Protein AF-0000000083314729 (afdb_homodimer)

Sequence (492 aa):
MTIYALSLSHFCASIRRNIYEYIRRNATHHLCRFHSIHRFHRTDMSHITIYRSIPEQIAARLQQDILLGILQPGQPLREQDLSSEFGVSRGPIREAFRQLTEQGLLTLEPNKGVRVAQLPSPKVRPLIAELRRKIELFVLENIFERITEADLAAWEEILEEMRRACERNDLRSLVEQDLRFHRAIIQSHDDEGLLILWQPIALRMLMQYNRFTDLMDSYHEHRRILDAIRAHDKAAALQALQENIQMTIYALSLSHFCASIRRNIYEYIRRNATHHLCRFHSIHRFHRTDMSHITIYRSIPEQIAARLQQDILLGILQPGQPLREQDLSSEFGVSRGPIREAFRQLTEQGLLTLEPNKGVRVAQLPSPKVRPLIAELRRKIELFVLENIFERITEADLAAWEEILEEMRRACERNDLRSLVEQDLRFHRAIIQSHDDEGLLILWQPIALRMLMQYNRFTDLMDSYHEHRRILDAIRAHDKAAALQALQENIQ

Solvent-accessible surface area (backbone atoms only — not comparable to full-atom values): 27830 Å² total; per-residue (Å²): 139,78,75,76,73,67,66,65,66,65,56,56,59,55,52,52,52,49,54,50,53,56,53,59,70,68,60,64,74,72,74,68,79,84,66,80,82,70,85,74,69,94,66,80,78,76,76,72,68,79,71,71,49,71,27,52,49,51,31,50,51,51,51,50,33,38,48,70,52,74,45,43,66,59,40,74,55,55,59,66,61,50,18,63,73,69,69,46,62,54,64,44,50,52,51,16,48,49,54,35,33,65,40,45,54,27,39,80,40,89,96,72,44,40,22,30,31,68,74,74,50,83,84,47,46,62,54,42,42,48,53,43,44,54,52,53,48,51,38,49,64,71,39,56,90,71,65,44,71,67,56,52,51,54,52,48,53,40,50,52,52,24,44,51,18,35,77,66,68,33,62,70,54,31,54,52,30,53,52,48,49,56,48,52,56,45,65,67,38,90,58,69,55,53,49,53,60,43,49,36,38,50,53,53,53,40,58,64,59,75,76,64,90,51,58,55,56,58,40,52,43,53,46,50,24,54,51,22,52,74,68,68,33,64,70,58,20,49,50,33,48,49,67,62,57,112,139,78,74,74,73,67,65,65,65,64,54,60,58,54,56,53,51,51,53,49,54,57,52,59,69,70,59,66,75,72,71,70,76,83,66,79,81,69,86,73,70,93,66,79,78,76,75,72,70,81,72,70,51,69,27,53,48,51,31,51,52,52,50,50,32,40,46,70,52,74,45,42,66,60,38,74,56,58,57,67,60,50,18,63,73,69,70,46,62,54,65,44,50,51,51,16,49,50,55,35,33,65,40,45,53,27,39,78,41,90,98,71,45,39,22,29,30,67,73,74,50,82,83,47,47,62,54,42,42,49,54,43,43,52,51,54,48,50,37,50,66,70,35,54,90,69,65,44,70,65,56,51,52,55,51,48,52,41,51,52,53,25,44,50,17,36,77,65,68,32,60,70,54,32,55,51,30,55,50,49,50,55,46,52,56,45,64,68,37,89,57,69,56,53,50,52,59,42,48,35,38,51,51,55,53,38,57,65,60,75,74,64,90,52,57,55,56,59,42,52,45,52,48,50,24,54,51,23,52,74,67,68,33,63,70,57,19,49,50,35,48,50,66,62,57,114

InterPro domains:
  IPR000524 Transcription regulator HTH, GntR [PF00392] (56-116)
  IPR000524 Transcription regulator HTH, GntR [PR00035] (76-90)
  IPR000524 Transcription regulator HTH, GntR [PR00035] (90-106)
  IPR000524 Transcription regulator HTH, GntR [PS50949] (52-119)
  IPR000524 Transcription regulator HTH, GntR [SM00345] (58-116)
  IPR000524 Transcription regulator HTH, GntR [cd07377] (53-117)
  IPR008920 Transcription regulator FadR/GntR, C-terminal [G3DSA:1.20.120.530] (127-246)
  IPR008920 Transcription regulator FadR/GntR, C-terminal [SSF48008] (129-245)
  IPR011711 GntR, C-terminal [PF07729] (128-245)
  IPR011711 GntR, C-terminal [SM00895] (127-246)
  IPR036388 Winged helix-like DNA-binding domain superfamily [G3DSA:1.10.10.10] (51-117)
  IPR036390 Winged helix DNA-binding domain superfamily [SSF46785] (52-120)

pLDDT: mean 81.46, std 24.84, range [24.34, 98.75]

Foldseek 3Di:
DPPPPPPPPVVVVVVVVVVVVVCVVPPPPPPDDPPDPPPDPPDDPPPPPPDDDPLRVLLVVVLLCLLVCVFPAFAADDLVVVCVVSVHDSVSVVSSQVVCVLLQQWDQDVPRGIGGHHADDPVCLVVLLVQLLVLLLVLCLVCLVVQDPVLLVVLVVLLVQLQVCLVVVPVSSNVVSLVVNSLSSNVSGPDPVSSVVNRSSVSSNSSPPPDDPRSVVLSVLSVQLSVCSVVSNSVSNSVSSSVSRD/DPPPPPPPPVVVVVVVVVVLVVCVVPPPDPPPDPPDPPPDPPDDPPPPPPDDDPLRVLLVVVLLCLLSCVFPAFAADDLVVVCVVSVHDSVSVVSSQVVCVLLQQWDQDVPRGIGGHHADDPVCLVVLLVQLLVLLLVLCLVCLVVQDPVLLVVLVVLLVQLQVCLVVVPVSSNVVSLVVNSLSSNVSGPDPVSSVVNRSSVSSNSSPPPPDPRSVVLSVLSVQLSVCSVVSNSVSNSVSSSVSRD

Structure (mmCIF, N/CA/C/O backbone):
data_AF-0000000083314729-model_v1
#
loop_
_entity.id
_entity.type
_entity.pdbx_description
1 polymer 'GntR family transcriptional regulator'
#
loop_
_atom_site.group_PDB
_atom_site.id
_atom_site.type_symbol
_atom_site.label_atom_id
_atom_site.label_alt_id
_atom_site.label_comp_id
_atom_site.label_asym_id
_atom_site.label_entity_id
_atom_site.label_seq_id
_atom_site.pdbx_PDB_ins_code
_atom_site.Cartn_x
_atom_site.Cartn_y
_atom_site.Cartn_z
_atom_site.occupancy
_atom_site.B_iso_or_equiv
_atom_site.auth_seq_id
_atom_site.auth_comp_id
_atom_site.auth_asym_id
_atom_site.auth_atom_id
_atom_site.pdbx_PDB_model_num
ATOM 1 N N . MET A 1 1 ? -32.25 2.197 -34 1 24.8 1 MET A N 1
ATOM 2 C CA . MET A 1 1 ? -30.922 1.871 -33.469 1 24.8 1 MET A CA 1
ATOM 3 C C . MET A 1 1 ? -30.969 1.597 -31.969 1 24.8 1 MET A C 1
ATOM 5 O O . MET A 1 1 ? -29.938 1.421 -31.328 1 24.8 1 MET A O 1
ATOM 9 N N . THR A 1 2 ? -32.062 1.753 -31.281 1 27.25 2 THR A N 1
ATOM 10 C CA . THR A 1 2 ? -32.5 1.912 -29.891 1 27.25 2 THR A CA 1
ATOM 11 C C . THR A 1 2 ? -32.562 0.559 -29.188 1 27.25 2 THR A C 1
ATOM 13 O O . THR A 1 2 ? -32.562 0.491 -27.953 1 27.25 2 THR A O 1
ATOM 16 N N . ILE A 1 3 ? -32.688 -0.551 -29.906 1 31.06 3 ILE A N 1
ATOM 17 C CA . ILE A 1 3 ? -33.281 -1.753 -29.328 1 31.06 3 ILE A CA 1
ATOM 18 C C . ILE A 1 3 ? -32.219 -2.508 -28.531 1 31.06 3 ILE A C 1
ATOM 20 O O . ILE A 1 3 ? -32.562 -3.383 -27.719 1 31.06 3 ILE A O 1
ATOM 24 N N . TYR A 1 4 ? -30.906 -2.385 -28.844 1 27.36 4 TYR A N 1
ATOM 25 C CA . TYR A 1 4 ? -30.031 -3.482 -28.453 1 27.36 4 TYR A CA 1
ATOM 26 C C . TYR A 1 4 ? -29.562 -3.322 -27.016 1 27.36 4 TYR A C 1
ATOM 28 O O . TYR A 1 4 ? -28.672 -4.035 -26.562 1 27.36 4 TYR A O 1
ATOM 36 N N . ALA A 1 5 ? -29.875 -2.184 -26.312 1 32.94 5 ALA A N 1
ATOM 37 C CA . ALA A 1 5 ? -29.219 -1.983 -25.031 1 32.94 5 ALA A CA 1
ATOM 38 C C . ALA A 1 5 ? -29.875 -2.84 -23.953 1 32.94 5 ALA A C 1
ATOM 40 O O . ALA A 1 5 ? -29.391 -2.906 -22.812 1 32.94 5 ALA A O 1
ATOM 41 N N . LEU A 1 6 ? -31.047 -3.4 -24.203 1 33.28 6 LEU A N 1
ATOM 42 C CA . LEU A 1 6 ? -31.797 -3.947 -23.078 1 33.28 6 LEU A CA 1
ATOM 43 C C . LEU A 1 6 ? -31.219 -5.289 -22.641 1 33.28 6 LEU A C 1
ATOM 45 O O . LEU A 1 6 ? -31.453 -5.742 -21.531 1 33.28 6 LEU A O 1
ATOM 49 N N . SER A 1 7 ? -30.578 -6.055 -23.562 1 32.5 7 SER A N 1
ATOM 50 C CA . SER A 1 7 ? -30.516 -7.484 -23.281 1 32.5 7 SER A CA 1
ATOM 51 C C . SER A 1 7 ? -29.359 -7.824 -22.359 1 32.5 7 SER A C 1
ATOM 53 O O . SER A 1 7 ? -29.25 -8.953 -21.875 1 32.5 7 SER A O 1
ATOM 55 N N . LEU A 1 8 ? -28.375 -6.898 -22.172 1 33.34 8 LEU A N 1
ATOM 56 C CA . LEU A 1 8 ? -27.172 -7.406 -21.547 1 33.34 8 LEU A CA 1
ATOM 57 C C . LEU A 1 8 ? -27.297 -7.379 -20.031 1 33.34 8 LEU A C 1
ATOM 59 O O . LEU A 1 8 ? -26.469 -7.961 -19.312 1 33.34 8 LEU A O 1
ATOM 63 N N . SER A 1 9 ? -28.234 -6.641 -19.453 1 33.91 9 SER A N 1
ATOM 64 C CA . SER A 1 9 ? -28.281 -6.52 -18 1 33.91 9 SER A CA 1
ATOM 65 C C . SER A 1 9 ? -28.828 -7.793 -17.359 1 33.91 9 SER A C 1
ATOM 67 O O . SER A 1 9 ? -28.406 -8.18 -16.266 1 33.91 9 SER A O 1
ATOM 69 N N . HIS A 1 10 ? -29.875 -8.469 -18 1 36.22 10 HIS A N 1
ATOM 70 C CA . HIS A 1 10 ? -30.516 -9.609 -17.359 1 36.22 10 HIS A CA 1
ATOM 71 C C . HIS A 1 10 ? -29.594 -10.82 -17.328 1 36.22 10 HIS A C 1
ATOM 73 O O . HIS A 1 10 ? -29.719 -11.664 -16.438 1 36.22 10 HIS A O 1
ATOM 79 N N . PHE A 1 11 ? -28.719 -10.883 -18.312 1 33.22 11 PHE A N 1
ATOM 80 C CA . PHE A 1 11 ? -27.891 -12.07 -18.422 1 33.22 11 PHE A CA 1
ATOM 81 C C . PHE A 1 11 ? -26.828 -12.102 -17.328 1 33.22 11 PHE A C 1
ATOM 83 O O . PHE A 1 11 ? -26.484 -13.164 -16.812 1 33.22 11 PHE A O 1
ATOM 90 N N . CYS A 1 12 ? -26.516 -10.984 -16.75 1 35.41 12 CYS A N 1
ATOM 91 C CA . CYS A 1 12 ? -25.453 -10.953 -15.758 1 35.41 12 CYS A CA 1
ATOM 92 C C . CYS A 1 12 ? -25.938 -11.484 -14.414 1 35.41 12 CYS A C 1
ATOM 94 O O . CYS A 1 12 ? -25.156 -12.008 -13.633 1 35.41 12 CYS A O 1
ATOM 96 N N . ALA A 1 13 ? -27.25 -11.352 -14.148 1 36.16 13 ALA A N 1
ATOM 97 C CA . ALA A 1 13 ? -27.766 -11.852 -12.875 1 36.16 13 ALA A CA 1
ATOM 98 C C . ALA A 1 13 ? -27.859 -13.367 -12.875 1 36.16 13 ALA A C 1
ATOM 100 O O . ALA A 1 13 ? -27.641 -14.016 -11.844 1 36.16 13 ALA A O 1
ATOM 101 N N . SER A 1 14 ? -28.094 -13.977 -14.023 1 33.38 14 SER A N 1
ATOM 102 C CA . SER A 1 14 ? -28.281 -15.422 -14.062 1 33.38 14 SER A CA 1
ATOM 103 C C . SER A 1 14 ? -26.969 -16.156 -13.875 1 33.38 14 SER A C 1
ATOM 105 O O . SER A 1 14 ? -26.922 -17.203 -13.227 1 33.38 14 SER A O 1
ATOM 107 N N . ILE A 1 15 ? -25.828 -15.578 -14.391 1 34.19 15 ILE A N 1
ATOM 108 C CA . ILE A 1 15 ? -24.547 -16.266 -14.297 1 34.19 15 ILE A CA 1
ATOM 109 C C . ILE A 1 15 ? -23.984 -16.125 -12.883 1 34.19 15 ILE A C 1
ATOM 111 O O . ILE A 1 15 ? -23.406 -17.062 -12.336 1 34.19 15 ILE A O 1
ATOM 115 N N . ARG A 1 16 ? -24.328 -15.094 -12.258 1 39.97 16 ARG A N 1
ATOM 116 C CA . ARG A 1 16 ? -23.906 -15.016 -10.859 1 39.97 16 ARG A CA 1
ATOM 117 C C . ARG A 1 16 ? -24.609 -16.078 -10.016 1 39.97 16 ARG A C 1
ATOM 119 O O . ARG A 1 16 ? -24.016 -16.625 -9.086 1 39.97 16 ARG A O 1
ATOM 126 N N . ARG A 1 17 ? -25.859 -16.266 -10.391 1 39.47 17 ARG A N 1
ATOM 127 C CA . ARG A 1 17 ? -26.609 -17.281 -9.656 1 39.47 17 ARG A CA 1
ATOM 128 C C . ARG A 1 17 ? -26.016 -18.672 -9.883 1 39.47 17 ARG A C 1
ATOM 130 O O . ARG A 1 17 ? -25.953 -19.484 -8.961 1 39.47 17 ARG A O 1
ATOM 137 N N . ASN A 1 18 ? -25.5 -18.828 -11.078 1 36.19 18 ASN A N 1
ATOM 138 C CA . ASN A 1 18 ? -25 -20.172 -11.383 1 36.19 18 ASN A CA 1
ATOM 139 C C . ASN A 1 18 ? -23.641 -20.422 -10.742 1 36.19 18 ASN A C 1
ATOM 141 O O . ASN A 1 18 ? -23.359 -21.531 -10.273 1 36.19 18 ASN A O 1
ATOM 145 N N . ILE A 1 19 ? -22.797 -19.375 -10.656 1 42.25 19 ILE A N 1
ATOM 146 C CA . ILE A 1 19 ? -21.5 -19.562 -10.008 1 42.25 19 ILE A CA 1
ATOM 147 C C . ILE A 1 19 ? -21.688 -19.672 -8.5 1 42.25 19 ILE A C 1
ATOM 149 O O . ILE A 1 19 ? -21.062 -20.531 -7.852 1 42.25 19 ILE A O 1
ATOM 153 N N . TYR A 1 20 ? -22.672 -18.969 -7.945 1 42.03 20 TYR A N 1
ATOM 154 C CA . TYR A 1 20 ? -22.969 -19.109 -6.527 1 42.03 20 TYR A CA 1
ATOM 155 C C . TYR A 1 20 ? -23.453 -20.516 -6.207 1 42.03 20 TYR A C 1
ATOM 157 O O . TYR A 1 20 ? -23.047 -21.109 -5.199 1 42.03 20 TYR A O 1
ATOM 165 N N . GLU A 1 21 ? -24.312 -20.984 -7.07 1 42.03 21 GLU A N 1
ATOM 166 C CA . GLU A 1 21 ? -24.859 -22.312 -6.824 1 42.03 21 GLU A CA 1
ATOM 167 C C . GLU A 1 21 ? -23.781 -23.391 -6.945 1 42.03 21 GLU A C 1
ATOM 169 O O . GLU A 1 21 ? -23.75 -24.328 -6.156 1 42.03 21 GLU A O 1
ATOM 174 N N . TYR A 1 22 ? -22.812 -23.172 -7.84 1 38.09 22 TYR A N 1
ATOM 175 C CA . TYR A 1 22 ? -21.75 -24.156 -8.023 1 38.09 22 TYR A CA 1
ATOM 176 C C . TYR A 1 22 ? -20.781 -24.125 -6.836 1 38.09 22 TYR A C 1
ATOM 178 O O . TYR A 1 22 ? -20.391 -25.188 -6.324 1 38.09 22 TYR A O 1
ATOM 186 N N . ILE A 1 23 ? -20.516 -22.953 -6.266 1 42.84 23 ILE A N 1
ATOM 187 C CA . ILE A 1 23 ? -19.609 -22.875 -5.137 1 42.84 23 ILE A CA 1
ATOM 188 C C . ILE A 1 23 ? -20.281 -23.406 -3.879 1 42.84 23 ILE A C 1
ATOM 190 O O . ILE A 1 23 ? -19.672 -24.109 -3.076 1 42.84 23 ILE A O 1
ATOM 194 N N . ARG A 1 24 ? -21.531 -23.25 -3.73 1 38.25 24 ARG A N 1
ATOM 195 C CA . ARG A 1 24 ? -22.25 -23.719 -2.549 1 38.25 24 ARG A CA 1
ATOM 196 C C . ARG A 1 24 ? -22.219 -25.25 -2.475 1 38.25 24 ARG A C 1
ATOM 198 O O . ARG A 1 24 ? -22.109 -25.812 -1.389 1 38.25 24 ARG A O 1
ATOM 205 N N . ARG A 1 25 ? -22.406 -25.984 -3.533 1 39.78 25 ARG A N 1
ATOM 206 C CA . ARG A 1 25 ? -22.531 -27.438 -3.465 1 39.78 25 ARG A CA 1
ATOM 207 C C . ARG A 1 25 ? -21.203 -28.078 -3.061 1 39.78 25 ARG A C 1
ATOM 209 O O . ARG A 1 25 ? -21.188 -29.094 -2.361 1 39.78 25 ARG A O 1
ATOM 216 N N . ASN A 1 26 ? -20.047 -27.578 -3.553 1 35.69 26 ASN A N 1
ATOM 217 C CA . ASN A 1 26 ? -18.781 -28.266 -3.299 1 35.69 26 ASN A CA 1
ATOM 218 C C . ASN A 1 26 ? -18.109 -27.75 -2.025 1 35.69 26 ASN A C 1
ATOM 220 O O . ASN A 1 26 ? -17 -28.156 -1.699 1 35.69 26 ASN A O 1
ATOM 224 N N . ALA A 1 27 ? -18.656 -26.766 -1.391 1 35.06 27 ALA A N 1
ATOM 225 C CA . ALA A 1 27 ? -18.016 -26.203 -0.197 1 35.06 27 ALA A CA 1
ATOM 226 C C . ALA A 1 27 ? -18.234 -27.109 1.013 1 35.06 27 ALA A C 1
ATOM 228 O O . ALA A 1 27 ? -17.609 -26.922 2.059 1 35.06 27 ALA A O 1
ATOM 229 N N . THR A 1 28 ? -19.203 -28.031 0.998 1 32.56 28 THR A N 1
ATOM 230 C CA . THR A 1 28 ? -19.516 -28.688 2.26 1 32.56 28 THR A CA 1
ATOM 231 C C . THR A 1 28 ? -18.359 -29.594 2.697 1 32.56 28 THR A C 1
ATOM 233 O O . THR A 1 28 ? -18.141 -29.781 3.895 1 32.56 28 THR A O 1
ATOM 236 N N . HIS A 1 29 ? -17.828 -30.484 1.799 1 30.16 29 HIS A N 1
ATOM 237 C CA . HIS A 1 29 ? -17.219 -31.688 2.357 1 30.16 29 HIS A CA 1
ATOM 238 C C . HIS A 1 29 ? -15.859 -31.359 2.969 1 30.16 29 HIS A C 1
ATOM 240 O O . HIS A 1 29 ? -15.227 -32.25 3.58 1 30.16 29 HIS A O 1
ATOM 246 N N . HIS A 1 30 ? -15.109 -30.375 2.467 1 29.03 30 HIS A N 1
ATOM 247 C CA . HIS A 1 30 ? -13.695 -30.438 2.824 1 29.03 30 HIS A CA 1
ATOM 248 C C . HIS A 1 30 ? -13.461 -29.906 4.234 1 29.03 30 HIS A C 1
ATOM 250 O O . HIS A 1 30 ? -12.375 -29.406 4.543 1 29.03 30 HIS A O 1
ATOM 256 N N . LEU A 1 31 ? -14.461 -29.875 5.082 1 30.19 31 LEU A N 1
ATOM 257 C CA . LEU A 1 31 ? -14.031 -29.5 6.426 1 30.19 31 LEU A CA 1
ATOM 258 C C . LEU A 1 31 ? -13.086 -30.562 6.996 1 30.19 31 LEU A C 1
ATOM 260 O O . LEU A 1 31 ? -13.531 -31.594 7.5 1 30.19 31 LEU A O 1
ATOM 264 N N . CYS A 1 32 ? -12.078 -31.141 6.191 1 25.61 32 CYS A N 1
ATOM 265 C CA . CYS A 1 32 ? -11.242 -32.219 6.699 1 25.61 32 CYS A CA 1
ATOM 266 C C . CYS A 1 32 ? -10.797 -31.938 8.133 1 25.61 32 CYS A C 1
ATOM 268 O O . CYS A 1 32 ? -10.742 -30.781 8.555 1 25.61 32 CYS A O 1
ATOM 270 N N . ARG A 1 33 ? -10.586 -33 8.961 1 27.86 33 ARG A N 1
ATOM 271 C CA . ARG A 1 33 ? -10 -33.469 10.219 1 27.86 33 ARG A CA 1
ATOM 272 C C . ARG A 1 33 ? -8.625 -32.844 10.438 1 27.86 33 ARG A C 1
ATOM 274 O O . ARG A 1 33 ? -7.691 -33.125 9.672 1 27.86 33 ARG A O 1
ATOM 281 N N . PHE A 1 34 ? -8.477 -31.688 10.992 1 29.02 34 PHE A N 1
ATOM 282 C CA . PHE A 1 34 ? -7.227 -31.297 11.625 1 29.02 34 PHE A CA 1
ATOM 283 C C . PHE A 1 34 ? -6.609 -32.469 12.383 1 29.02 34 PHE A C 1
ATOM 285 O O . PHE A 1 34 ? -7.004 -32.75 13.508 1 29.02 34 PHE A O 1
ATOM 292 N N . HIS A 1 35 ? -6.559 -33.688 11.797 1 25.88 35 HIS A N 1
ATOM 293 C CA . HIS A 1 35 ? -5.84 -34.781 12.445 1 25.88 35 HIS A CA 1
ATOM 294 C C . HIS A 1 35 ? -4.559 -34.312 13.102 1 25.88 35 HIS A C 1
ATOM 296 O O . HIS A 1 35 ? -4.004 -33.281 12.695 1 25.88 35 HIS A O 1
ATOM 302 N N . SER A 1 36 ? -4.246 -34.875 14.305 1 26.75 36 SER A N 1
ATOM 303 C CA . SER A 1 36 ? -3.145 -34.875 15.266 1 26.75 36 SER A CA 1
ATOM 304 C C . SER A 1 36 ? -1.801 -35.031 14.562 1 26.75 36 SER A C 1
ATOM 306 O O . SER A 1 36 ? -1.548 -36.031 13.914 1 26.75 36 SER A O 1
ATOM 308 N N . ILE A 1 37 ? -1.187 -33.969 14.062 1 28.5 37 ILE A N 1
ATOM 309 C CA . ILE A 1 37 ? 0.215 -34 13.656 1 28.5 37 ILE A CA 1
ATOM 310 C C . ILE A 1 37 ? 1.025 -34.812 14.664 1 28.5 37 ILE A C 1
ATOM 312 O O . ILE A 1 37 ? 1.098 -34.469 15.844 1 28.5 37 ILE A O 1
ATOM 316 N N . HIS A 1 38 ? 1.019 -36.156 14.562 1 27.06 38 HIS A N 1
ATOM 317 C CA . HIS A 1 38 ? 1.988 -37.062 15.164 1 27.06 38 HIS A CA 1
ATOM 318 C C . HIS A 1 38 ? 3.371 -36.406 15.242 1 27.06 38 HIS A C 1
ATOM 320 O O . HIS A 1 38 ? 3.68 -35.5 14.461 1 27.06 38 HIS A O 1
ATOM 326 N N . ARG A 1 39 ? 4.172 -36.781 16.328 1 27.53 39 ARG A N 1
ATOM 327 C CA . ARG A 1 39 ? 5.523 -36.531 16.828 1 27.53 39 ARG A CA 1
ATOM 328 C C . ARG A 1 39 ? 6.562 -36.812 15.742 1 27.53 39 ARG A C 1
ATOM 330 O O . ARG A 1 39 ? 6.84 -37.938 15.406 1 27.53 39 ARG A O 1
ATOM 337 N N . PHE A 1 40 ? 6.465 -36.188 14.602 1 27.61 40 PHE A N 1
ATOM 338 C CA . PHE A 1 40 ? 7.566 -36.438 13.68 1 27.61 40 PHE A CA 1
ATOM 339 C C . PHE A 1 40 ? 8.906 -36.281 14.383 1 27.61 40 PHE A C 1
ATOM 341 O O . PHE A 1 40 ? 9.078 -35.375 15.203 1 27.61 40 PHE A O 1
ATOM 348 N N . HIS A 1 41 ? 9.648 -37.344 14.477 1 29.34 41 HIS A N 1
ATOM 349 C CA . HIS A 1 41 ? 11.047 -37.562 14.859 1 29.34 41 HIS A CA 1
ATOM 350 C C . HIS A 1 41 ? 11.922 -36.406 14.344 1 29.34 41 HIS A C 1
ATOM 352 O O . HIS A 1 41 ? 11.5 -35.625 13.484 1 29.34 41 HIS A O 1
ATOM 358 N N . ARG A 1 42 ? 13.344 -36.656 14.281 1 32.31 42 ARG A N 1
ATOM 359 C CA . ARG A 1 42 ? 14.547 -35.844 14.133 1 32.31 42 ARG A CA 1
ATOM 360 C C . ARG A 1 42 ? 14.539 -35.094 12.805 1 32.31 42 ARG A C 1
ATOM 362 O O . ARG A 1 42 ? 14.82 -35.688 11.758 1 32.31 42 ARG A O 1
ATOM 369 N N . THR A 1 43 ? 13.594 -34.344 12.43 1 31.08 43 THR A N 1
ATOM 370 C CA . THR A 1 43 ? 13.273 -33.688 11.172 1 31.08 43 THR A CA 1
ATOM 371 C C . THR A 1 43 ? 14.461 -32.875 10.672 1 31.08 43 THR A C 1
ATOM 373 O O . THR A 1 43 ? 15.102 -32.156 11.453 1 31.08 43 THR A O 1
ATOM 376 N N . ASP A 1 44 ? 15.047 -33.25 9.531 1 35.22 44 ASP A N 1
ATOM 377 C CA . ASP A 1 44 ? 16.031 -32.562 8.711 1 35.22 44 ASP A CA 1
ATOM 378 C C . ASP A 1 44 ? 15.75 -31.047 8.672 1 35.22 44 ASP A C 1
ATOM 380 O O . ASP A 1 44 ? 14.617 -30.641 8.43 1 35.22 44 ASP A O 1
ATOM 384 N N . MET A 1 45 ? 16.453 -30.188 9.406 1 36.28 45 MET A N 1
ATOM 385 C CA . MET A 1 45 ? 16.562 -28.75 9.641 1 36.28 45 MET A CA 1
ATOM 386 C C . MET A 1 45 ? 16.375 -27.969 8.336 1 36.28 45 MET A C 1
ATOM 388 O O . MET A 1 45 ? 16.516 -26.75 8.312 1 36.28 45 MET A O 1
ATOM 392 N N . SER A 1 46 ? 16.562 -28.594 7.121 1 38.22 46 SER A N 1
ATOM 393 C CA . SER A 1 46 ? 16.781 -27.734 5.953 1 38.22 46 SER A CA 1
ATOM 394 C C . SER A 1 46 ? 15.578 -26.828 5.699 1 38.22 46 SER A C 1
ATOM 396 O O . SER A 1 46 ? 15.734 -25.688 5.281 1 38.22 46 SER A O 1
ATOM 398 N N . HIS A 1 47 ? 14.367 -27.359 5.348 1 40.81 47 HIS A N 1
ATOM 399 C CA . HIS A 1 47 ? 13.32 -26.5 4.809 1 40.81 47 HIS A CA 1
ATOM 400 C C . HIS A 1 47 ? 12.562 -25.797 5.926 1 40.81 47 HIS A C 1
ATOM 402 O O . HIS A 1 47 ? 11.719 -26.406 6.594 1 40.81 47 HIS A O 1
ATOM 408 N N . ILE A 1 48 ? 13.086 -24.906 6.602 1 39.31 48 ILE A N 1
ATOM 409 C CA . ILE A 1 48 ? 12.328 -24.141 7.586 1 39.31 48 ILE A CA 1
ATOM 410 C C . ILE A 1 48 ? 11 -23.688 6.984 1 39.31 48 ILE A C 1
ATOM 412 O O . ILE A 1 48 ? 10.977 -22.891 6.047 1 39.31 48 ILE A O 1
ATOM 416 N N . THR A 1 49 ? 10.047 -24.531 6.91 1 45.31 49 THR A N 1
ATOM 417 C CA . THR A 1 49 ? 8.688 -24.156 6.547 1 45.31 49 THR A CA 1
ATOM 418 C C . THR A 1 49 ? 8.242 -22.922 7.336 1 45.31 49 THR A C 1
ATOM 420 O O . THR A 1 49 ? 8.227 -22.938 8.57 1 45.31 49 THR A O 1
ATOM 423 N N . ILE A 1 50 ? 8.609 -21.797 6.824 1 49.03 50 ILE A N 1
ATOM 424 C CA . ILE A 1 50 ? 8.055 -20.609 7.457 1 49.03 50 ILE A CA 1
ATOM 425 C C . ILE A 1 50 ? 6.562 -20.812 7.723 1 49.03 50 ILE A C 1
ATOM 427 O O . ILE A 1 50 ? 5.781 -21.016 6.793 1 49.03 50 ILE A O 1
ATOM 431 N N . TYR A 1 51 ? 6.27 -21.375 8.852 1 59.59 51 TYR A N 1
ATOM 432 C CA . TYR A 1 51 ? 4.891 -21.625 9.258 1 59.59 51 TYR A CA 1
ATOM 433 C C . TYR A 1 51 ? 4.133 -20.312 9.438 1 59.59 51 TYR A C 1
ATOM 435 O O . TYR A 1 51 ? 4.613 -19.391 10.109 1 59.59 51 TYR A O 1
ATOM 443 N N . ARG A 1 52 ? 3.164 -20.062 8.594 1 76.5 52 ARG A N 1
ATOM 444 C CA . ARG A 1 52 ? 2.27 -18.922 8.781 1 76.5 52 ARG A CA 1
ATOM 445 C C . ARG A 1 52 ? 1.555 -19 10.125 1 76.5 52 ARG A C 1
ATOM 447 O O . ARG A 1 52 ? 1.066 -20.062 10.516 1 76.5 52 ARG A O 1
ATOM 454 N N . SER A 1 53 ? 1.621 -17.922 10.828 1 84.81 53 SER A N 1
ATOM 455 C CA . SER A 1 53 ? 0.865 -17.828 12.07 1 84.81 53 SER A CA 1
ATOM 456 C C . SER A 1 53 ? -0.626 -18.031 11.828 1 84.81 53 SER A C 1
ATOM 458 O O . SER A 1 53 ? -1.087 -17.984 10.688 1 84.81 53 SER A O 1
ATOM 460 N N . ILE A 1 54 ? -1.311 -18.438 12.766 1 90.19 54 ILE A N 1
ATOM 461 C CA . ILE A 1 54 ? -2.744 -18.688 12.672 1 90.19 54 ILE A CA 1
ATOM 462 C C . ILE A 1 54 ? -3.441 -17.469 12.078 1 90.19 54 ILE A C 1
ATOM 464 O O . ILE A 1 54 ? -4.23 -17.578 11.141 1 90.19 54 ILE A O 1
ATOM 468 N N . PRO A 1 55 ? -3.111 -16.203 12.492 1 91.19 55 PRO A N 1
ATOM 469 C CA . PRO A 1 55 ? -3.725 -15.016 11.883 1 91.19 55 PRO A CA 1
ATOM 470 C C . PRO A 1 55 ? -3.428 -14.906 10.391 1 91.19 55 PRO A C 1
ATOM 472 O O . PRO A 1 55 ? -4.309 -14.531 9.609 1 91.19 55 PRO A O 1
ATOM 475 N N . GLU A 1 56 ? -2.262 -15.281 10.039 1 90.69 56 GLU A N 1
ATOM 476 C CA . GLU A 1 56 ? -1.884 -15.211 8.633 1 90.69 56 GLU A CA 1
ATOM 477 C C . GLU A 1 56 ? -2.668 -16.219 7.797 1 90.69 56 GLU A C 1
ATOM 479 O O . GLU A 1 56 ? -3.043 -15.93 6.66 1 90.69 56 GLU A O 1
ATOM 484 N N . GLN A 1 57 ? -2.85 -17.344 8.383 1 94 57 GLN A N 1
ATOM 485 C CA . GLN A 1 57 ? -3.635 -18.359 7.699 1 94 57 GLN A CA 1
ATOM 486 C C . GLN A 1 57 ? -5.082 -17.906 7.52 1 94 57 GLN A C 1
ATOM 488 O O . GLN A 1 57 ? -5.664 -18.094 6.449 1 94 57 GLN A O 1
ATOM 493 N N . ILE A 1 58 ? -5.602 -17.391 8.523 1 96.06 58 ILE A N 1
ATOM 494 C CA . ILE A 1 58 ? -6.969 -16.891 8.469 1 96.06 58 ILE A CA 1
ATOM 495 C C . ILE A 1 58 ? -7.066 -15.766 7.441 1 96.06 58 ILE A C 1
ATOM 497 O O . ILE A 1 58 ? -7.988 -15.75 6.621 1 96.06 58 ILE A O 1
ATOM 501 N N . ALA A 1 59 ? -6.098 -14.891 7.461 1 95.69 59 ALA A N 1
ATOM 502 C CA . ALA A 1 59 ? -6.074 -13.773 6.516 1 95.69 59 ALA A CA 1
ATOM 503 C C . ALA A 1 59 ? -6.016 -14.281 5.078 1 95.69 59 ALA A C 1
ATOM 505 O O . ALA A 1 59 ? -6.719 -13.766 4.203 1 95.69 59 ALA A O 1
ATOM 506 N N . ALA A 1 60 ? -5.207 -15.266 4.902 1 94.62 60 ALA A N 1
ATOM 507 C CA . ALA A 1 60 ? -5.059 -15.82 3.561 1 94.62 60 ALA A CA 1
ATOM 508 C C . ALA A 1 60 ? -6.375 -16.422 3.068 1 94.62 60 ALA A C 1
ATOM 510 O O . ALA A 1 60 ? -6.754 -16.234 1.911 1 94.62 60 ALA A O 1
ATOM 511 N N . ARG A 1 61 ? -7.012 -17.078 3.924 1 95.69 61 ARG A N 1
ATOM 512 C CA . ARG A 1 61 ? -8.289 -17.688 3.564 1 95.69 61 ARG A CA 1
ATOM 513 C C . ARG A 1 61 ? -9.344 -16.625 3.268 1 95.69 61 ARG A C 1
ATOM 515 O O . ARG A 1 61 ? -10.039 -16.703 2.258 1 95.69 61 ARG A O 1
ATOM 522 N N . LEU A 1 62 ? -9.422 -15.672 4.094 1 97.12 62 LEU A N 1
ATOM 523 C CA . LEU A 1 62 ? -10.398 -14.609 3.896 1 97.12 62 LEU A CA 1
ATOM 524 C C . LEU A 1 62 ? -10.086 -13.812 2.635 1 97.12 62 LEU A C 1
ATOM 526 O O . LEU A 1 62 ? -11 -13.414 1.907 1 97.12 62 LEU A O 1
ATOM 530 N N . GLN A 1 63 ? -8.828 -13.562 2.432 1 96.62 63 GLN A N 1
ATOM 531 C CA . GLN A 1 63 ? -8.414 -12.875 1.215 1 96.62 63 GLN A CA 1
ATOM 532 C C . GLN A 1 63 ? -8.906 -13.609 -0.029 1 96.62 63 GLN A C 1
ATOM 534 O O . GLN A 1 63 ? -9.492 -12.992 -0.924 1 96.62 63 GLN A O 1
ATOM 539 N N . GLN A 1 64 ? -8.711 -14.883 -0.039 1 94.31 64 GLN A N 1
ATOM 540 C CA . GLN A 1 64 ? -9.141 -15.695 -1.176 1 94.31 64 GLN A CA 1
ATOM 541 C C . GLN A 1 64 ? -10.664 -15.656 -1.328 1 94.31 64 GLN A C 1
ATOM 543 O O . GLN A 1 64 ? -11.18 -15.531 -2.441 1 94.31 64 GLN A O 1
ATOM 548 N N . ASP A 1 65 ? -11.328 -15.742 -0.205 1 95.06 65 ASP A N 1
ATOM 549 C CA . ASP A 1 65 ? -12.789 -15.719 -0.242 1 95.06 65 ASP A CA 1
ATOM 550 C C . ASP A 1 65 ? -13.305 -14.391 -0.779 1 95.06 65 ASP A C 1
ATOM 552 O O . ASP A 1 65 ? -14.305 -14.352 -1.497 1 95.06 65 ASP A O 1
ATOM 556 N N . ILE A 1 66 ? -12.617 -13.367 -0.487 1 95.62 66 ILE A N 1
ATOM 557 C CA . ILE A 1 66 ? -12.992 -12.039 -0.962 1 95.62 66 ILE A CA 1
ATOM 558 C C . ILE A 1 66 ? -12.711 -11.93 -2.459 1 95.62 66 ILE A C 1
ATOM 560 O O . ILE A 1 66 ? -13.57 -11.5 -3.227 1 95.62 66 ILE A O 1
ATOM 564 N N . LEU A 1 67 ? -11.586 -12.414 -2.9 1 93.31 67 LEU A N 1
ATOM 565 C CA . LEU A 1 67 ? -11.164 -12.281 -4.289 1 93.31 67 LEU A CA 1
ATOM 566 C C . LEU A 1 67 ? -12.023 -13.141 -5.207 1 93.31 67 LEU A C 1
ATOM 568 O O . LEU A 1 67 ? -12.258 -12.781 -6.363 1 93.31 67 LEU A O 1
ATOM 572 N N . LEU A 1 68 ? -12.562 -14.172 -4.629 1 90.75 68 LEU A N 1
ATOM 573 C CA . LEU A 1 68 ? -13.367 -15.094 -5.418 1 90.75 68 LEU A CA 1
ATOM 574 C C . LEU A 1 68 ? -14.844 -14.727 -5.348 1 90.75 68 LEU A C 1
ATOM 576 O O . LEU A 1 68 ? -15.68 -15.375 -5.984 1 90.75 68 LEU A O 1
ATOM 580 N N . GLY A 1 69 ? -15.18 -13.805 -4.516 1 91.31 69 GLY A N 1
ATOM 581 C CA . GLY A 1 69 ? -16.562 -13.344 -4.41 1 91.31 69 GLY A CA 1
ATOM 582 C C . GLY A 1 69 ? -17.391 -14.172 -3.453 1 91.31 69 GLY A C 1
ATOM 583 O O . GLY A 1 69 ? -18.609 -14.008 -3.379 1 91.31 69 GLY A O 1
ATOM 584 N N . ILE A 1 70 ? -16.75 -15.086 -2.781 1 92.81 70 ILE A N 1
ATOM 585 C CA . ILE A 1 70 ? -17.453 -15.852 -1.761 1 92.81 70 ILE A CA 1
ATOM 586 C C . ILE A 1 70 ? -17.922 -14.914 -0.646 1 92.81 70 ILE A C 1
ATOM 588 O O . ILE A 1 70 ? -19.047 -15.016 -0.17 1 92.81 70 ILE A O 1
ATOM 592 N N . LEU A 1 71 ? -17.047 -14.055 -0.211 1 95.56 71 LEU A N 1
ATOM 593 C CA . LEU A 1 71 ? -17.406 -12.914 0.619 1 95.56 71 LEU A CA 1
ATOM 594 C C . LEU A 1 71 ? -17.672 -11.68 -0.24 1 95.56 71 LEU A C 1
ATOM 596 O O . LEU A 1 71 ? -16.797 -11.242 -0.996 1 95.56 71 LEU A O 1
ATOM 600 N N . GLN A 1 72 ? -18.797 -11.094 -0.158 1 95.19 72 GLN A N 1
ATOM 601 C CA . GLN A 1 72 ? -19.25 -10.07 -1.088 1 95.19 72 GLN A CA 1
ATOM 602 C C . GLN A 1 72 ? -18.859 -8.672 -0.601 1 95.19 72 GLN A C 1
ATOM 604 O O . GLN A 1 72 ? -18.781 -8.438 0.605 1 95.19 72 GLN A O 1
ATOM 609 N N . PRO A 1 73 ? -18.703 -7.777 -1.545 1 94.5 73 PRO A N 1
ATOM 610 C CA . PRO A 1 73 ? -18.453 -6.391 -1.151 1 94.5 73 PRO A CA 1
ATOM 611 C C . PRO A 1 73 ? -19.531 -5.84 -0.209 1 94.5 73 PRO A C 1
ATOM 613 O O . PRO A 1 73 ? -20.719 -6.027 -0.449 1 94.5 73 PRO A O 1
ATOM 616 N N . GLY A 1 74 ? -19.078 -5.258 0.85 1 94 74 GLY A N 1
ATOM 617 C CA . GLY A 1 74 ? -19.984 -4.656 1.811 1 94 74 GLY A CA 1
ATOM 618 C C . GLY A 1 74 ? -20.469 -5.633 2.863 1 94 74 GLY A C 1
ATOM 619 O O . GLY A 1 74 ? -21.062 -5.23 3.867 1 94 74 GLY A O 1
ATOM 620 N N . GLN A 1 75 ? -20.203 -6.918 2.721 1 95.75 75 GLN A N 1
ATOM 621 C CA . GLN A 1 75 ? -20.672 -7.949 3.643 1 95.75 75 GLN A CA 1
ATOM 622 C C . GLN A 1 75 ? -20.016 -7.805 5.012 1 95.75 75 GLN A C 1
ATOM 624 O O . GLN A 1 75 ? -18.781 -7.707 5.109 1 95.75 75 GLN A O 1
ATOM 629 N N . PRO A 1 76 ? -20.797 -7.754 6.062 1 95.75 76 PRO A N 1
ATOM 630 C CA . PRO A 1 76 ? -20.203 -7.707 7.398 1 95.75 76 PRO A CA 1
ATOM 631 C C . PRO A 1 76 ? -19.562 -9.031 7.812 1 95.75 76 PRO A C 1
ATOM 633 O O . PRO A 1 76 ? -20.094 -10.102 7.484 1 95.75 76 PRO A O 1
ATOM 636 N N . LEU A 1 77 ? -18.469 -8.93 8.422 1 96.56 77 LEU A N 1
ATOM 637 C CA . LEU A 1 77 ? -17.812 -10.094 9.008 1 96.56 77 LEU A CA 1
ATOM 638 C C . LEU A 1 77 ? -17.828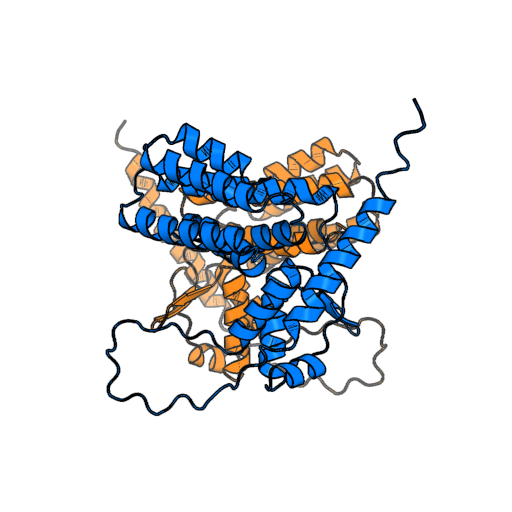 -10.016 10.531 1 96.56 77 LEU A C 1
ATOM 640 O O . LEU A 1 77 ? -17.25 -9.102 11.117 1 96.56 77 LEU A O 1
ATOM 644 N N . ARG A 1 78 ? -18.453 -10.984 11.211 1 94.75 78 ARG A N 1
ATOM 645 C CA . ARG A 1 78 ? -18.547 -11.008 12.664 1 94.75 78 ARG A CA 1
ATOM 646 C C . ARG A 1 78 ? -17.438 -11.859 13.273 1 94.75 78 ARG A C 1
ATOM 648 O O . ARG A 1 78 ? -17.266 -13.023 12.898 1 94.75 78 ARG A O 1
ATOM 655 N N . GLU A 1 79 ? -16.688 -11.234 14.117 1 94.06 79 GLU A N 1
ATOM 656 C CA . GLU A 1 79 ? -15.578 -11.906 14.781 1 94.06 79 GLU A CA 1
ATOM 657 C C . GLU A 1 79 ? -16.016 -13.234 15.391 1 94.06 79 GLU A C 1
ATOM 659 O O . GLU A 1 79 ? -15.32 -14.242 15.281 1 94.06 79 GLU A O 1
ATOM 664 N N . GLN A 1 80 ? -17.172 -13.258 16.016 1 93.38 80 GLN A N 1
ATOM 665 C CA . GLN A 1 80 ? -17.672 -14.438 16.703 1 93.38 80 GLN A CA 1
ATOM 666 C C . GLN A 1 80 ? -17.922 -15.586 15.727 1 93.38 80 GLN A C 1
ATOM 668 O O . GLN A 1 80 ? -17.578 -16.734 16.016 1 93.38 80 GLN A O 1
ATOM 673 N N . ASP A 1 81 ? -18.531 -15.32 14.648 1 95.31 81 ASP A N 1
ATOM 674 C CA . ASP A 1 81 ? -18.828 -16.344 13.633 1 95.31 81 ASP A CA 1
ATOM 675 C C . ASP A 1 81 ? -17.531 -16.953 13.102 1 95.31 81 ASP A C 1
ATOM 677 O O . ASP A 1 81 ? -17.453 -18.188 12.953 1 95.31 81 ASP A O 1
ATOM 681 N N . LEU A 1 82 ? -16.562 -16.141 12.836 1 96.25 82 LEU A N 1
ATOM 682 C CA . LEU A 1 82 ? -15.312 -16.625 12.281 1 96.25 82 LEU A CA 1
ATOM 683 C C . LEU A 1 82 ? -14.516 -17.391 13.336 1 96.25 82 LEU A C 1
ATOM 685 O O . LEU A 1 82 ? -13.82 -18.359 13.008 1 96.25 82 LEU A O 1
ATOM 689 N N . SER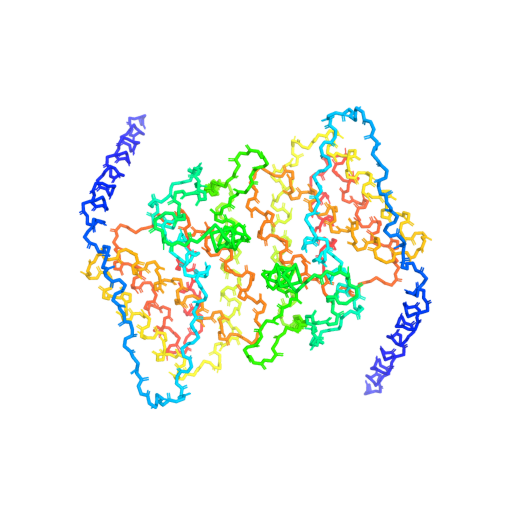 A 1 83 ? -14.578 -16.844 14.539 1 95.88 83 SER A N 1
ATOM 690 C CA . SER A 1 83 ? -13.953 -17.562 15.633 1 95.88 83 SER A CA 1
ATOM 691 C C . SER A 1 83 ? -14.484 -19 15.719 1 95.88 83 SER A C 1
ATOM 693 O O . SER A 1 83 ? -13.711 -19.953 15.852 1 95.88 83 SER A O 1
ATOM 695 N N . SER A 1 84 ? -15.75 -19.172 15.641 1 95.75 84 SER A N 1
ATOM 696 C CA . SER A 1 84 ? -16.391 -20.484 15.664 1 95.75 84 SER A CA 1
ATOM 697 C C . SER A 1 84 ? -16 -21.312 14.445 1 95.75 84 SER A C 1
ATOM 699 O O . SER A 1 84 ? -15.664 -22.484 14.57 1 95.75 84 SER A O 1
ATOM 701 N N . GLU A 1 85 ? -16 -20.734 13.344 1 94.62 85 GLU A N 1
ATOM 702 C CA . GLU A 1 85 ? -15.719 -21.406 12.086 1 94.62 85 GLU A CA 1
ATOM 703 C C . GLU A 1 85 ? -14.289 -21.953 12.062 1 94.62 85 GLU A C 1
ATOM 705 O O . GLU A 1 85 ? -14.047 -23.078 11.625 1 94.62 85 GLU A O 1
ATOM 710 N N . PHE A 1 86 ? -13.391 -21.109 12.562 1 95.56 86 PHE A N 1
ATOM 711 C CA . PHE A 1 86 ? -11.984 -21.484 12.469 1 95.56 86 PHE A CA 1
ATOM 712 C C . PHE A 1 86 ? -11.523 -22.188 13.734 1 95.56 86 PHE A C 1
ATOM 714 O O . PHE A 1 86 ? -10.406 -22.719 13.789 1 95.56 86 PHE A O 1
ATOM 721 N N . GLY A 1 87 ? -12.289 -22.141 14.734 1 96.25 87 GLY A N 1
ATOM 722 C CA . GLY A 1 87 ? -11.945 -22.812 15.984 1 96.25 87 GLY A CA 1
ATOM 723 C C . GLY A 1 87 ? -10.828 -22.109 16.734 1 96.25 87 GLY A C 1
ATOM 724 O O . GLY A 1 87 ? -9.914 -22.766 17.25 1 96.25 87 GLY A O 1
ATOM 725 N N . VAL A 1 88 ? -10.828 -20.844 16.719 1 96 88 VAL A N 1
ATOM 726 C CA . VAL A 1 88 ? -9.805 -20.062 17.391 1 96 88 VAL A CA 1
ATOM 727 C C . VAL A 1 88 ? -10.461 -18.953 18.203 1 96 88 VAL A C 1
ATOM 729 O O . VAL A 1 88 ? -11.656 -18.703 18.078 1 96 88 VAL A O 1
ATOM 732 N N . SER A 1 89 ? -9.656 -18.359 19.062 1 93.69 89 SER A N 1
ATOM 733 C CA . SER A 1 89 ? -10.148 -17.188 19.797 1 93.69 89 SER A CA 1
ATOM 734 C C . SER A 1 89 ? -10.305 -15.984 18.891 1 93.69 89 SER A C 1
ATOM 736 O O . SER A 1 89 ? -9.93 -16.031 17.719 1 93.69 89 SER A O 1
ATOM 738 N N . ARG A 1 90 ? -10.812 -14.906 19.422 1 93.56 90 ARG A N 1
ATOM 739 C CA . ARG A 1 90 ? -11.047 -13.703 18.641 1 93.56 90 ARG A CA 1
ATOM 740 C C . ARG A 1 90 ? -9.742 -12.977 18.344 1 93.56 90 ARG A C 1
ATOM 742 O O . ARG A 1 90 ? -9.672 -12.164 17.422 1 93.56 90 ARG A O 1
ATOM 749 N N . GLY A 1 91 ? -8.766 -13.195 19.094 1 90.62 91 GLY A N 1
ATOM 750 C CA . GLY A 1 91 ? -7.473 -12.555 18.922 1 90.62 91 GLY A CA 1
ATOM 751 C C . GLY A 1 91 ? -6.906 -12.711 17.516 1 90.62 91 GLY A C 1
ATOM 752 O O . GLY A 1 91 ? -6.688 -11.719 16.812 1 90.62 91 GLY A O 1
ATOM 753 N N . PRO A 1 92 ? -6.746 -13.953 17.109 1 93.38 92 PRO A N 1
ATOM 754 C CA . PRO A 1 92 ? -6.23 -14.188 15.758 1 93.38 92 PRO A CA 1
ATOM 755 C C . PRO A 1 92 ? -7.145 -13.625 14.672 1 93.38 92 PRO A C 1
ATOM 757 O O . PRO A 1 92 ? -6.664 -13.195 13.625 1 93.38 92 PRO A O 1
ATOM 760 N N . ILE A 1 93 ? -8.414 -13.617 14.906 1 95.19 93 ILE A N 1
ATOM 761 C CA . ILE A 1 93 ? -9.359 -13.078 13.938 1 95.19 93 ILE A CA 1
ATOM 762 C C . ILE A 1 93 ? -9.148 -11.57 13.797 1 95.19 93 ILE A C 1
ATOM 764 O O . ILE A 1 93 ? -9.078 -11.047 12.68 1 95.19 93 ILE A O 1
ATOM 768 N N . ARG A 1 94 ? -8.969 -10.93 14.891 1 90.19 94 ARG A N 1
ATOM 769 C CA . ARG A 1 94 ? -8.758 -9.492 14.883 1 90.19 94 ARG A CA 1
ATOM 770 C C . ARG A 1 94 ? -7.449 -9.133 14.18 1 90.19 94 ARG A C 1
ATOM 772 O O . ARG A 1 94 ? -7.383 -8.141 13.453 1 90.19 94 ARG A O 1
ATOM 779 N N . GLU A 1 95 ? -6.504 -9.938 14.375 1 89.88 95 GLU A N 1
ATOM 780 C CA . GLU A 1 95 ? -5.227 -9.711 13.703 1 89.88 95 GLU A CA 1
ATOM 781 C C . GLU A 1 95 ? -5.363 -9.898 12.195 1 89.88 95 GLU A C 1
ATOM 783 O O . GLU A 1 95 ? -4.805 -9.117 11.422 1 89.88 95 GLU A O 1
ATOM 788 N N . ALA A 1 96 ? -6.078 -10.859 11.844 1 94.25 96 ALA A N 1
ATOM 789 C CA . ALA A 1 96 ? -6.332 -11.078 10.422 1 94.25 96 ALA A CA 1
ATOM 790 C C . ALA A 1 96 ? -7.105 -9.914 9.812 1 94.25 96 ALA A C 1
ATOM 792 O O . ALA A 1 96 ? -6.789 -9.461 8.711 1 94.25 96 ALA A O 1
ATOM 793 N N . PHE A 1 97 ? -8.078 -9.445 10.586 1 94.38 97 PHE A N 1
ATOM 794 C CA . PHE A 1 97 ? -8.859 -8.297 10.148 1 94.38 97 PHE A CA 1
ATOM 795 C C . PHE A 1 97 ? -7.961 -7.086 9.93 1 94.38 97 PHE A C 1
ATOM 797 O O . PHE A 1 97 ? -8.102 -6.375 8.93 1 94.38 97 PHE A O 1
ATOM 804 N N . ARG A 1 98 ? -7.078 -6.91 10.766 1 89.56 98 ARG A N 1
ATOM 805 C CA . ARG A 1 98 ? -6.176 -5.77 10.656 1 89.56 98 ARG A CA 1
ATOM 806 C C . ARG A 1 98 ? -5.305 -5.875 9.406 1 89.56 98 ARG A C 1
ATOM 808 O O . ARG A 1 98 ? -5.133 -4.895 8.68 1 89.56 98 ARG A O 1
ATOM 815 N N . GLN A 1 99 ? -4.766 -6.984 9.172 1 90.94 99 GLN A N 1
ATOM 816 C CA . GLN A 1 99 ? -3.938 -7.207 7.988 1 90.94 99 GLN A CA 1
ATOM 817 C C . GLN A 1 99 ? -4.719 -6.93 6.707 1 90.94 99 GLN A C 1
ATOM 819 O O . GLN A 1 99 ? -4.234 -6.227 5.82 1 90.94 99 GLN A O 1
ATOM 824 N N . LEU A 1 100 ? -5.91 -7.445 6.672 1 95.25 100 LEU A N 1
ATOM 825 C CA . LEU A 1 100 ? -6.727 -7.316 5.473 1 95.25 100 LEU A CA 1
ATOM 826 C C . LEU A 1 100 ? -7.23 -5.887 5.305 1 95.25 100 LEU A C 1
ATOM 828 O O . LEU A 1 100 ? -7.441 -5.426 4.18 1 95.25 100 LEU A O 1
ATOM 832 N N . THR A 1 101 ? -7.414 -5.215 6.457 1 92.44 101 THR A N 1
ATOM 833 C CA . THR A 1 101 ? -7.785 -3.805 6.402 1 92.44 101 THR A CA 1
ATOM 834 C C . THR A 1 101 ? -6.648 -2.965 5.828 1 92.44 101 THR A C 1
ATOM 836 O O . THR A 1 101 ? -6.875 -2.088 4.996 1 92.44 101 THR A O 1
ATOM 839 N N . GLU A 1 102 ? -5.48 -3.285 6.168 1 87.88 102 GLU A N 1
ATOM 840 C CA . GLU A 1 102 ? -4.305 -2.572 5.676 1 87.88 102 GLU A CA 1
ATOM 841 C C . GLU A 1 102 ? -4.078 -2.842 4.191 1 87.88 102 GLU A C 1
ATOM 843 O O . GLU A 1 102 ? -3.436 -2.047 3.502 1 87.88 102 GLU A O 1
ATOM 848 N N . GLN A 1 103 ? -4.617 -3.916 3.775 1 91.62 103 GLN A N 1
ATOM 849 C CA . GLN A 1 103 ? -4.492 -4.273 2.365 1 91.62 103 GLN A CA 1
ATOM 850 C C . GLN A 1 103 ? -5.66 -3.721 1.554 1 91.62 103 GLN A C 1
ATOM 852 O O . GLN A 1 103 ? -5.691 -3.855 0.329 1 91.62 103 GLN A O 1
ATOM 857 N N . GLY A 1 104 ? -6.676 -3.205 2.248 1 92.88 104 GLY A N 1
ATOM 858 C CA . GLY A 1 104 ? -7.805 -2.576 1.578 1 92.88 104 GLY A CA 1
ATOM 859 C C . GLY A 1 104 ? -8.914 -3.551 1.24 1 92.88 104 GLY A C 1
ATOM 860 O O . GLY A 1 104 ? -9.836 -3.217 0.489 1 92.88 104 GLY A O 1
ATOM 861 N N . LEU A 1 105 ? -8.844 -4.754 1.794 1 96.12 105 LEU A N 1
ATOM 862 C CA . LEU A 1 105 ? -9.844 -5.766 1.475 1 96.12 105 LEU A CA 1
ATOM 863 C C . LEU A 1 105 ? -11 -5.727 2.473 1 96.12 105 LEU A C 1
ATOM 865 O O . LEU A 1 105 ? -12.086 -6.227 2.188 1 96.12 105 LEU A O 1
ATOM 869 N N . LEU A 1 106 ? -10.664 -5.203 3.674 1 96.12 106 LEU A N 1
ATOM 870 C CA . LEU A 1 106 ? -11.688 -4.977 4.691 1 96.12 106 LEU A CA 1
ATOM 871 C C . LEU A 1 106 ? -11.727 -3.512 5.105 1 96.12 106 LEU A C 1
ATOM 873 O O . LEU A 1 106 ? -10.766 -2.773 4.887 1 96.12 106 LEU A O 1
ATOM 877 N N . THR A 1 107 ? -12.812 -3.088 5.617 1 93.19 107 THR A N 1
ATOM 878 C CA . THR A 1 107 ? -12.977 -1.764 6.207 1 93.19 107 THR A CA 1
ATOM 879 C C . THR A 1 107 ? -13.531 -1.868 7.625 1 93.19 107 THR A C 1
ATOM 881 O O . THR A 1 107 ? -14.383 -2.719 7.902 1 93.19 107 THR A O 1
ATOM 884 N N . LEU A 1 108 ? -12.938 -1.041 8.453 1 85.94 108 LEU A N 1
ATOM 885 C CA . LEU A 1 108 ? -13.422 -0.949 9.828 1 85.94 108 LEU A CA 1
ATOM 886 C C . LEU A 1 108 ? -14.234 0.32 10.031 1 85.94 108 LEU A C 1
ATOM 888 O O . LEU A 1 108 ? -13.758 1.424 9.766 1 85.94 108 LEU A O 1
ATOM 892 N N . GLU A 1 109 ? -15.438 0.24 10.328 1 77.75 109 GLU A N 1
ATOM 893 C CA . GLU A 1 109 ? -16.281 1.386 10.656 1 77.75 109 GLU A CA 1
ATOM 894 C C . GLU A 1 109 ? -16.609 1.424 12.148 1 77.75 109 GLU A C 1
ATOM 896 O O . GLU A 1 109 ? -17.016 0.415 12.727 1 77.75 109 GLU A O 1
ATOM 901 N N . PRO A 1 110 ? -16.375 2.609 12.664 1 73.5 110 PRO A N 1
ATOM 902 C CA . PRO A 1 110 ? -16.734 2.723 14.078 1 73.5 110 PRO A CA 1
ATOM 903 C C . PRO A 1 110 ? -18.188 2.346 14.352 1 73.5 110 PRO A C 1
ATOM 905 O O . PRO A 1 110 ? -19.078 2.752 13.602 1 73.5 110 PRO A O 1
ATOM 908 N N . ASN A 1 111 ? -18.344 1.496 15.273 1 71.56 111 ASN A N 1
ATOM 909 C CA . ASN A 1 111 ? -19.656 1.067 15.758 1 71.56 111 ASN A CA 1
ATOM 910 C C . ASN A 1 111 ? -20.344 0.135 14.766 1 71.56 111 ASN A C 1
ATOM 912 O O . ASN A 1 111 ? -21.484 -0.281 14.984 1 71.56 111 ASN A O 1
ATOM 916 N N . LYS A 1 112 ? -19.859 -0.052 13.539 1 78.31 112 LYS A N 1
ATOM 917 C CA . LYS A 1 112 ? -20.469 -0.925 12.547 1 78.31 112 LYS A CA 1
ATOM 918 C C . LYS A 1 112 ? -19.656 -2.203 12.352 1 78.31 112 LYS A C 1
ATOM 920 O O . LYS A 1 112 ? -20.141 -3.168 11.75 1 78.31 112 LYS A O 1
ATOM 925 N N . GLY A 1 113 ? -18.469 -2.197 12.828 1 88.44 113 GLY A N 1
ATOM 926 C CA . GLY A 1 113 ? -17.672 -3.414 12.75 1 88.44 113 GLY A CA 1
ATOM 927 C C . GLY A 1 113 ? -16.859 -3.518 11.477 1 88.44 113 GLY A C 1
ATOM 928 O O . GLY A 1 113 ? -16.484 -2.5 10.883 1 88.44 113 GLY A O 1
ATOM 929 N N . VAL A 1 114 ? -16.516 -4.809 11.086 1 94.94 114 VAL A N 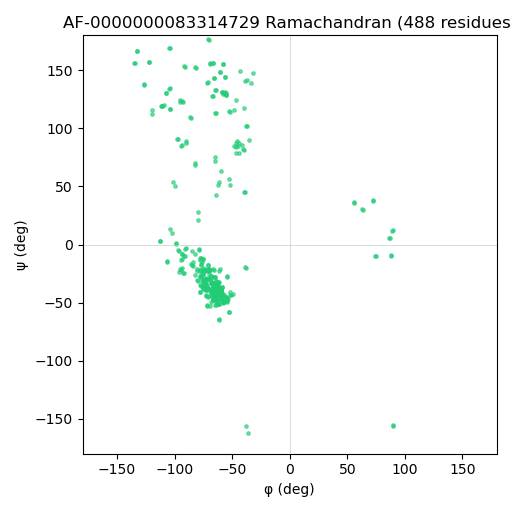1
ATOM 930 C CA . VAL A 1 114 ? -15.648 -5.082 9.938 1 94.94 114 VAL A CA 1
ATOM 931 C C . VAL A 1 114 ? -16.5 -5.566 8.766 1 94.94 114 VAL A C 1
ATOM 933 O O . VAL A 1 114 ? -17.391 -6.391 8.93 1 94.94 114 VAL A O 1
ATOM 936 N N . ARG A 1 115 ? -16.219 -5.02 7.57 1 96.62 115 ARG A N 1
ATOM 937 C CA . ARG A 1 115 ? -16.922 -5.418 6.348 1 96.62 115 ARG A CA 1
ATOM 938 C C . ARG A 1 115 ? -15.93 -5.625 5.203 1 96.62 115 ARG A C 1
ATOM 940 O O . ARG A 1 115 ? -14.828 -5.07 5.219 1 96.62 115 ARG A O 1
ATOM 947 N N . VAL A 1 116 ? -16.344 -6.406 4.262 1 96.62 116 VAL A N 1
ATOM 948 C CA . VAL A 1 116 ? -15.57 -6.484 3.025 1 96.62 116 VAL A CA 1
ATOM 949 C C . VAL A 1 116 ? -15.594 -5.133 2.314 1 96.62 116 VAL A C 1
ATOM 951 O O . VAL A 1 116 ? -16.641 -4.488 2.225 1 96.62 116 VAL A O 1
ATOM 954 N N . ALA A 1 117 ? -14.492 -4.695 1.894 1 95.44 117 ALA A N 1
ATOM 955 C CA . ALA A 1 117 ? -14.391 -3.406 1.215 1 95.44 117 ALA A CA 1
ATOM 956 C C . ALA A 1 117 ? -15.234 -3.385 -0.053 1 95.44 117 ALA A C 1
ATOM 958 O O . ALA A 1 117 ? -15.391 -4.41 -0.722 1 95.44 117 ALA A O 1
ATOM 959 N N . GLN A 1 118 ? -15.734 -2.242 -0.363 1 93.44 118 GLN A N 1
ATOM 960 C CA . GLN A 1 118 ? -16.453 -2.07 -1.623 1 93.44 118 GLN A CA 1
ATOM 961 C C . GLN A 1 118 ? -15.5 -2.15 -2.812 1 93.44 118 GLN A C 1
ATOM 963 O O . GLN A 1 118 ? -14.305 -1.855 -2.684 1 93.44 118 GLN A O 1
ATOM 968 N N . LEU A 1 119 ? -16.031 -2.49 -3.947 1 92.56 119 LEU A N 1
ATOM 969 C CA . LEU A 1 119 ? -15.242 -2.49 -5.172 1 92.56 119 LEU A CA 1
ATOM 970 C C . LEU A 1 119 ? -14.812 -1.073 -5.547 1 92.56 119 LEU A C 1
ATOM 972 O O . LEU A 1 119 ? -15.547 -0.114 -5.293 1 92.56 119 LEU A O 1
ATOM 976 N N . PRO A 1 120 ? -13.617 -1.023 -6.062 1 92 120 PRO A N 1
ATOM 977 C CA . PRO A 1 120 ? -13.281 0.298 -6.598 1 92 120 PRO A CA 1
ATOM 978 C C . PRO A 1 120 ? -14.289 0.791 -7.633 1 92 120 PRO A C 1
ATOM 980 O O . PRO A 1 120 ? -14.812 -0.005 -8.422 1 92 120 PRO A O 1
ATOM 983 N N . SER A 1 121 ? -14.539 2.068 -7.648 1 90.81 121 SER A N 1
ATOM 984 C CA . SER A 1 121 ? -15.461 2.637 -8.633 1 90.81 121 SER A CA 1
ATOM 985 C C . SER A 1 121 ? -14.891 2.531 -10.039 1 90.81 121 SER A C 1
ATOM 987 O O . SER A 1 121 ? -13.672 2.434 -10.219 1 90.81 121 SER A O 1
ATOM 989 N N . PRO A 1 122 ? -15.719 2.547 -11.047 1 92.12 122 PRO A N 1
ATOM 990 C CA . PRO A 1 122 ? -15.258 2.488 -12.438 1 92.12 122 PRO A CA 1
ATOM 991 C C . PRO A 1 122 ? -14.242 3.578 -12.773 1 92.12 122 PRO A C 1
ATOM 993 O O . PRO A 1 122 ? -13.344 3.363 -13.586 1 92.12 122 PRO A O 1
ATOM 996 N N . LYS A 1 123 ? -14.312 4.715 -12.062 1 93.19 123 LYS A N 1
ATOM 997 C CA . LYS A 1 123 ? -13.406 5.836 -12.312 1 93.19 123 LYS A CA 1
ATOM 998 C C . LYS A 1 123 ? -12.016 5.555 -11.758 1 93.19 123 LYS A C 1
ATOM 1000 O O . LYS A 1 123 ? -11.016 6.051 -12.281 1 93.19 123 LYS A O 1
ATOM 1005 N N . VAL A 1 124 ? -11.953 4.695 -10.758 1 95.44 124 VAL A N 1
ATOM 1006 C CA . VAL A 1 124 ? -10.703 4.465 -10.055 1 95.44 124 VAL A CA 1
ATOM 1007 C C . VAL A 1 124 ? -9.984 3.26 -10.656 1 95.44 124 VAL A C 1
ATOM 1009 O O . VAL A 1 124 ? -8.758 3.137 -10.539 1 95.44 124 VAL A O 1
ATOM 1012 N N . ARG A 1 125 ? -10.688 2.393 -11.32 1 93.88 125 ARG A N 1
ATOM 1013 C CA . ARG A 1 125 ? -10.164 1.115 -11.797 1 93.88 125 ARG A CA 1
ATOM 1014 C C . ARG A 1 125 ? -8.992 1.326 -12.75 1 93.88 125 ARG A C 1
ATOM 1016 O O . ARG A 1 125 ? -7.949 0.68 -12.609 1 93.88 125 ARG A O 1
ATOM 1023 N N . PRO A 1 126 ? -9.086 2.299 -13.68 1 95.5 126 PRO A N 1
ATOM 1024 C CA . PRO A 1 126 ? -7.945 2.521 -14.578 1 95.5 126 PRO A CA 1
ATOM 1025 C C . PRO A 1 126 ? -6.695 3 -13.844 1 95.5 126 PRO A C 1
ATOM 1027 O O . PRO A 1 126 ? -5.578 2.656 -14.227 1 95.5 126 PRO A O 1
ATOM 1030 N N . LEU A 1 127 ? -6.914 3.785 -12.789 1 97 127 LEU A N 1
ATOM 1031 C CA . LEU A 1 127 ? -5.785 4.254 -11.992 1 97 127 LEU A CA 1
ATOM 1032 C C . LEU A 1 127 ? -5.062 3.086 -11.328 1 97 127 LEU A C 1
ATOM 1034 O O . LEU A 1 127 ? -3.834 3.008 -11.367 1 97 127 LEU A O 1
ATOM 1038 N N . ILE A 1 128 ? -5.828 2.197 -10.766 1 96.38 128 ILE A N 1
ATOM 1039 C CA . ILE A 1 128 ? -5.262 1.042 -10.078 1 96.38 128 ILE A CA 1
ATOM 1040 C C . ILE A 1 128 ? -4.453 0.198 -11.062 1 96.38 128 ILE A C 1
ATOM 1042 O O . ILE A 1 128 ? -3.332 -0.215 -10.758 1 96.38 128 ILE A O 1
ATOM 1046 N N . ALA A 1 129 ? -5.02 -0.031 -12.242 1 95.81 129 ALA A N 1
ATOM 1047 C CA . ALA A 1 129 ? -4.324 -0.794 -13.273 1 95.81 129 ALA A CA 1
ATOM 1048 C C . ALA A 1 129 ? -3.025 -0.107 -13.68 1 95.81 129 ALA A C 1
ATOM 1050 O O . ALA A 1 129 ? -1.995 -0.763 -13.852 1 95.81 129 ALA A O 1
ATOM 1051 N N . GLU A 1 130 ? -3.051 1.177 -13.797 1 97.25 130 GLU A N 1
ATOM 1052 C CA . GLU A 1 130 ? -1.875 1.948 -14.188 1 97.25 130 GLU A CA 1
ATOM 1053 C C . GLU A 1 130 ? -0.785 1.866 -13.125 1 97.25 130 GLU A C 1
ATOM 1055 O O . GLU A 1 130 ? 0.397 1.731 -13.445 1 97.25 130 GLU A O 1
ATOM 1060 N N . LEU A 1 131 ? -1.206 2.002 -11.898 1 98.19 131 LEU A N 1
ATOM 1061 C CA . LEU A 1 131 ? -0.248 1.896 -10.805 1 98.19 131 LEU A CA 1
ATOM 1062 C C . LEU A 1 131 ? 0.429 0.529 -10.805 1 98.19 131 LEU A C 1
ATOM 1064 O O . LEU A 1 131 ? 1.65 0.437 -10.664 1 98.19 131 LEU A O 1
ATOM 1068 N N . ARG A 1 132 ? -0.352 -0.52 -10.945 1 97.94 132 ARG A N 1
ATOM 1069 C CA . ARG A 1 132 ? 0.201 -1.87 -10.969 1 97.94 132 ARG A CA 1
ATOM 1070 C C . ARG A 1 132 ? 1.188 -2.031 -12.125 1 97.94 132 ARG A C 1
ATOM 1072 O O . ARG A 1 132 ? 2.301 -2.529 -11.93 1 97.94 132 ARG A O 1
ATOM 1079 N N . ARG A 1 133 ? 0.778 -1.559 -13.336 1 98.06 133 ARG A N 1
ATOM 1080 C CA . ARG A 1 133 ? 1.634 -1.664 -14.516 1 98.06 133 ARG A CA 1
ATOM 1081 C C . ARG A 1 133 ? 2.959 -0.939 -14.297 1 98.06 133 ARG A C 1
ATOM 1083 O O . ARG A 1 133 ? 4.02 -1.458 -14.648 1 98.06 133 ARG A O 1
ATOM 1090 N N . LYS A 1 134 ? 2.912 0.199 -13.719 1 98.19 134 LYS A N 1
ATOM 1091 C CA . LYS A 1 134 ? 4.121 0.993 -13.516 1 98.19 134 LYS A CA 1
ATOM 1092 C C . LYS A 1 134 ? 5.125 0.247 -12.648 1 98.19 134 LYS A C 1
ATOM 1094 O O . LYS A 1 134 ? 6.32 0.225 -12.945 1 98.19 134 LYS A O 1
ATOM 1099 N N . ILE A 1 135 ? 4.609 -0.375 -11.633 1 98.56 135 ILE A N 1
ATOM 1100 C CA . ILE A 1 135 ? 5.5 -1.071 -10.711 1 98.56 135 ILE A CA 1
ATOM 1101 C C . ILE A 1 135 ? 6.055 -2.328 -11.383 1 98.56 135 ILE A C 1
ATOM 1103 O O . ILE A 1 135 ? 7.27 -2.553 -11.383 1 98.56 135 ILE A O 1
ATOM 1107 N N . GLU A 1 136 ? 5.211 -3.143 -11.898 1 98.69 136 GLU A N 1
ATOM 1108 C CA . GLU A 1 136 ? 5.633 -4.434 -12.438 1 98.69 136 GLU A CA 1
ATOM 1109 C C . GLU A 1 136 ? 6.535 -4.258 -13.656 1 98.69 136 GLU A C 1
ATOM 1111 O O . GLU A 1 136 ? 7.512 -4.996 -13.82 1 98.69 136 GLU A O 1
ATOM 1116 N N . LEU A 1 137 ? 6.207 -3.277 -14.555 1 98.62 137 LEU A N 1
ATOM 1117 C CA . LEU A 1 137 ? 7.051 -3.018 -15.711 1 98.62 137 LEU A CA 1
ATOM 1118 C C . LEU A 1 137 ? 8.414 -2.484 -15.289 1 98.62 137 LEU A C 1
ATOM 1120 O O . LEU A 1 137 ? 9.438 -2.881 -15.844 1 98.62 137 LEU A O 1
ATOM 1124 N N . PHE A 1 138 ? 8.461 -1.604 -14.32 1 98.56 138 PHE A N 1
ATOM 1125 C CA . PHE A 1 138 ? 9.711 -1.097 -13.781 1 98.56 138 PHE A CA 1
ATOM 1126 C C . PHE A 1 138 ? 10.586 -2.238 -13.266 1 98.56 138 PHE A C 1
ATOM 1128 O O . PHE A 1 138 ? 11.773 -2.303 -13.57 1 98.56 138 PHE A O 1
ATOM 1135 N N . VAL A 1 139 ? 9.945 -3.09 -12.469 1 98.31 139 VAL A N 1
ATOM 1136 C CA . VAL A 1 139 ? 10.688 -4.195 -11.867 1 98.31 139 VAL A CA 1
ATOM 1137 C C . VAL A 1 139 ? 11.242 -5.105 -12.969 1 98.31 139 VAL A C 1
ATOM 1139 O O . VAL A 1 139 ? 12.43 -5.41 -12.984 1 98.31 139 VAL A O 1
ATOM 1142 N N . LEU A 1 140 ? 10.375 -5.512 -13.883 1 98.62 140 LEU A N 1
ATOM 1143 C CA . LEU A 1 140 ? 10.812 -6.422 -14.93 1 98.62 140 LEU A CA 1
ATOM 1144 C C . LEU A 1 140 ? 11.945 -5.801 -15.75 1 98.62 140 LEU A C 1
ATOM 1146 O O . LEU A 1 140 ? 12.922 -6.473 -16.078 1 98.62 140 LEU A O 1
ATOM 1150 N N . GLU A 1 141 ? 11.789 -4.527 -16.062 1 98.25 141 GLU A N 1
ATOM 1151 C CA . GLU A 1 141 ? 12.82 -3.824 -16.812 1 98.25 141 GLU A CA 1
ATOM 1152 C C . GLU A 1 141 ? 14.148 -3.83 -16.062 1 98.25 141 GLU A C 1
ATOM 1154 O O . GLU A 1 141 ? 15.211 -4.043 -16.672 1 98.25 141 GLU A O 1
ATOM 1159 N N . ASN A 1 142 ? 14.094 -3.594 -14.805 1 97.31 142 ASN A N 1
ATOM 1160 C CA . ASN A 1 142 ? 15.289 -3.457 -13.977 1 97.31 142 ASN A CA 1
ATOM 1161 C C . ASN A 1 142 ? 15.984 -4.801 -13.766 1 97.31 142 ASN A C 1
ATOM 1163 O O . ASN A 1 142 ? 17.203 -4.863 -13.672 1 97.31 142 ASN A O 1
ATOM 1167 N N . ILE A 1 143 ? 15.227 -5.855 -13.656 1 97.38 143 ILE A N 1
ATOM 1168 C CA . ILE A 1 143 ? 15.82 -7.133 -13.281 1 97.38 143 ILE A CA 1
ATOM 1169 C C . ILE A 1 143 ? 16.109 -7.957 -14.531 1 97.38 143 ILE A C 1
ATOM 1171 O O . ILE A 1 143 ? 16.734 -9.016 -14.453 1 97.38 143 ILE A O 1
ATOM 1175 N N . PHE A 1 144 ? 15.742 -7.539 -15.672 1 98.25 144 PHE A N 1
ATOM 1176 C CA . PHE A 1 144 ? 15.664 -8.352 -16.875 1 98.25 144 PHE A CA 1
ATOM 1177 C C . PHE A 1 144 ? 17 -9.031 -17.172 1 98.25 144 PHE A C 1
ATOM 1179 O O . PHE A 1 144 ? 17.047 -10.234 -17.438 1 98.25 144 PHE A O 1
ATOM 1186 N N . GLU A 1 145 ? 18.094 -8.312 -17.078 1 96.88 145 GLU A N 1
ATOM 1187 C CA . GLU A 1 145 ? 19.422 -8.805 -17.453 1 96.88 145 GLU A CA 1
ATOM 1188 C C . GLU A 1 145 ? 20 -9.734 -16.391 1 96.88 145 GLU A C 1
ATOM 1190 O O . GLU A 1 145 ? 20.969 -10.445 -16.641 1 96.88 145 GLU A O 1
ATOM 1195 N N . ARG A 1 146 ? 19.391 -9.758 -15.273 1 96.06 146 ARG A N 1
ATOM 1196 C CA . ARG A 1 146 ? 19.953 -10.547 -14.18 1 96.06 146 ARG A CA 1
ATOM 1197 C C . ARG A 1 146 ? 19.062 -11.734 -13.836 1 96.06 146 ARG A C 1
ATOM 1199 O O . ARG A 1 146 ? 19.312 -12.43 -12.852 1 96.06 146 ARG A O 1
ATOM 1206 N N . ILE A 1 147 ? 18.016 -11.914 -14.555 1 97.56 147 ILE A N 1
ATOM 1207 C CA . ILE A 1 147 ? 17.141 -13.062 -14.344 1 97.56 147 ILE A CA 1
ATOM 1208 C C . ILE A 1 147 ? 17.938 -14.359 -14.523 1 97.56 147 ILE A C 1
ATOM 1210 O O . ILE A 1 147 ? 18.625 -14.531 -15.531 1 97.56 147 ILE A O 1
ATOM 1214 N N . THR A 1 148 ? 17.797 -15.258 -13.578 1 96.94 148 THR A N 1
ATOM 1215 C CA . THR A 1 148 ? 18.578 -16.484 -13.586 1 96.94 148 THR A CA 1
ATOM 1216 C C . THR A 1 148 ? 17.734 -17.672 -14.039 1 96.94 148 THR A C 1
ATOM 1218 O O . THR A 1 148 ? 16.5 -17.562 -14.109 1 96.94 148 THR A O 1
ATOM 1221 N N . GLU A 1 149 ? 18.406 -18.75 -14.281 1 96.69 149 GLU A N 1
ATOM 1222 C CA . GLU A 1 149 ? 17.703 -19.984 -14.609 1 96.69 149 GLU A CA 1
ATOM 1223 C C . GLU A 1 149 ? 16.859 -20.453 -13.43 1 96.69 149 GLU A C 1
ATOM 1225 O O . GLU A 1 149 ? 15.797 -21.062 -13.625 1 96.69 149 GLU A O 1
ATOM 1230 N N . ALA A 1 150 ? 17.344 -20.156 -12.281 1 97.12 150 ALA A N 1
ATOM 1231 C CA . ALA A 1 150 ? 16.578 -20.516 -11.094 1 97.12 150 ALA A CA 1
ATOM 1232 C C . ALA A 1 150 ? 15.273 -19.734 -11.031 1 97.12 150 ALA A C 1
ATOM 1234 O O . ALA A 1 150 ? 14.227 -20.281 -10.672 1 97.12 150 ALA A O 1
ATOM 1235 N N . ASP A 1 151 ? 15.344 -18.438 -11.352 1 97.12 151 ASP A N 1
ATOM 1236 C CA . ASP A 1 151 ? 14.125 -17.641 -11.43 1 97.12 151 ASP A CA 1
ATOM 1237 C C . ASP A 1 151 ? 13.148 -18.219 -12.445 1 97.12 151 ASP A C 1
ATOM 1239 O O . ASP A 1 151 ? 11.969 -18.406 -12.133 1 97.12 151 ASP A O 1
ATOM 1243 N N . LEU A 1 152 ? 13.656 -18.547 -13.609 1 97.75 152 LEU A N 1
ATOM 1244 C CA . LEU A 1 152 ? 12.828 -19.047 -14.695 1 97.75 152 LEU A CA 1
ATOM 1245 C C . LEU A 1 152 ? 12.195 -20.391 -14.32 1 97.75 152 LEU A C 1
ATOM 1247 O O . LEU A 1 152 ? 11.023 -20.641 -14.633 1 97.75 152 LEU A O 1
ATOM 1251 N N . ALA A 1 153 ? 12.938 -21.234 -13.68 1 97.88 153 ALA A N 1
ATOM 1252 C CA . ALA A 1 153 ? 12.422 -22.531 -13.25 1 97.88 153 ALA A CA 1
ATOM 1253 C C . ALA A 1 153 ? 11.297 -22.359 -12.242 1 97.88 153 ALA A C 1
ATOM 1255 O O . ALA A 1 153 ? 10.273 -23.047 -12.32 1 97.88 153 ALA A O 1
ATOM 1256 N N . ALA A 1 154 ? 11.477 -21.438 -11.305 1 97.75 154 ALA A N 1
ATOM 1257 C CA . ALA A 1 154 ? 10.445 -21.172 -10.312 1 97.75 154 ALA A CA 1
ATOM 1258 C C . ALA A 1 154 ? 9.18 -20.625 -10.961 1 97.75 154 ALA A C 1
ATOM 1260 O O . ALA A 1 154 ? 8.07 -21.016 -10.594 1 97.75 154 ALA A O 1
ATOM 1261 N N . TRP A 1 155 ? 9.328 -19.719 -11.922 1 98.44 155 TRP A N 1
ATOM 1262 C CA . TRP A 1 155 ? 8.18 -19.141 -12.609 1 98.44 155 TRP A CA 1
ATOM 1263 C C . TRP A 1 155 ? 7.477 -20.172 -13.477 1 98.44 155 TRP A C 1
ATOM 1265 O O . TRP A 1 155 ? 6.25 -20.172 -13.594 1 98.44 155 TRP A O 1
ATOM 1275 N N . GLU A 1 156 ? 8.266 -21.094 -14.031 1 98.5 156 GLU A N 1
ATOM 1276 C CA . GLU A 1 156 ? 7.699 -22.203 -14.805 1 98.5 156 GLU A CA 1
ATOM 1277 C C . GLU A 1 156 ? 6.816 -23.094 -13.93 1 98.5 156 GLU A C 1
ATOM 1279 O O . GLU A 1 156 ? 5.754 -23.547 -14.367 1 98.5 156 GLU A O 1
ATOM 1284 N N . GLU A 1 157 ? 7.281 -23.328 -12.773 1 98.56 157 GLU A N 1
ATOM 1285 C CA . GLU A 1 157 ? 6.5 -24.156 -11.844 1 98.56 157 GLU A CA 1
ATOM 1286 C C . GLU A 1 157 ? 5.16 -23.484 -11.531 1 98.56 157 GLU A C 1
ATOM 1288 O O . GLU A 1 157 ? 4.133 -24.172 -11.461 1 98.56 157 GLU A O 1
ATOM 1293 N N . ILE A 1 158 ? 5.145 -22.203 -11.32 1 98.56 158 ILE A N 1
ATOM 1294 C CA . ILE A 1 158 ? 3.912 -21.453 -11.07 1 98.56 158 ILE A CA 1
ATOM 1295 C C . ILE A 1 158 ? 2.973 -21.594 -12.266 1 98.56 158 ILE A C 1
ATOM 1297 O O . ILE A 1 158 ? 1.778 -21.844 -12.102 1 98.56 158 ILE A O 1
ATOM 1301 N N . LEU A 1 159 ? 3.502 -21.453 -13.484 1 98.44 159 LEU A N 1
ATOM 1302 C CA . LEU A 1 159 ? 2.695 -21.531 -14.695 1 98.44 159 LEU A CA 1
ATOM 1303 C C . LEU A 1 159 ? 2.113 -22.938 -14.875 1 98.44 159 LEU A C 1
ATOM 1305 O O . LEU A 1 159 ? 0.985 -23.078 -15.352 1 98.44 159 LEU A O 1
ATOM 1309 N N . GLU A 1 160 ? 2.939 -23.938 -14.516 1 98.56 160 GLU A N 1
ATOM 1310 C CA . GLU A 1 160 ? 2.428 -25.297 -14.609 1 98.56 160 GLU A CA 1
ATOM 1311 C C . GLU A 1 160 ? 1.265 -25.516 -13.648 1 98.56 160 GLU A C 1
ATOM 1313 O O . GLU A 1 160 ? 0.27 -26.156 -14 1 98.56 160 GLU A O 1
ATOM 1318 N N . GLU A 1 161 ? 1.388 -24.984 -12.484 1 98.38 161 GLU A N 1
ATOM 1319 C CA . GLU A 1 161 ? 0.277 -25.047 -11.539 1 98.38 161 GLU A CA 1
ATOM 1320 C C . GLU A 1 161 ? -0.933 -24.281 -12.047 1 98.38 161 GLU A C 1
ATOM 1322 O O . GLU A 1 161 ? -2.074 -24.688 -11.852 1 98.38 161 GLU A O 1
ATOM 1327 N N . MET A 1 162 ? -0.698 -23.172 -12.695 1 97.62 162 MET A N 1
ATOM 1328 C CA . MET A 1 162 ? -1.769 -22.391 -13.312 1 97.62 162 MET A CA 1
ATOM 1329 C C . MET A 1 162 ? -2.475 -23.188 -14.398 1 97.62 162 MET A C 1
ATOM 1331 O O . MET A 1 162 ? -3.705 -23.234 -14.445 1 97.62 162 MET A O 1
ATOM 1335 N N . ARG A 1 163 ? -1.668 -23.797 -15.227 1 98.06 163 ARG A N 1
ATOM 1336 C CA . ARG A 1 163 ? -2.227 -24.625 -16.297 1 98.06 163 ARG A CA 1
ATOM 1337 C C . ARG A 1 163 ? -3.125 -25.719 -15.727 1 98.06 163 ARG A C 1
ATOM 1339 O O . ARG A 1 163 ? -4.242 -25.922 -16.203 1 98.06 163 ARG A O 1
ATOM 1346 N N . ARG A 1 164 ? -2.637 -26.391 -14.703 1 98.25 164 ARG A N 1
ATOM 1347 C CA . ARG A 1 164 ? -3.404 -27.453 -14.07 1 98.25 164 ARG A CA 1
ATOM 1348 C C . ARG A 1 164 ? -4.699 -26.922 -13.469 1 98.25 164 ARG A C 1
ATOM 1350 O O . ARG A 1 164 ? -5.746 -27.562 -13.547 1 98.25 164 ARG A O 1
ATOM 1357 N N . ALA A 1 165 ? -4.605 -25.75 -12.836 1 96.75 165 ALA A N 1
ATOM 1358 C CA . ALA A 1 165 ? -5.789 -25.109 -12.273 1 96.75 165 ALA A CA 1
ATOM 1359 C C . ALA A 1 165 ? -6.828 -24.828 -13.352 1 96.75 165 ALA A C 1
ATOM 1361 O O . ALA A 1 165 ? -8.023 -25.047 -13.148 1 96.75 165 ALA A O 1
ATOM 1362 N N . CYS A 1 166 ? -6.355 -24.344 -14.492 1 95.44 166 CYS A N 1
ATOM 1363 C CA . CYS A 1 166 ? -7.246 -24.062 -15.609 1 95.44 166 CYS A CA 1
ATOM 1364 C C . CYS A 1 166 ? -7.914 -25.344 -16.109 1 95.44 166 CYS A C 1
ATOM 1366 O O . CYS A 1 166 ? -9.133 -25.375 -16.312 1 95.44 166 CYS A O 1
ATOM 1368 N N . GLU A 1 167 ? -7.148 -26.391 -16.234 1 96.25 167 GLU A N 1
ATOM 1369 C CA . GLU A 1 167 ? -7.648 -27.672 -16.75 1 96.25 167 GLU A CA 1
ATOM 1370 C C . GLU A 1 167 ? -8.688 -28.266 -15.797 1 96.25 167 GLU A C 1
ATOM 1372 O O . GLU A 1 167 ? -9.617 -28.938 -16.234 1 96.25 167 GLU A O 1
ATOM 1377 N N . ARG A 1 168 ? -8.594 -27.953 -14.555 1 95.75 168 ARG A N 1
ATOM 1378 C CA . ARG A 1 168 ? -9.492 -28.5 -13.547 1 95.75 168 ARG A CA 1
ATOM 1379 C C . ARG A 1 168 ? -10.602 -27.516 -13.211 1 95.75 168 ARG A C 1
ATOM 1381 O O . ARG A 1 168 ? -11.375 -27.734 -12.281 1 95.75 168 ARG A O 1
ATOM 1388 N N . ASN A 1 169 ? -10.57 -26.375 -13.883 1 92.94 169 ASN A N 1
ATOM 1389 C CA . ASN A 1 169 ? -11.523 -25.297 -13.617 1 92.94 169 ASN A CA 1
ATOM 1390 C C . ASN A 1 169 ? -11.492 -24.891 -12.148 1 92.94 169 ASN A C 1
ATOM 1392 O O . ASN A 1 169 ? -12.547 -24.688 -11.539 1 92.94 169 ASN A O 1
ATOM 1396 N N . ASP A 1 170 ? -10.336 -24.922 -11.594 1 93.75 170 ASP A N 1
ATOM 1397 C CA . ASP A 1 170 ? -10.086 -24.531 -10.211 1 93.75 170 ASP A CA 1
ATOM 1398 C C . ASP A 1 170 ? -9.75 -23.047 -10.117 1 93.75 170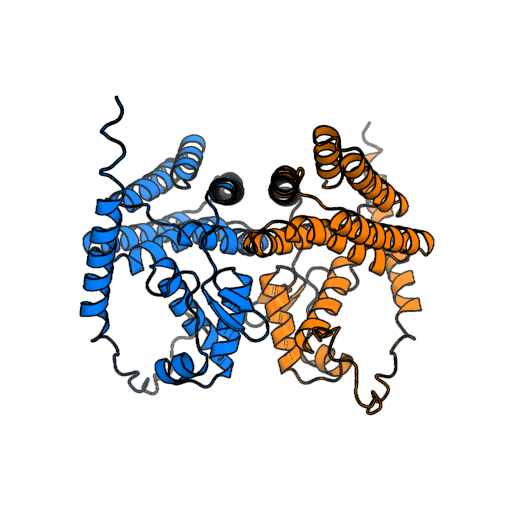 ASP A C 1
ATOM 1400 O O . ASP A 1 170 ? -8.578 -22.672 -10.07 1 93.75 170 ASP A O 1
ATOM 1404 N N . LEU A 1 171 ? -10.773 -22.25 -9.992 1 89.81 171 LEU A N 1
ATOM 1405 C CA . LEU A 1 171 ? -10.625 -20.797 -9.992 1 89.81 171 LEU A CA 1
ATOM 1406 C C . LEU A 1 171 ? -9.781 -20.344 -8.805 1 89.81 171 LEU A C 1
ATOM 1408 O O . LEU A 1 171 ? -9 -19.391 -8.93 1 89.81 171 LEU A O 1
ATOM 1412 N N . ARG A 1 172 ? -9.977 -20.953 -7.684 1 91.44 172 ARG A N 1
ATOM 1413 C CA . ARG A 1 172 ? -9.234 -20.594 -6.48 1 91.44 172 ARG A CA 1
ATOM 1414 C C . ARG A 1 172 ? -7.73 -20.734 -6.715 1 91.44 172 ARG A C 1
ATOM 1416 O O . ARG A 1 172 ? -6.973 -19.797 -6.461 1 91.44 172 ARG A O 1
ATOM 1423 N N . SER A 1 173 ? -7.395 -21.828 -7.215 1 94.44 173 SER A N 1
ATOM 1424 C CA . SER A 1 173 ? -5.984 -22.062 -7.508 1 94.44 173 SER A CA 1
ATOM 1425 C C . SER A 1 173 ? -5.48 -21.125 -8.594 1 94.44 173 SER A C 1
ATOM 1427 O O . SER A 1 173 ? -4.336 -20.672 -8.555 1 94.44 173 SER A O 1
ATOM 1429 N N . LEU A 1 174 ? -6.258 -20.844 -9.602 1 93.81 174 LEU A N 1
ATOM 1430 C CA . LEU A 1 174 ? -5.859 -19.938 -10.688 1 93.81 174 LEU A CA 1
ATOM 1431 C C . LEU A 1 174 ? -5.531 -18.562 -10.148 1 93.81 174 LEU A C 1
ATOM 1433 O O . LEU A 1 174 ? -4.488 -17.984 -10.477 1 93.81 174 LEU A O 1
ATOM 1437 N N . VAL A 1 175 ? -6.406 -18.062 -9.305 1 92 175 VAL A N 1
ATOM 1438 C CA . VAL A 1 175 ? -6.211 -16.734 -8.727 1 92 175 VAL A CA 1
ATOM 1439 C C . VAL A 1 175 ? -4.941 -16.719 -7.875 1 92 175 VAL A C 1
ATOM 1441 O O . VAL A 1 175 ? -4.16 -15.766 -7.93 1 92 175 VAL A O 1
ATOM 1444 N N . GLU A 1 176 ? -4.758 -17.75 -7.145 1 93.81 176 GLU A N 1
ATOM 1445 C CA . GLU A 1 176 ? -3.566 -17.875 -6.309 1 93.81 176 GLU A CA 1
ATOM 1446 C C . GLU A 1 176 ? -2.295 -17.875 -7.152 1 93.81 176 GLU A C 1
ATOM 1448 O O . GLU A 1 176 ? -1.338 -17.156 -6.832 1 93.81 176 GLU A O 1
ATOM 1453 N N . GLN A 1 177 ? -2.312 -18.609 -8.203 1 96.12 177 GLN A N 1
ATOM 1454 C CA . GLN A 1 177 ? -1.122 -18.719 -9.047 1 96.12 177 GLN A CA 1
ATOM 1455 C C . GLN A 1 177 ? -0.881 -17.422 -9.82 1 96.12 177 GLN A C 1
ATOM 1457 O O . GLN A 1 177 ? 0.266 -17.047 -10.055 1 96.12 177 GLN A O 1
ATOM 1462 N N . ASP A 1 178 ? -1.921 -16.781 -10.266 1 94.5 178 ASP A N 1
ATOM 1463 C CA . ASP A 1 178 ? -1.808 -15.477 -10.914 1 94.5 178 ASP A CA 1
ATOM 1464 C C . ASP A 1 178 ? -1.07 -14.477 -10.023 1 94.5 178 ASP A C 1
ATOM 1466 O O . ASP A 1 178 ? -0.085 -13.875 -10.445 1 94.5 178 ASP A O 1
ATOM 1470 N N . LEU A 1 179 ? -1.501 -14.43 -8.836 1 95.31 179 LEU A N 1
ATOM 1471 C CA . LEU A 1 179 ? -0.875 -13.523 -7.875 1 95.31 179 LEU A CA 1
ATOM 1472 C C . LEU A 1 179 ? 0.562 -13.945 -7.59 1 95.31 179 LEU A C 1
ATOM 1474 O O . LEU A 1 179 ? 1.453 -13.102 -7.488 1 95.31 179 LEU A O 1
ATOM 1478 N N . ARG A 1 180 ? 0.767 -15.203 -7.457 1 97 180 ARG A N 1
ATOM 1479 C CA . ARG A 1 180 ? 2.098 -15.734 -7.168 1 97 180 ARG A CA 1
ATOM 1480 C C . ARG A 1 180 ? 3.074 -15.391 -8.289 1 97 180 ARG A C 1
ATOM 1482 O O . ARG A 1 180 ? 4.238 -15.078 -8.031 1 97 180 ARG A O 1
ATOM 1489 N N . PHE A 1 181 ? 2.619 -15.453 -9.531 1 98.5 181 PHE A N 1
ATOM 1490 C CA . PHE A 1 181 ? 3.469 -15.164 -10.68 1 98.5 181 PHE A CA 1
ATOM 1491 C C . PHE A 1 181 ? 3.949 -13.711 -10.641 1 98.5 181 PHE A C 1
ATOM 1493 O O . PHE A 1 181 ? 5.152 -13.453 -10.703 1 98.5 181 PHE A O 1
ATOM 1500 N N . HIS A 1 182 ? 3.098 -12.828 -10.469 1 98.19 182 HIS A N 1
ATOM 1501 C CA . HIS A 1 182 ? 3.434 -11.414 -10.438 1 98.19 182 HIS A CA 1
ATOM 1502 C C . HIS A 1 182 ? 4.25 -11.062 -9.203 1 98.19 182 HIS A C 1
ATOM 1504 O O . HIS A 1 182 ? 5.195 -10.273 -9.281 1 98.19 182 HIS A O 1
ATOM 1510 N N . ARG A 1 183 ? 3.904 -11.664 -8.117 1 97.62 183 ARG A N 1
ATOM 1511 C CA . ARG A 1 183 ? 4.652 -11.461 -6.887 1 97.62 183 ARG A CA 1
ATOM 1512 C C . ARG A 1 183 ? 6.098 -11.922 -7.043 1 97.62 183 ARG A C 1
ATOM 1514 O O . ARG A 1 183 ? 7.023 -11.25 -6.574 1 97.62 183 ARG A O 1
ATOM 1521 N N . ALA A 1 184 ? 6.258 -13.062 -7.672 1 97.62 184 ALA A N 1
ATOM 1522 C CA . ALA A 1 184 ? 7.594 -13.609 -7.871 1 97.62 184 ALA A CA 1
ATOM 1523 C C . ALA A 1 184 ? 8.469 -12.656 -8.68 1 97.62 184 ALA A C 1
ATOM 1525 O O . ALA A 1 184 ? 9.656 -12.5 -8.398 1 97.62 184 ALA A O 1
ATOM 1526 N N . ILE A 1 185 ? 7.871 -12.039 -9.672 1 97.56 185 ILE A N 1
ATOM 1527 C CA . ILE A 1 185 ? 8.586 -11.055 -10.469 1 97.56 185 ILE A CA 1
ATOM 1528 C C . ILE A 1 185 ? 8.992 -9.875 -9.586 1 97.56 185 ILE A C 1
ATOM 1530 O O . ILE A 1 185 ? 10.156 -9.469 -9.578 1 97.56 185 ILE A O 1
ATOM 1534 N N . ILE A 1 186 ? 8.086 -9.367 -8.758 1 97.5 186 ILE A N 1
ATOM 1535 C CA . ILE A 1 186 ? 8.352 -8.227 -7.891 1 97.5 186 ILE A CA 1
ATOM 1536 C C . ILE A 1 186 ? 9.453 -8.586 -6.891 1 97.5 186 ILE A C 1
ATOM 1538 O O . ILE A 1 186 ? 10.359 -7.785 -6.645 1 97.5 186 ILE A O 1
ATOM 1542 N N . GLN A 1 187 ? 9.445 -9.781 -6.344 1 95.5 187 GLN A N 1
ATOM 1543 C CA . GLN A 1 187 ? 10.359 -10.242 -5.305 1 95.5 187 GLN A CA 1
ATOM 1544 C C . GLN A 1 187 ? 11.766 -10.43 -5.859 1 95.5 187 GLN A C 1
ATOM 1546 O O . GLN A 1 187 ? 12.734 -10.547 -5.098 1 95.5 187 GLN A O 1
ATOM 1551 N N . SER A 1 188 ? 11.859 -10.516 -7.133 1 95.38 188 SER A N 1
ATOM 1552 C CA . SER A 1 188 ? 13.164 -10.68 -7.766 1 95.38 188 SER A CA 1
ATOM 1553 C C . SER A 1 188 ? 13.945 -9.367 -7.766 1 95.38 188 SER A C 1
ATOM 1555 O O . SER A 1 188 ? 15.141 -9.344 -8.078 1 95.38 188 SER A O 1
ATOM 1557 N N . HIS A 1 189 ? 13.242 -8.328 -7.465 1 94.75 189 HIS A N 1
ATOM 1558 C CA . HIS A 1 189 ? 13.93 -7.051 -7.328 1 94.75 189 HIS A CA 1
ATOM 1559 C C . HIS A 1 189 ? 14.57 -6.91 -5.953 1 94.75 189 HIS A C 1
ATOM 1561 O O . HIS A 1 189 ? 14.062 -7.457 -4.969 1 94.75 189 HIS A O 1
ATOM 1567 N N . ASP A 1 190 ? 15.641 -6.148 -5.816 1 89.5 190 ASP A N 1
ATOM 1568 C CA . ASP A 1 190 ? 16.422 -6.031 -4.59 1 89.5 190 ASP A CA 1
ATOM 1569 C C . ASP A 1 190 ? 15.727 -5.129 -3.576 1 89.5 190 ASP A C 1
ATOM 1571 O O . ASP A 1 190 ? 16.047 -5.168 -2.385 1 89.5 190 ASP A O 1
ATOM 1575 N N . ASP A 1 191 ? 14.875 -4.293 -4.043 1 90.62 191 ASP A N 1
ATOM 1576 C CA . ASP A 1 191 ? 14.164 -3.396 -3.135 1 90.62 191 ASP A CA 1
ATOM 1577 C C . ASP A 1 191 ? 12.914 -4.066 -2.568 1 90.62 191 ASP A C 1
ATOM 1579 O O . ASP A 1 191 ? 11.883 -4.141 -3.242 1 90.62 191 ASP A O 1
ATOM 1583 N N . GLU A 1 192 ? 12.883 -4.406 -1.349 1 86.88 192 GLU A N 1
ATOM 1584 C CA . GLU A 1 192 ? 11.789 -5.121 -0.702 1 86.88 192 GLU A CA 1
ATOM 1585 C C . GLU A 1 192 ? 10.57 -4.227 -0.533 1 86.88 192 GLU A C 1
ATOM 1587 O O . GLU A 1 192 ? 9.445 -4.719 -0.415 1 86.88 192 GLU A O 1
ATOM 1592 N N . GLY A 1 193 ? 10.789 -2.984 -0.553 1 91.44 193 GLY A N 1
ATOM 1593 C CA . GLY A 1 193 ? 9.688 -2.047 -0.403 1 91.44 193 GLY A CA 1
ATOM 1594 C C . GLY A 1 193 ? 8.711 -2.08 -1.564 1 91.44 193 GLY A C 1
ATOM 1595 O O . GLY A 1 193 ? 7.547 -1.695 -1.418 1 91.44 193 GLY A O 1
ATOM 1596 N N . LEU A 1 194 ? 9.117 -2.551 -2.682 1 96 194 LEU A N 1
ATOM 1597 C CA . LEU A 1 194 ? 8.258 -2.58 -3.863 1 96 194 LEU A CA 1
ATOM 1598 C C . LEU A 1 194 ? 7.105 -3.561 -3.676 1 96 194 LEU A C 1
ATOM 1600 O O . LEU A 1 194 ? 6 -3.328 -4.172 1 96 194 LEU A O 1
ATOM 1604 N N . LEU A 1 195 ? 7.406 -4.633 -2.945 1 95.25 195 LEU A N 1
ATOM 1605 C CA . LEU A 1 195 ? 6.344 -5.594 -2.67 1 95.25 195 LEU A CA 1
ATOM 1606 C C . LEU A 1 195 ? 5.254 -4.965 -1.809 1 95.25 195 LEU A C 1
ATOM 1608 O O . LEU A 1 195 ? 4.062 -5.199 -2.035 1 95.25 195 LEU A O 1
ATOM 1612 N N . ILE A 1 196 ? 5.594 -4.172 -0.908 1 93.56 196 ILE A N 1
ATOM 1613 C CA . ILE A 1 196 ? 4.676 -3.51 0.01 1 93.56 196 ILE A CA 1
ATOM 1614 C C . ILE A 1 196 ? 3.799 -2.525 -0.76 1 93.56 196 ILE A C 1
ATOM 1616 O O . ILE A 1 196 ? 2.609 -2.383 -0.468 1 93.56 196 ILE A O 1
ATOM 1620 N N . LEU A 1 197 ? 4.387 -1.872 -1.74 1 96.31 197 LEU A N 1
ATOM 1621 C CA . LEU A 1 197 ? 3.643 -0.917 -2.553 1 96.31 197 LEU A CA 1
ATOM 1622 C C . LEU A 1 197 ? 2.725 -1.638 -3.533 1 96.31 197 LEU A C 1
ATOM 1624 O O . LEU A 1 197 ? 1.595 -1.2 -3.768 1 96.31 197 LEU A O 1
ATOM 1628 N N . TRP A 1 198 ? 3.17 -2.734 -4.035 1 97.56 198 TRP A N 1
ATOM 1629 C CA . TRP A 1 198 ? 2.504 -3.457 -5.117 1 97.56 198 TRP A CA 1
ATOM 1630 C C . TRP A 1 198 ? 1.304 -4.238 -4.59 1 97.56 198 TRP A C 1
ATOM 1632 O O . TRP A 1 198 ? 0.241 -4.25 -5.215 1 97.56 198 TRP A O 1
ATOM 1642 N N . GLN A 1 199 ? 1.401 -4.848 -3.488 1 96.25 199 GLN A N 1
ATOM 1643 C CA . GLN A 1 199 ? 0.477 -5.895 -3.059 1 96.25 199 GLN A CA 1
ATOM 1644 C C . GLN A 1 199 ? -0.932 -5.336 -2.871 1 96.25 199 GLN A C 1
ATOM 1646 O O . GLN A 1 199 ? -1.899 -5.891 -3.396 1 96.25 199 GLN A O 1
ATOM 1651 N N . PRO A 1 200 ? -1.069 -4.215 -2.16 1 95.12 200 PRO A N 1
ATOM 1652 C CA . PRO A 1 200 ? -2.438 -3.705 -2.037 1 95.12 200 PRO A CA 1
ATOM 1653 C C . PRO A 1 200 ? -3.047 -3.32 -3.383 1 95.12 200 PRO A C 1
ATOM 1655 O O . PRO A 1 200 ? -4.254 -3.469 -3.582 1 95.12 200 PRO A O 1
ATOM 1658 N N . ILE A 1 201 ? -2.27 -2.846 -4.293 1 96.75 201 ILE A N 1
ATOM 1659 C CA . ILE A 1 201 ? -2.736 -2.445 -5.613 1 96.75 201 ILE A CA 1
ATOM 1660 C C . ILE A 1 201 ? -3.219 -3.672 -6.387 1 96.75 201 ILE A C 1
ATOM 1662 O O . ILE A 1 201 ? -4.324 -3.672 -6.934 1 96.75 201 ILE A O 1
ATOM 1666 N N . ALA A 1 202 ? -2.393 -4.695 -6.352 1 96.31 202 ALA A N 1
ATOM 1667 C CA . ALA A 1 202 ? -2.734 -5.938 -7.043 1 96.31 202 ALA A CA 1
ATOM 1668 C C . ALA A 1 202 ? -4.008 -6.551 -6.473 1 96.31 202 ALA A C 1
ATOM 1670 O O . ALA A 1 202 ? -4.887 -6.98 -7.223 1 96.31 202 ALA A O 1
ATOM 1671 N N . LEU A 1 203 ? -4.148 -6.566 -5.203 1 95 203 LEU A N 1
ATOM 1672 C CA . LEU A 1 203 ? -5.301 -7.18 -4.547 1 95 203 LEU A CA 1
ATOM 1673 C C . LEU A 1 203 ? -6.574 -6.391 -4.828 1 95 203 LEU A C 1
ATOM 1675 O O . LEU A 1 203 ? -7.625 -6.973 -5.098 1 95 203 LEU A O 1
ATOM 1679 N N . ARG A 1 204 ? -6.426 -5.098 -4.777 1 93.56 204 ARG A N 1
ATOM 1680 C CA . ARG A 1 204 ? -7.594 -4.27 -5.074 1 93.56 204 ARG A CA 1
ATOM 1681 C C . ARG A 1 204 ? -8.055 -4.469 -6.516 1 93.56 204 ARG A C 1
ATOM 1683 O O . ARG A 1 204 ? -9.258 -4.484 -6.793 1 93.56 204 ARG A O 1
ATOM 1690 N N . MET A 1 205 ? -7.141 -4.594 -7.379 1 93.06 205 MET A N 1
ATOM 1691 C CA . MET A 1 205 ? -7.48 -4.855 -8.773 1 93.06 205 MET A CA 1
ATOM 1692 C C . MET A 1 205 ? -8.188 -6.199 -8.922 1 93.06 205 MET A C 1
ATOM 1694 O O . MET A 1 205 ? -9.164 -6.316 -9.664 1 93.06 205 MET A O 1
ATOM 1698 N N . LEU A 1 206 ? -7.719 -7.168 -8.219 1 91.38 206 LEU A N 1
ATOM 1699 C CA . LEU A 1 206 ? -8.234 -8.531 -8.336 1 91.38 206 LEU A CA 1
ATOM 1700 C C . LEU A 1 206 ? -9.641 -8.633 -7.77 1 91.38 206 LEU A C 1
ATOM 1702 O O . LEU A 1 206 ? -10.383 -9.555 -8.102 1 91.38 206 LEU A O 1
ATOM 1706 N N . MET A 1 207 ? -10.031 -7.715 -6.926 1 89.19 207 MET A N 1
ATOM 1707 C CA . MET A 1 207 ? -11.398 -7.719 -6.398 1 89.19 207 MET A CA 1
ATOM 1708 C C . MET A 1 207 ? -12.414 -7.562 -7.52 1 89.19 207 MET A C 1
ATOM 1710 O O . MET A 1 207 ? -13.586 -7.898 -7.348 1 89.19 207 MET A O 1
ATOM 1714 N N . GLN A 1 208 ? -11.984 -7.012 -8.602 1 78.25 208 GLN A N 1
ATOM 1715 C CA . GLN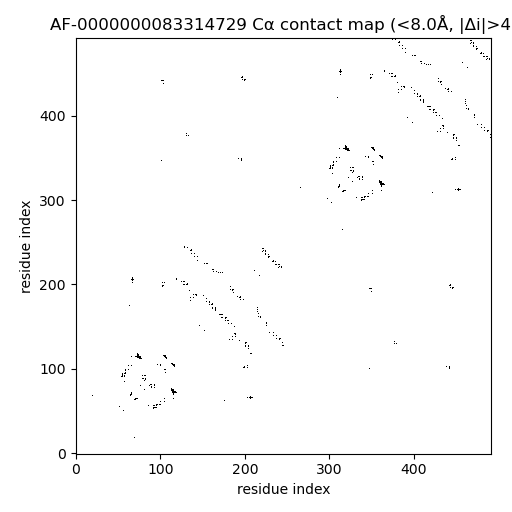 A 1 208 ? -12.883 -6.793 -9.727 1 78.25 208 GLN A CA 1
ATOM 1716 C C . GLN A 1 208 ? -12.672 -7.84 -10.82 1 78.25 208 GLN A C 1
ATOM 1718 O O . GLN A 1 208 ? -13.102 -7.648 -11.961 1 78.25 208 GLN A O 1
ATOM 1723 N N . TYR A 1 209 ? -11.945 -8.734 -10.453 1 64.62 209 TYR A N 1
ATOM 1724 C CA . TYR A 1 209 ? -11.438 -9.68 -11.445 1 64.62 209 TYR A CA 1
ATOM 1725 C C . TYR A 1 209 ? -12.57 -10.492 -12.055 1 64.62 209 TYR A C 1
ATOM 1727 O O . TYR A 1 209 ? -13.234 -11.266 -11.359 1 64.62 209 TYR A O 1
ATOM 1735 N N . ASN A 1 210 ? -13.297 -9.906 -12.891 1 63.59 210 ASN A N 1
ATOM 1736 C CA . ASN A 1 210 ? -14.203 -10.719 -13.695 1 63.59 210 ASN A CA 1
ATOM 1737 C C . ASN A 1 210 ? -13.641 -10.984 -15.086 1 63.59 210 ASN A C 1
ATOM 1739 O O . ASN A 1 210 ? -14.336 -10.805 -16.094 1 63.59 210 ASN A O 1
ATOM 1743 N N . ARG A 1 211 ? -12.508 -11.406 -15.094 1 56.16 211 ARG A N 1
ATOM 1744 C CA . ARG A 1 211 ? -11.859 -11.25 -16.391 1 56.16 211 ARG A CA 1
ATOM 1745 C C . ARG A 1 211 ? -12.023 -12.508 -17.234 1 56.16 211 ARG A C 1
ATOM 1747 O O . ARG A 1 211 ? -11.875 -12.469 -18.469 1 56.16 211 ARG A O 1
ATOM 1754 N N . PHE A 1 212 ? -12.312 -13.664 -16.656 1 61.47 212 PHE A N 1
ATOM 1755 C CA . PHE A 1 212 ? -11.984 -14.703 -17.609 1 61.47 212 PHE A CA 1
ATOM 1756 C C . PHE A 1 212 ? -13.227 -15.523 -17.969 1 61.47 212 PHE A C 1
ATOM 1758 O O . PHE A 1 212 ? -13.938 -15.992 -17.094 1 61.47 212 PHE A O 1
ATOM 1765 N N . THR A 1 213 ? -13.531 -15.32 -19.141 1 65.31 213 THR A N 1
ATOM 1766 C CA . THR A 1 213 ? -14.477 -16.281 -19.719 1 65.31 213 THR A CA 1
ATOM 1767 C C . THR A 1 213 ? -13.805 -17.641 -19.922 1 65.31 213 THR A C 1
ATOM 1769 O O . THR A 1 213 ? -14.398 -18.688 -19.641 1 65.31 213 THR A O 1
ATOM 1772 N N . ASP A 1 214 ? -12.641 -17.625 -20.438 1 82.25 214 ASP A N 1
ATOM 1773 C CA . ASP A 1 214 ? -11.789 -18.797 -20.578 1 82.25 214 ASP A CA 1
ATOM 1774 C C . ASP A 1 214 ? -10.578 -18.734 -19.656 1 82.25 214 ASP A C 1
ATOM 1776 O O . ASP A 1 214 ? -9.734 -17.844 -19.797 1 82.25 214 ASP A O 1
ATOM 1780 N N . LEU A 1 215 ? -10.523 -19.719 -18.781 1 89.81 215 LEU A N 1
ATOM 1781 C CA . LEU A 1 215 ? -9.469 -19.719 -17.766 1 89.81 215 LEU A CA 1
ATOM 1782 C C . LEU A 1 215 ? -8.102 -19.906 -18.406 1 89.81 215 LEU A C 1
ATOM 1784 O O . LEU A 1 215 ? -7.102 -19.375 -17.922 1 89.81 215 LEU A O 1
ATOM 1788 N N . MET A 1 216 ? -8.117 -20.594 -19.562 1 94.12 216 MET A N 1
ATOM 1789 C CA . MET A 1 216 ? -6.844 -20.891 -20.203 1 94.12 216 MET A CA 1
ATOM 1790 C C . MET A 1 216 ? -6.211 -19.641 -20.781 1 94.12 216 MET A C 1
ATOM 1792 O O . MET A 1 216 ? -4.996 -19.578 -21 1 94.12 216 MET A O 1
ATOM 1796 N N . ASP A 1 217 ? -6.977 -18.625 -21.062 1 92.25 217 ASP A N 1
ATOM 1797 C CA . ASP A 1 217 ? -6.445 -17.344 -21.531 1 92.25 217 ASP A CA 1
ATOM 1798 C C . ASP A 1 217 ? -5.477 -16.75 -20.5 1 92.25 217 ASP A C 1
ATOM 1800 O O . ASP A 1 217 ? -4.473 -16.141 -20.875 1 92.25 217 ASP A O 1
ATOM 1804 N N . SER A 1 218 ? -5.824 -16.953 -19.266 1 92.88 218 SER A N 1
ATOM 1805 C CA . SER A 1 218 ? -4.934 -16.469 -18.219 1 92.88 218 SER A CA 1
ATOM 1806 C C . SER A 1 218 ? -3.572 -17.156 -18.281 1 92.88 218 SER A C 1
ATOM 1808 O O . SER A 1 218 ? -2.535 -16.5 -18.25 1 92.88 218 SER A O 1
ATOM 1810 N N . TYR A 1 219 ? -3.645 -18.453 -18.5 1 96.06 219 TYR A N 1
ATOM 1811 C CA . TYR A 1 219 ? -2.404 -19.219 -18.625 1 96.06 219 TYR A CA 1
ATOM 1812 C C . TYR A 1 219 ? -1.603 -18.75 -19.844 1 96.06 219 TYR A C 1
ATOM 1814 O O . TYR A 1 219 ? -0.399 -18.5 -19.734 1 96.06 219 TYR A O 1
ATOM 1822 N N . HIS A 1 220 ? -2.242 -18.625 -20.938 1 96.44 220 HIS A N 1
ATOM 1823 C CA . HIS A 1 220 ? -1.562 -18.266 -22.172 1 96.44 220 HIS A CA 1
ATOM 1824 C C . HIS A 1 220 ? -0.944 -16.875 -22.094 1 96.44 220 HIS A C 1
ATOM 1826 O O . HIS A 1 220 ? 0.141 -16.641 -22.625 1 96.44 220 HIS A O 1
ATOM 1832 N N . GLU A 1 221 ? -1.614 -15.992 -21.453 1 96 221 GLU A N 1
ATOM 1833 C CA . GLU A 1 221 ? -1.095 -14.641 -21.281 1 96 221 GLU A CA 1
ATOM 1834 C C . GLU A 1 221 ? 0.192 -14.648 -20.453 1 96 221 GLU A C 1
ATOM 1836 O O . GLU A 1 221 ? 1.161 -13.969 -20.812 1 96 221 GLU A O 1
ATOM 1841 N N . HIS A 1 222 ? 0.177 -15.414 -19.422 1 97.5 222 HIS A N 1
ATOM 1842 C CA . HIS A 1 222 ? 1.359 -15.484 -18.578 1 97.5 222 HIS A CA 1
ATOM 1843 C C . HIS A 1 222 ? 2.48 -16.266 -19.25 1 97.5 222 HIS A C 1
ATOM 1845 O O . HIS A 1 222 ? 3.656 -15.922 -19.109 1 97.5 222 HIS A O 1
ATOM 1851 N N . ARG A 1 223 ? 2.123 -17.266 -20 1 98.19 223 ARG A N 1
ATOM 1852 C CA . ARG A 1 223 ? 3.094 -18.031 -20.766 1 98.19 223 ARG A CA 1
ATOM 1853 C C . ARG A 1 223 ? 3.838 -17.141 -21.75 1 98.19 223 ARG A C 1
ATOM 1855 O O . ARG A 1 223 ? 5.055 -17.25 -21.906 1 98.19 223 ARG A O 1
ATOM 1862 N N . ARG A 1 224 ? 3.141 -16.234 -22.391 1 98.31 224 ARG A N 1
ATOM 1863 C CA . ARG A 1 224 ? 3.744 -15.305 -23.344 1 98.31 224 ARG A CA 1
ATOM 1864 C C . ARG A 1 224 ? 4.816 -14.453 -22.672 1 98.31 224 ARG A C 1
ATOM 1866 O O . ARG A 1 224 ? 5.859 -14.18 -23.25 1 98.31 224 ARG A O 1
ATOM 1873 N N . ILE A 1 225 ? 4.59 -14.047 -21.453 1 98.62 225 ILE A N 1
ATOM 1874 C CA . ILE A 1 225 ? 5.551 -13.242 -20.703 1 98.62 225 ILE A CA 1
ATOM 1875 C C . ILE A 1 225 ? 6.824 -14.055 -20.453 1 98.62 225 ILE A C 1
ATOM 1877 O O . ILE A 1 225 ? 7.922 -13.602 -20.781 1 98.62 225 ILE A O 1
ATOM 1881 N N . LEU A 1 226 ? 6.633 -15.266 -19.906 1 98.62 226 LEU A N 1
ATOM 1882 C CA . LEU A 1 226 ? 7.785 -16.094 -19.562 1 98.62 226 LEU A CA 1
ATOM 1883 C C . LEU A 1 226 ? 8.57 -16.484 -20.812 1 98.62 226 LEU A C 1
ATOM 1885 O O . LEU A 1 226 ? 9.805 -16.484 -20.797 1 98.62 226 LEU A O 1
ATOM 1889 N N . ASP A 1 227 ? 7.875 -16.797 -21.891 1 98.5 227 ASP A N 1
ATOM 1890 C CA . ASP A 1 227 ? 8.531 -17.188 -23.141 1 98.5 227 ASP A CA 1
ATOM 1891 C C . ASP A 1 227 ? 9.367 -16.031 -23.703 1 98.5 227 ASP A C 1
ATOM 1893 O O . ASP A 1 227 ? 10.469 -16.234 -24.188 1 98.5 227 ASP A O 1
ATOM 1897 N N . ALA A 1 228 ? 8.836 -14.844 -23.625 1 98.62 228 ALA A N 1
ATOM 1898 C CA . ALA A 1 228 ? 9.57 -13.664 -24.078 1 98.62 228 ALA A CA 1
ATOM 1899 C C . ALA A 1 228 ? 10.828 -13.445 -23.234 1 98.62 228 ALA A C 1
ATOM 1901 O O . ALA A 1 228 ? 11.883 -13.078 -23.766 1 98.62 228 ALA A O 1
ATOM 1902 N N . ILE A 1 229 ? 10.734 -13.695 -21.922 1 98.5 229 ILE A N 1
ATOM 1903 C CA . ILE A 1 229 ? 11.883 -13.562 -21.031 1 98.5 229 ILE A CA 1
ATOM 1904 C C . ILE A 1 229 ? 12.93 -14.617 -21.391 1 98.5 229 ILE A C 1
ATOM 1906 O O . ILE A 1 229 ? 14.117 -14.305 -21.484 1 98.5 229 ILE A O 1
ATOM 1910 N N . ARG A 1 230 ? 12.547 -15.812 -21.625 1 97.38 230 ARG A N 1
ATOM 1911 C CA . ARG A 1 230 ? 13.445 -16.906 -21.969 1 97.38 230 ARG A CA 1
ATOM 1912 C C . ARG A 1 230 ? 14.164 -16.625 -23.297 1 97.38 230 ARG A C 1
ATOM 1914 O O . ARG A 1 230 ? 15.328 -16.984 -23.469 1 97.38 230 ARG A O 1
ATOM 1921 N N . ALA A 1 231 ? 13.43 -15.992 -24.188 1 97.75 231 ALA A N 1
ATOM 1922 C CA . ALA A 1 231 ? 13.984 -15.656 -25.5 1 97.75 231 ALA A CA 1
ATOM 1923 C C . ALA A 1 231 ? 14.875 -14.414 -25.422 1 97.75 231 ALA A C 1
ATOM 1925 O O . ALA A 1 231 ? 15.383 -13.945 -26.438 1 97.75 231 ALA A O 1
ATOM 1926 N N . HIS A 1 232 ? 14.945 -13.797 -24.234 1 97.75 232 HIS A N 1
ATOM 1927 C CA . HIS A 1 232 ? 15.75 -12.609 -23.969 1 97.75 232 HIS A CA 1
ATOM 1928 C C . HIS A 1 232 ? 15.266 -11.43 -24.812 1 97.75 232 HIS A C 1
ATOM 1930 O O . HIS A 1 232 ? 16.062 -10.625 -25.281 1 97.75 232 HIS A O 1
ATOM 1936 N N . ASP A 1 233 ? 14.031 -11.422 -25.078 1 98.38 233 ASP A N 1
ATOM 1937 C CA . ASP A 1 233 ? 13.398 -10.305 -25.781 1 98.38 233 ASP A CA 1
ATOM 1938 C C . ASP A 1 233 ? 12.719 -9.359 -24.797 1 98.38 233 ASP A C 1
ATOM 1940 O O . ASP A 1 233 ? 11.523 -9.492 -24.516 1 98.38 233 ASP A O 1
ATOM 1944 N N . LYS A 1 234 ? 13.438 -8.422 -24.375 1 98.38 234 LYS A N 1
ATOM 1945 C CA . LYS A 1 234 ? 12.977 -7.516 -23.328 1 98.38 234 LYS A CA 1
ATOM 1946 C C . LYS A 1 234 ? 11.742 -6.742 -23.781 1 98.38 234 LYS A C 1
ATOM 1948 O O . LYS A 1 234 ? 10.766 -6.629 -23.031 1 98.38 234 LYS A O 1
ATOM 1953 N N . ALA A 1 235 ? 11.766 -6.203 -24.953 1 98.62 235 ALA A N 1
ATOM 1954 C CA . ALA A 1 235 ? 10.648 -5.414 -25.453 1 98.62 235 ALA A CA 1
ATOM 1955 C C . ALA A 1 235 ? 9.367 -6.242 -25.5 1 98.62 235 ALA A C 1
ATOM 1957 O O . ALA A 1 235 ? 8.305 -5.777 -25.062 1 98.62 235 ALA A O 1
ATOM 1958 N N . ALA A 1 236 ? 9.438 -7.449 -25.984 1 98.62 236 ALA A N 1
ATOM 1959 C CA . ALA A 1 236 ? 8.281 -8.336 -26.047 1 98.62 236 ALA A CA 1
ATOM 1960 C C . ALA A 1 236 ? 7.785 -8.703 -24.656 1 98.62 236 ALA A C 1
ATOM 1962 O O . ALA A 1 236 ? 6.578 -8.805 -24.438 1 98.62 236 ALA A O 1
ATOM 1963 N N . ALA A 1 237 ? 8.719 -8.984 -23.719 1 98.75 237 ALA A N 1
ATOM 1964 C CA . ALA A 1 237 ? 8.352 -9.336 -22.344 1 98.75 237 ALA A CA 1
ATOM 1965 C C . ALA A 1 237 ? 7.578 -8.203 -21.672 1 98.75 237 ALA A C 1
ATOM 1967 O O . ALA A 1 237 ? 6.539 -8.438 -21.047 1 98.75 237 ALA A O 1
ATOM 1968 N N . LEU A 1 238 ? 8.055 -6.969 -21.875 1 98.62 238 LEU A N 1
ATOM 1969 C CA . LEU A 1 238 ? 7.406 -5.801 -21.281 1 98.62 238 LEU A CA 1
ATOM 1970 C C . LEU A 1 238 ? 6.031 -5.578 -21.906 1 98.62 238 LEU A C 1
ATOM 1972 O O . LEU A 1 238 ? 5.07 -5.262 -21.203 1 98.62 238 LEU A O 1
ATOM 1976 N N . GLN A 1 239 ? 5.945 -5.762 -23.141 1 98.44 239 GLN A N 1
ATOM 1977 C CA . GLN A 1 239 ? 4.664 -5.613 -23.828 1 98.44 239 GLN A CA 1
ATOM 1978 C C . GLN A 1 239 ? 3.662 -6.664 -23.359 1 98.44 239 GLN A C 1
ATOM 1980 O O . GLN A 1 239 ? 2.494 -6.352 -23.125 1 98.44 239 GLN A O 1
ATOM 1985 N N . ALA A 1 240 ? 4.07 -7.883 -23.297 1 98.31 240 ALA A N 1
ATOM 1986 C CA . ALA A 1 240 ? 3.203 -8.961 -22.828 1 98.31 240 ALA A CA 1
ATOM 1987 C C . ALA A 1 240 ? 2.711 -8.711 -21.406 1 98.31 240 ALA A C 1
ATOM 1989 O O . ALA A 1 240 ? 1.537 -8.93 -21.109 1 98.31 240 ALA A O 1
ATOM 1990 N N . LEU A 1 241 ? 3.605 -8.289 -20.547 1 98.38 241 LEU A N 1
ATOM 1991 C CA . LEU A 1 241 ? 3.24 -7.98 -19.172 1 98.38 241 LEU A CA 1
ATOM 1992 C C . LEU A 1 241 ? 2.23 -6.84 -19.125 1 98.38 241 LEU A C 1
ATOM 1994 O O . LEU A 1 241 ? 1.245 -6.906 -18.375 1 98.38 241 LEU A O 1
ATOM 1998 N N . GLN A 1 242 ? 2.477 -5.809 -19.891 1 97.44 242 GLN A N 1
ATOM 1999 C CA . GLN A 1 242 ? 1.563 -4.676 -19.969 1 97.44 242 GLN A CA 1
ATOM 2000 C C . GLN A 1 242 ? 0.168 -5.121 -20.391 1 97.44 242 GLN A C 1
ATOM 2002 O O . GLN A 1 242 ? -0.833 -4.676 -19.828 1 97.44 242 GLN A O 1
ATOM 2007 N N . GLU A 1 243 ? 0.073 -5.98 -21.344 1 95 243 GLU A N 1
ATOM 2008 C CA . GLU A 1 243 ? -1.198 -6.445 -21.891 1 95 243 GLU A CA 1
ATOM 2009 C C . GLU A 1 243 ? -1.908 -7.379 -20.906 1 95 243 GLU A C 1
ATOM 2011 O O . GLU A 1 243 ? -3.137 -7.488 -20.922 1 95 243 GLU A O 1
ATOM 2016 N N . ASN A 1 244 ? -1.084 -8.07 -20.125 1 93.81 244 ASN A N 1
ATOM 2017 C CA . ASN A 1 244 ? -1.646 -8.992 -19.156 1 93.81 244 ASN A CA 1
ATOM 2018 C C . ASN A 1 244 ? -2.367 -8.25 -18.031 1 93.81 244 ASN A C 1
ATOM 2020 O O . ASN A 1 244 ? -3.361 -8.742 -17.5 1 93.81 244 ASN A O 1
ATOM 2024 N N . ILE A 1 245 ? -1.854 -7.031 -17.734 1 89.88 245 ILE A N 1
ATOM 2025 C CA . ILE A 1 245 ? -2.408 -6.242 -16.641 1 89.88 245 ILE A CA 1
ATOM 2026 C C . ILE A 1 245 ? -3.465 -5.281 -17.188 1 89.88 245 ILE A C 1
ATOM 2028 O O . ILE A 1 245 ? -3.133 -4.203 -17.688 1 89.88 245 ILE A O 1
ATOM 2032 N N . GLN A 1 246 ? -4.629 -5.66 -17.328 1 78.88 246 GLN A N 1
ATOM 2033 C CA . GLN A 1 246 ? -5.703 -4.82 -17.859 1 78.88 246 GLN A CA 1
ATOM 2034 C C . GLN A 1 246 ? -6.887 -4.781 -16.891 1 78.88 246 GLN A C 1
ATOM 2036 O O . GLN A 1 246 ? -7.082 -5.707 -16.109 1 78.88 246 GLN A O 1
ATOM 2041 N N . MET B 1 1 ? 39.75 19.875 -15.469 1 24.34 1 MET B N 1
ATOM 2042 C CA . MET B 1 1 ? 38.312 19.984 -15.125 1 24.34 1 MET B CA 1
ATOM 2043 C C . MET B 1 1 ? 37.969 19.016 -14.008 1 24.34 1 MET B C 1
ATOM 2045 O O . MET B 1 1 ? 36.781 18.828 -13.703 1 24.34 1 MET B O 1
ATOM 2049 N N . THR B 1 2 ? 38.844 18.25 -13.477 1 26.78 2 THR B N 1
ATOM 2050 C CA . THR B 1 2 ? 38.938 17.047 -12.656 1 26.78 2 THR B CA 1
ATOM 2051 C C . THR B 1 2 ? 38.719 17.391 -11.18 1 26.78 2 THR B C 1
ATOM 2053 O O . THR B 1 2 ? 38.406 16.5 -10.375 1 26.78 2 THR B O 1
ATOM 2056 N N . ILE B 1 3 ? 38.906 18.641 -10.758 1 31.06 3 ILE B N 1
ATOM 2057 C CA . ILE B 1 3 ? 39.188 18.906 -9.359 1 31.06 3 ILE B CA 1
ATOM 2058 C C . ILE B 1 3 ? 37.906 18.891 -8.547 1 31.06 3 ILE B C 1
ATOM 2060 O O . ILE B 1 3 ? 37.938 18.734 -7.328 1 31.06 3 ILE B O 1
ATOM 2064 N N . TYR B 1 4 ? 36.75 19.266 -9.141 1 27.19 4 TYR B N 1
ATOM 2065 C CA . TYR B 1 4 ? 35.688 19.797 -8.289 1 27.19 4 TYR B CA 1
ATOM 2066 C C . TYR B 1 4 ? 34.875 18.672 -7.641 1 27.19 4 TYR B C 1
ATOM 2068 O O . TYR B 1 4 ? 33.875 18.922 -6.992 1 27.19 4 TYR B O 1
ATOM 2076 N N . ALA B 1 5 ? 35.094 17.422 -8.023 1 33 5 ALA B N 1
ATOM 2077 C CA . ALA B 1 5 ? 34.156 16.406 -7.531 1 33 5 ALA B CA 1
ATOM 2078 C C . ALA B 1 5 ? 34.438 16.062 -6.074 1 33 5 ALA B C 1
ATOM 2080 O O . ALA B 1 5 ? 33.688 15.352 -5.438 1 33 5 ALA B O 1
ATOM 2081 N N . LEU B 1 6 ? 35.594 16.453 -5.57 1 33.19 6 LEU B N 1
ATOM 2082 C CA . LEU B 1 6 ? 36 15.875 -4.297 1 33.19 6 LEU B CA 1
ATOM 2083 C C . LEU B 1 6 ? 35.25 16.516 -3.139 1 33.19 6 LEU B C 1
ATOM 2085 O O . LEU B 1 6 ? 35.188 15.953 -2.041 1 33.19 6 LEU B O 1
ATOM 2089 N N . SER B 1 7 ? 34.75 17.781 -3.301 1 32.66 7 SER B N 1
ATOM 2090 C CA . SER B 1 7 ? 34.5 18.531 -2.072 1 32.66 7 SER B CA 1
ATOM 2091 C C . SER B 1 7 ? 33.125 18.188 -1.506 1 32.66 7 SER B C 1
ATOM 2093 O O . SER B 1 7 ? 32.812 18.562 -0.373 1 32.66 7 SER B O 1
ATOM 2095 N N . LEU B 1 8 ? 32.188 17.578 -2.301 1 33.69 8 LEU B N 1
ATOM 2096 C CA . LEU B 1 8 ? 30.828 17.562 -1.803 1 33.69 8 LEU B CA 1
ATOM 2097 C C . LEU B 1 8 ? 30.609 16.406 -0.847 1 33.69 8 LEU B C 1
ATOM 2099 O O . LEU B 1 8 ? 29.594 16.344 -0.156 1 33.69 8 LEU B O 1
ATOM 2103 N N . SER B 1 9 ? 31.453 15.391 -0.852 1 35.19 9 SER B N 1
ATOM 2104 C CA . SER B 1 9 ? 31.188 14.227 -0.017 1 35.19 9 SER B CA 1
ATOM 2105 C C . SER B 1 9 ? 31.438 14.523 1.456 1 35.19 9 SER B C 1
ATOM 2107 O O . SER B 1 9 ? 30.719 14.039 2.33 1 35.19 9 SER B O 1
ATOM 2109 N N . HIS B 1 10 ? 32.531 15.312 1.796 1 37.78 10 HIS B N 1
ATOM 2110 C CA . HIS B 1 10 ? 32.906 15.523 3.189 1 37.78 10 HIS B CA 1
ATOM 2111 C C . HIS B 1 10 ? 31.891 16.406 3.904 1 37.78 10 HIS B C 1
ATOM 2113 O O . HIS B 1 10 ? 31.672 16.266 5.109 1 37.78 10 HIS B O 1
ATOM 2119 N N . PHE B 1 11 ? 31.25 17.312 3.129 1 33.84 11 PHE B N 1
ATOM 2120 C CA . PHE B 1 11 ? 30.375 18.281 3.758 1 33.84 11 PHE B CA 1
ATOM 2121 C C . PHE B 1 11 ? 29.078 17.625 4.215 1 33.84 11 PHE B C 1
ATOM 2123 O O . PHE B 1 11 ? 28.531 17.984 5.258 1 33.84 11 PH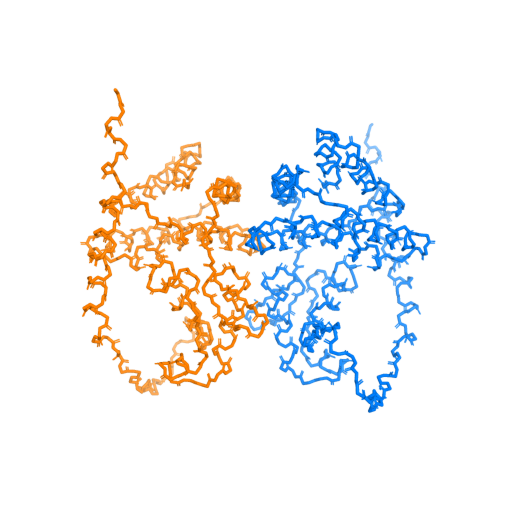E B O 1
ATOM 2130 N N . CYS B 1 12 ? 28.719 16.484 3.607 1 37.28 12 CYS B N 1
ATOM 2131 C CA . CYS B 1 12 ? 27.453 15.859 3.984 1 37.28 12 CYS B CA 1
ATOM 2132 C C . CYS B 1 12 ? 27.578 15.172 5.34 1 37.28 12 CYS B C 1
ATOM 2134 O O . CYS B 1 12 ? 26.562 14.906 5.992 1 37.28 12 CYS B O 1
ATOM 2136 N N . ALA B 1 13 ? 28.812 14.836 5.82 1 38 13 ALA B N 1
ATOM 2137 C CA . ALA B 1 13 ? 28.984 14.156 7.098 1 38 13 ALA B CA 1
ATOM 2138 C C . ALA B 1 13 ? 28.875 15.133 8.266 1 38 13 ALA B C 1
ATOM 2140 O O . ALA B 1 13 ? 28.344 14.789 9.328 1 38 13 ALA B O 1
ATOM 2141 N N . SER B 1 14 ? 29.281 16.391 8.039 1 36.16 14 SER B N 1
ATOM 2142 C CA . SER B 1 14 ? 29.297 17.328 9.148 1 36.16 14 SER B CA 1
ATOM 2143 C C . SER B 1 14 ? 27.875 17.781 9.5 1 36.16 14 SER B C 1
ATOM 2145 O O . SER B 1 14 ? 27.547 17.922 10.68 1 36.16 14 SER B O 1
ATOM 2147 N N . ILE B 1 15 ? 26.984 17.969 8.477 1 34.66 15 ILE B N 1
ATOM 2148 C CA . ILE B 1 15 ? 25.641 18.469 8.742 1 34.66 15 ILE B CA 1
ATOM 2149 C C . ILE B 1 15 ? 24.781 17.375 9.375 1 34.66 15 ILE B C 1
ATOM 2151 O O . ILE B 1 15 ? 24 17.641 10.289 1 34.66 15 ILE B O 1
ATOM 2155 N N . ARG B 1 16 ? 25.078 16.203 9.094 1 40.69 16 ARG B N 1
ATOM 2156 C CA . ARG B 1 16 ? 24.359 15.141 9.789 1 40.69 16 ARG B CA 1
ATOM 2157 C C . ARG B 1 16 ? 24.703 15.125 11.273 1 40.69 16 ARG B C 1
ATOM 2159 O O . ARG B 1 16 ? 23.844 14.867 12.117 1 40.69 16 ARG B O 1
ATOM 2166 N N . ARG B 1 17 ? 25.969 15.445 11.484 1 41.22 17 ARG B N 1
ATOM 2167 C CA . ARG B 1 17 ? 26.406 15.469 12.875 1 41.22 17 ARG B CA 1
ATOM 2168 C C . ARG B 1 17 ? 25.734 16.609 13.641 1 41.22 17 ARG B C 1
ATOM 2170 O O . ARG B 1 17 ? 25.375 16.438 14.805 1 41.22 17 ARG B O 1
ATOM 2177 N N . ASN B 1 18 ? 25.516 17.656 12.93 1 36.91 18 ASN B N 1
ATOM 2178 C CA . ASN B 1 18 ? 24.969 18.812 13.633 1 36.91 18 ASN B CA 1
ATOM 2179 C C . ASN B 1 18 ? 23.469 18.641 13.898 1 36.91 18 ASN B C 1
ATOM 2181 O O . ASN B 1 18 ? 22.984 19.016 14.969 1 36.91 18 ASN B O 1
ATOM 2185 N N . ILE B 1 19 ? 22.734 18.016 12.961 1 42.25 19 ILE B N 1
ATOM 2186 C CA . ILE B 1 19 ? 21.312 17.797 13.203 1 42.25 19 ILE B CA 1
ATOM 2187 C C . ILE B 1 19 ? 21.125 16.703 14.258 1 42.25 19 ILE B C 1
ATOM 2189 O O . ILE B 1 19 ? 20.297 16.844 15.156 1 42.25 19 ILE B O 1
ATOM 2193 N N . TYR B 1 20 ? 22.016 15.727 14.281 1 43.09 20 TYR B N 1
ATOM 2194 C CA . TYR B 1 20 ? 21.953 14.703 15.32 1 43.09 20 TYR B CA 1
ATOM 2195 C C . TYR B 1 20 ? 22.219 15.312 16.703 1 43.09 20 TYR B C 1
ATOM 2197 O O . TYR B 1 20 ? 21.531 14.977 17.672 1 43.09 20 TYR B O 1
ATOM 2205 N N . GLU B 1 21 ? 23.203 16.156 16.734 1 42.88 21 GLU B N 1
ATOM 2206 C CA . GLU B 1 21 ? 23.547 16.766 18.016 1 42.88 21 GLU B CA 1
ATOM 2207 C C . GLU B 1 21 ? 22.422 17.672 18.5 1 42.88 21 GLU B C 1
ATOM 2209 O O . GLU B 1 21 ? 22.109 17.688 19.703 1 42.88 21 GLU B O 1
ATOM 2214 N N . TYR B 1 22 ? 21.734 18.328 17.594 1 38.38 22 TYR B N 1
ATOM 2215 C CA . TYR B 1 22 ? 20.656 19.219 17.969 1 38.38 22 TYR B CA 1
ATOM 2216 C C . TYR B 1 22 ? 19.438 18.438 18.469 1 38.38 22 TYR B C 1
ATOM 2218 O O . TYR B 1 22 ? 18.844 18.766 19.484 1 38.38 22 TYR B O 1
ATOM 2226 N N . ILE B 1 23 ? 19.172 17.266 17.859 1 42.81 23 ILE B N 1
ATOM 2227 C CA . ILE B 1 23 ? 18.016 16.469 18.281 1 42.81 23 ILE B CA 1
ATOM 2228 C C . ILE B 1 23 ? 18.328 15.773 19.594 1 42.81 23 ILE B C 1
ATOM 2230 O O . ILE B 1 23 ? 17.469 15.695 20.484 1 42.81 23 ILE B O 1
ATOM 2234 N N . ARG B 1 24 ? 19.516 15.383 19.844 1 38.84 24 ARG B N 1
ATOM 2235 C CA . ARG B 1 24 ? 19.875 14.703 21.078 1 38.84 24 ARG B CA 1
ATOM 2236 C C . ARG B 1 24 ? 19.688 15.625 22.281 1 38.84 24 ARG B C 1
ATOM 2238 O O . ARG B 1 24 ? 19.297 15.18 23.359 1 38.84 24 ARG B O 1
ATOM 2245 N N . ARG B 1 25 ? 20.047 16.875 22.25 1 39.78 25 ARG B N 1
ATOM 2246 C CA . ARG B 1 25 ? 20.016 17.734 23.422 1 39.78 25 ARG B CA 1
ATOM 2247 C C . ARG B 1 25 ? 18.578 18 23.859 1 39.78 25 ARG B C 1
ATOM 2249 O O . ARG B 1 25 ? 18.312 18.125 25.062 1 39.78 25 ARG B O 1
ATOM 2256 N N . ASN B 1 26 ? 17.625 18.203 22.922 1 35.91 26 ASN B N 1
ATOM 2257 C CA . ASN B 1 26 ? 16.281 18.609 23.328 1 35.91 26 ASN B CA 1
ATOM 2258 C C . ASN B 1 26 ? 15.391 17.391 23.562 1 35.91 26 ASN B C 1
ATOM 2260 O O . ASN B 1 26 ? 14.195 17.547 23.844 1 35.91 26 ASN B O 1
ATOM 2264 N N . ALA B 1 27 ? 15.867 16.234 23.328 1 35.94 27 ALA B N 1
ATOM 2265 C CA . ALA B 1 27 ? 15.047 15.031 23.5 1 35.94 27 ALA B CA 1
ATOM 2266 C C . ALA B 1 27 ? 14.906 14.664 24.969 1 35.94 27 ALA B C 1
ATOM 2268 O O . ALA B 1 27 ? 14.078 13.828 25.328 1 35.94 27 ALA B O 1
ATOM 2269 N N . THR B 1 28 ? 15.719 15.156 25.906 1 33.06 28 THR B N 1
ATOM 2270 C CA . THR B 1 28 ? 15.664 14.586 27.25 1 33.06 28 THR B CA 1
ATOM 2271 C C . THR B 1 28 ? 14.352 14.945 27.938 1 33.06 28 THR B C 1
ATOM 2273 O O . THR B 1 28 ? 13.836 14.172 28.75 1 33.06 28 THR B O 1
ATOM 2276 N N . HIS B 1 29 ? 13.938 16.25 28.016 1 30.23 29 HIS B N 1
ATOM 2277 C CA . HIS B 1 29 ? 13.094 16.656 29.141 1 30.23 29 HIS B CA 1
ATOM 2278 C C . HIS B 1 29 ? 11.656 16.172 28.938 1 30.23 29 HIS B C 1
ATOM 2280 O O . HIS B 1 29 ? 10.82 16.344 29.828 1 30.23 29 HIS B O 1
ATOM 2286 N N . HIS B 1 30 ? 11.156 16.062 27.703 1 29.23 30 HIS B N 1
ATOM 2287 C CA . HIS B 1 30 ? 9.695 16.016 27.672 1 29.23 30 HIS B CA 1
ATOM 2288 C C . HIS B 1 30 ? 9.18 14.625 28.031 1 29.23 30 HIS B C 1
ATOM 2290 O O . HIS B 1 30 ? 8.625 13.93 27.188 1 29.23 30 HIS B O 1
ATOM 2296 N N . LEU B 1 31 ? 9.891 13.844 28.812 1 30.22 31 LEU B N 1
ATOM 2297 C CA . LEU B 1 31 ? 9.125 12.688 29.25 1 30.22 31 LEU B CA 1
ATOM 2298 C C . LEU B 1 31 ? 7.879 13.125 30.016 1 30.22 31 LEU B C 1
ATOM 2300 O O . LEU B 1 31 ? 7.98 13.625 31.141 1 30.22 31 LEU B O 1
ATOM 2304 N N . CYS B 1 32 ? 6.898 13.852 29.391 1 27.34 32 CYS B N 1
ATOM 2305 C CA . CYS B 1 32 ? 5.633 14.25 30 1 27.34 32 CYS B CA 1
ATOM 2306 C C . CYS B 1 32 ? 5.062 13.125 30.859 1 27.34 32 CYS B C 1
ATOM 2308 O O . CYS B 1 32 ? 5.098 11.961 30.469 1 27.34 32 CYS B O 1
ATOM 2310 N N . ARG B 1 33 ? 4.922 13.328 32.125 1 28.89 33 ARG B N 1
ATOM 2311 C CA . ARG B 1 33 ? 4.066 12.719 33.156 1 28.89 33 ARG B CA 1
ATOM 2312 C C . ARG B 1 33 ? 2.707 12.352 32.562 1 28.89 33 ARG B C 1
ATOM 2314 O O . ARG B 1 33 ? 1.979 13.219 32.062 1 28.89 33 ARG B O 1
ATOM 2321 N N . PHE B 1 34 ? 2.5 11.188 32.031 1 29.98 34 PHE B N 1
ATOM 2322 C CA . PHE B 1 34 ? 1.169 10.617 31.875 1 29.98 34 PHE B CA 1
ATOM 2323 C C . PHE B 1 34 ? 0.313 10.906 33.094 1 29.98 34 PHE B C 1
ATOM 2325 O O . PHE B 1 34 ? 0.423 10.219 34.125 1 29.98 34 PHE B O 1
ATOM 2332 N N . HIS B 1 35 ? 0.283 12.148 33.656 1 26.44 35 HIS B N 1
ATOM 2333 C CA . HIS B 1 35 ? -0.657 12.469 34.719 1 26.44 35 HIS B CA 1
ATOM 2334 C C . HIS B 1 35 ? -2.006 11.797 34.5 1 26.44 35 HIS B C 1
ATOM 2336 O O . HIS B 1 35 ? -2.361 11.484 33.375 1 26.44 35 HIS B O 1
ATOM 2342 N N . SER B 1 36 ? -2.633 11.312 35.625 1 26.97 36 SER B N 1
ATOM 2343 C CA . SER B 1 36 ? -3.92 10.727 35.969 1 26.97 36 SER B CA 1
ATOM 2344 C C . SER B 1 36 ? -5.074 11.516 35.375 1 26.97 36 SER B C 1
ATOM 2346 O O . SER B 1 36 ? -5.238 12.703 35.656 1 26.97 36 SER B O 1
ATOM 2348 N N . ILE B 1 37 ? -5.484 11.242 34.156 1 28.7 37 ILE B N 1
ATOM 2349 C CA . ILE B 1 37 ? -6.758 11.734 33.625 1 28.7 37 ILE B CA 1
ATOM 2350 C C . ILE B 1 37 ? -7.824 11.641 34.719 1 28.7 37 ILE B C 1
ATOM 2352 O O . ILE B 1 37 ? -8.133 10.555 35.219 1 28.7 37 ILE B O 1
ATOM 2356 N N . HIS B 1 38 ? -7.906 12.586 35.625 1 27.06 38 HIS B N 1
ATOM 2357 C CA . HIS B 1 38 ? -9.062 12.844 36.469 1 27.06 38 HIS B CA 1
ATOM 2358 C C . HIS B 1 38 ? -10.367 12.531 35.719 1 27.06 38 HIS B C 1
ATOM 2360 O O . HIS B 1 38 ? -10.422 12.617 34.5 1 27.06 38 HIS B O 1
ATOM 2366 N N . ARG B 1 39 ? -11.359 11.875 36.469 1 27.56 39 ARG B N 1
ATOM 2367 C CA . ARG B 1 39 ? -12.75 11.484 36.219 1 27.56 39 ARG B CA 1
ATOM 2368 C C . ARG B 1 39 ? -13.57 12.664 35.719 1 27.56 39 ARG B C 1
ATOM 2370 O O . ARG B 1 39 ? -13.93 13.555 36.469 1 27.56 39 ARG B O 1
ATOM 2377 N N . PHE B 1 40 ? -13.148 13.375 34.719 1 27.83 40 PHE B N 1
ATOM 2378 C CA . PHE B 1 40 ? -14.102 14.391 34.281 1 27.83 40 PHE B CA 1
ATOM 2379 C C . PHE B 1 40 ? -15.5 13.797 34.156 1 27.83 40 PHE B C 1
ATOM 2381 O O . PHE B 1 40 ? -15.648 12.633 33.75 1 27.83 40 PHE B O 1
ATOM 2388 N N . HIS B 1 41 ? -16.469 14.375 34.844 1 29.34 41 HIS B N 1
ATOM 2389 C CA . HIS B 1 41 ? -17.922 14.266 34.906 1 29.34 41 HIS B CA 1
ATOM 2390 C C . HIS B 1 41 ? -18.516 14.047 33.5 1 29.34 41 HIS B C 1
ATOM 2392 O O . HIS B 1 41 ? -17.828 14.234 32.5 1 29.34 41 HIS B O 1
ATOM 2398 N N . ARG B 1 42 ? -19.906 14.453 33.312 1 32.28 42 ARG B N 1
ATOM 2399 C CA . ARG B 1 42 ? -20.938 14.156 32.312 1 32.28 42 ARG B CA 1
ATOM 2400 C C . ARG B 1 42 ? -20.516 14.633 30.938 1 32.28 42 ARG B C 1
ATOM 2402 O O . ARG B 1 42 ? -20.609 15.828 30.641 1 32.28 42 ARG B O 1
ATOM 2409 N N . THR B 1 43 ? -19.438 14.359 30.406 1 31.23 43 THR B N 1
ATOM 2410 C CA . THR B 1 43 ? -18.75 14.852 29.219 1 31.23 43 THR B CA 1
ATOM 2411 C C . THR B 1 43 ? -19.672 14.805 28 1 31.23 43 THR B C 1
ATOM 2413 O O . THR B 1 43 ? -20.375 13.812 27.797 1 31.23 43 THR B O 1
ATOM 2416 N N . ASP B 1 44 ? -20.031 15.961 27.453 1 35.34 44 ASP B N 1
ATOM 2417 C CA . ASP B 1 44 ? -20.734 16.203 26.188 1 35.34 44 ASP B CA 1
ATOM 2418 C C . ASP B 1 44 ? -20.281 15.219 25.109 1 35.34 44 ASP B C 1
ATOM 2420 O O . ASP B 1 44 ? -19.078 15.031 24.906 1 35.34 44 ASP B O 1
ATOM 2424 N N . MET B 1 45 ? -21.031 14.156 24.766 1 36.03 45 MET B N 1
ATOM 2425 C CA . MET B 1 45 ? -21 13.039 23.828 1 36.03 45 MET B CA 1
ATOM 2426 C C . MET B 1 45 ? -20.453 13.484 22.484 1 36.03 45 MET B C 1
ATOM 2428 O O . MET B 1 45 ? -20.453 12.711 21.516 1 36.03 45 MET B O 1
ATOM 2432 N N . SER B 1 46 ? -20.438 14.805 22.125 1 38.06 46 SER B N 1
ATOM 2433 C CA . SER B 1 46 ? -20.297 15.133 20.703 1 38.06 46 SER B CA 1
ATOM 2434 C C . SER B 1 46 ? -18.969 14.617 20.156 1 38.06 46 SER B C 1
ATOM 2436 O O . SER B 1 46 ? -18.891 14.188 19.016 1 38.06 46 SER B O 1
ATOM 2438 N N . HIS B 1 47 ? -17.766 15.133 20.641 1 40.78 47 HIS B N 1
ATOM 2439 C CA . HIS B 1 47 ? -16.547 14.875 19.891 1 40.78 47 HIS B CA 1
ATOM 2440 C C . HIS B 1 47 ? -15.977 13.5 20.219 1 40.78 47 HIS B C 1
ATOM 2442 O O . HIS B 1 47 ? -15.375 13.312 21.281 1 40.78 47 HIS B O 1
ATOM 2448 N N . ILE B 1 48 ? -16.531 12.461 19.891 1 39.28 48 ILE B N 1
ATOM 2449 C CA . ILE B 1 48 ? -15.938 11.148 20.078 1 39.28 48 ILE B CA 1
ATOM 2450 C C . ILE B 1 48 ? -14.469 11.18 19.656 1 39.28 48 ILE B C 1
ATOM 2452 O O . ILE B 1 48 ? -14.156 11.359 18.484 1 39.28 48 ILE B O 1
ATOM 2456 N N . THR B 1 49 ? -13.617 11.68 20.469 1 45.41 49 THR B N 1
ATOM 2457 C CA . THR B 1 49 ? -12.18 11.57 20.25 1 45.41 49 THR B CA 1
ATOM 2458 C C . THR B 1 49 ? -11.789 10.133 19.922 1 45.41 49 THR B C 1
ATOM 2460 O O . THR B 1 49 ? -12.039 9.219 20.719 1 45.41 49 THR B O 1
ATOM 2463 N N . ILE B 1 50 ? -11.906 9.82 18.703 1 49.16 50 ILE B N 1
ATOM 2464 C CA . ILE B 1 50 ? -11.383 8.508 18.344 1 49.16 50 ILE B CA 1
ATOM 2465 C C . ILE B 1 50 ? -10 8.312 18.969 1 49.16 50 ILE B C 1
ATOM 2467 O O . ILE B 1 50 ? -9.07 9.062 18.688 1 49.16 50 ILE B O 1
ATOM 2471 N N . TYR B 1 51 ? -9.992 7.793 20.156 1 60 51 TYR B N 1
ATOM 2472 C CA . TYR B 1 51 ? -8.758 7.523 20.891 1 60 51 TYR B CA 1
ATOM 2473 C C . TYR B 1 51 ? -7.934 6.453 20.188 1 60 51 TYR B C 1
ATOM 2475 O O . TYR B 1 51 ? -8.461 5.398 19.812 1 60 51 TYR B O 1
ATOM 2483 N N . ARG B 1 52 ? -6.789 6.812 19.672 1 76.62 52 ARG B N 1
ATOM 2484 C CA . ARG B 1 52 ? -5.852 5.832 19.125 1 76.62 52 ARG B CA 1
ATOM 2485 C C . ARG B 1 52 ? -5.473 4.793 20.188 1 76.62 52 ARG B C 1
ATOM 2487 O O . ARG B 1 52 ? -5.203 5.137 21.328 1 76.62 52 ARG B O 1
ATOM 2494 N N . SER B 1 53 ? -5.586 3.574 19.797 1 85 53 SER B N 1
ATOM 2495 C CA . SER B 1 53 ? -5.125 2.494 20.656 1 85 53 SER B CA 1
ATOM 2496 C C . SER B 1 53 ? -3.648 2.65 21 1 85 53 SER B C 1
ATOM 2498 O O . SER B 1 53 ? -2.938 3.432 20.359 1 85 53 SER B O 1
ATOM 2500 N N . ILE B 1 54 ? -3.238 2.125 22.031 1 90.38 54 ILE B N 1
ATOM 2501 C CA . ILE B 1 54 ? -1.852 2.205 22.484 1 90.38 54 ILE B CA 1
ATOM 2502 C C . ILE B 1 54 ? -0.919 1.779 21.359 1 90.38 54 ILE B C 1
ATOM 2504 O O . ILE B 1 54 ? 0.045 2.48 21.031 1 90.38 54 ILE B O 1
ATOM 2508 N N . PRO B 1 55 ? -1.206 0.672 20.594 1 91.38 55 PRO B N 1
ATOM 2509 C CA . PRO B 1 55 ? -0.353 0.3 19.453 1 91.38 55 PRO B CA 1
ATOM 2510 C C . PRO B 1 55 ? -0.293 1.384 18.391 1 91.38 55 PRO B C 1
ATOM 2512 O O . PRO B 1 55 ? 0.771 1.635 17.812 1 91.38 55 PRO B O 1
ATOM 2515 N N . GLU B 1 56 ? -1.388 2.012 18.188 1 90.81 56 GLU B N 1
ATOM 2516 C CA . GLU B 1 56 ? -1.431 3.064 17.188 1 90.81 56 GLU B CA 1
ATOM 2517 C C . GLU B 1 56 ? -0.584 4.266 17.594 1 90.81 56 GLU B C 1
ATOM 2519 O O . GLU B 1 56 ? 0.062 4.895 16.766 1 90.81 56 GLU B O 1
ATOM 2524 N N . GLN B 1 57 ? -0.647 4.531 18.844 1 94 57 GLN B N 1
ATOM 2525 C CA . GLN B 1 57 ? 0.164 5.629 19.359 1 94 57 GLN B CA 1
ATOM 2526 C C . GLN B 1 57 ? 1.652 5.316 19.234 1 94 57 GLN B C 1
ATOM 2528 O O . GLN B 1 57 ? 2.439 6.176 18.844 1 94 57 GLN B O 1
ATOM 2533 N N . ILE B 1 58 ? 1.984 4.168 19.578 1 96.12 58 ILE B N 1
ATOM 2534 C CA . ILE B 1 58 ? 3.373 3.734 19.484 1 96.12 58 ILE B CA 1
ATOM 2535 C C . ILE B 1 58 ? 3.814 3.766 18.016 1 96.12 58 ILE B C 1
ATOM 2537 O O . ILE B 1 58 ? 4.895 4.273 17.703 1 96.12 58 ILE B O 1
ATOM 2541 N N . ALA B 1 59 ? 2.953 3.285 17.156 1 95.75 59 ALA B N 1
ATOM 2542 C CA . ALA B 1 59 ? 3.26 3.275 15.727 1 95.75 59 ALA B CA 1
ATOM 2543 C C . ALA B 1 59 ? 3.477 4.691 15.203 1 95.75 59 ALA B C 1
ATOM 2545 O O . ALA B 1 59 ? 4.41 4.941 14.43 1 95.75 59 ALA B O 1
ATOM 2546 N N . ALA B 1 60 ? 2.627 5.555 15.648 1 94.69 60 ALA B N 1
ATOM 2547 C CA . ALA B 1 60 ? 2.73 6.945 15.203 1 94.69 60 ALA B CA 1
ATOM 2548 C C . ALA B 1 60 ? 4.051 7.566 15.648 1 94.69 60 ALA B C 1
ATOM 2550 O O . ALA B 1 60 ? 4.699 8.273 14.875 1 94.69 60 ALA B O 1
ATOM 2551 N N . ARG B 1 61 ? 4.414 7.281 16.812 1 95.69 61 ARG B N 1
ATOM 2552 C CA . ARG B 1 61 ? 5.668 7.812 17.344 1 95.69 61 ARG B CA 1
ATOM 2553 C C . ARG B 1 61 ? 6.863 7.234 16.594 1 95.69 61 ARG B C 1
ATOM 2555 O O . ARG B 1 61 ? 7.762 7.969 16.188 1 95.69 61 ARG B O 1
ATOM 2562 N N . LEU B 1 62 ? 6.855 5.977 16.406 1 97.12 62 LEU B N 1
ATOM 2563 C CA . LEU B 1 62 ? 7.957 5.332 15.703 1 97.12 62 LEU B CA 1
ATOM 2564 C C . LEU B 1 62 ? 8.023 5.797 14.25 1 97.12 62 LEU B C 1
ATOM 2566 O O . LEU B 1 62 ? 9.109 5.988 13.703 1 97.12 62 LEU B O 1
ATOM 2570 N N . GLN B 1 63 ? 6.871 5.922 13.656 1 96.62 63 GLN B N 1
ATOM 2571 C CA . GLN B 1 63 ? 6.812 6.438 12.289 1 96.62 63 GLN B CA 1
ATOM 2572 C C . GLN B 1 63 ? 7.5 7.793 12.188 1 96.62 63 GLN B C 1
ATOM 2574 O O . GLN B 1 63 ? 8.328 8.008 11.305 1 96.62 63 GLN B O 1
ATOM 2579 N N . GLN B 1 64 ? 7.18 8.648 13.102 1 94.31 64 GLN B N 1
ATOM 2580 C CA . GLN B 1 64 ? 7.773 9.984 13.109 1 94.31 64 GLN B CA 1
ATOM 2581 C C . GLN B 1 64 ? 9.281 9.914 13.32 1 94.31 64 GLN B C 1
ATOM 2583 O O . GLN B 1 64 ? 10.047 10.617 12.656 1 94.31 64 GLN B O 1
ATOM 2588 N N . ASP B 1 65 ? 9.664 9.055 14.227 1 95 65 ASP B N 1
ATOM 2589 C CA . ASP B 1 65 ? 11.094 8.914 14.516 1 95 65 ASP B CA 1
ATOM 2590 C C . ASP B 1 65 ? 11.852 8.398 13.297 1 95 65 ASP B C 1
ATOM 2592 O O . ASP B 1 65 ? 12.984 8.805 13.047 1 95 65 ASP B O 1
ATOM 2596 N N . ILE B 1 66 ? 11.219 7.59 12.555 1 95.62 66 ILE B N 1
ATOM 2597 C CA . ILE B 1 66 ? 11.828 7.043 11.344 1 95.62 66 ILE B CA 1
ATOM 2598 C C . ILE B 1 66 ? 11.906 8.125 10.273 1 95.62 66 ILE B C 1
ATOM 2600 O O . ILE B 1 66 ? 12.961 8.328 9.664 1 95.62 66 ILE B O 1
ATOM 2604 N N . LEU B 1 67 ? 10.859 8.883 10.102 1 93.31 67 LEU B N 1
ATOM 2605 C CA . LEU B 1 67 ? 10.773 9.891 9.047 1 93.31 67 LEU B CA 1
ATOM 2606 C C . LEU B 1 67 ? 11.734 11.039 9.32 1 93.31 67 LEU B C 1
ATOM 2608 O O . LEU B 1 67 ? 12.258 11.648 8.383 1 93.31 67 LEU B O 1
ATOM 2612 N N . LEU B 1 68 ? 12.023 11.234 10.586 1 90.69 68 LEU B N 1
ATOM 2613 C CA . LEU B 1 68 ? 12.883 12.344 10.977 1 90.69 68 LEU B CA 1
ATOM 2614 C C . LEU B 1 68 ? 14.336 11.891 11.078 1 90.69 68 LEU B C 1
ATOM 2616 O O . LEU B 1 68 ? 15.227 12.703 11.352 1 90.69 68 LEU B O 1
ATOM 2620 N N . GLY B 1 69 ? 14.562 10.617 10.969 1 91.38 69 GLY B N 1
ATOM 2621 C CA . GLY B 1 69 ? 15.922 10.102 11 1 91.38 69 GLY B CA 1
ATOM 2622 C C . GLY B 1 69 ? 16.422 9.836 12.406 1 91.38 69 GLY B C 1
ATOM 2623 O O . GLY B 1 69 ? 17.609 9.539 12.602 1 91.38 69 GLY B O 1
ATOM 2624 N N . ILE B 1 70 ? 15.555 9.992 13.359 1 92.75 70 ILE B N 1
ATOM 2625 C CA . ILE B 1 70 ? 15.93 9.648 14.727 1 92.75 70 ILE B CA 1
ATOM 2626 C C . ILE B 1 70 ? 16.219 8.148 14.82 1 92.75 70 ILE B C 1
ATOM 2628 O O . ILE B 1 70 ? 17.203 7.738 15.445 1 92.75 70 ILE B O 1
ATOM 2632 N N . LEU B 1 71 ? 15.375 7.359 14.234 1 95.56 71 LEU B N 1
ATOM 2633 C CA . LEU B 1 71 ? 15.656 5.953 13.969 1 95.56 71 LEU B CA 1
ATOM 2634 C C . LEU B 1 71 ? 16.234 5.773 12.57 1 95.56 71 LEU B C 1
ATOM 2636 O O . LEU B 1 71 ? 15.602 6.156 11.578 1 95.56 71 LEU B O 1
ATOM 2640 N N . GLN B 1 72 ? 17.359 5.199 12.43 1 95.12 72 GLN B N 1
ATOM 2641 C CA . GLN B 1 72 ? 18.109 5.188 11.188 1 95.12 72 GLN B CA 1
ATOM 2642 C C . GLN B 1 72 ? 17.766 3.957 10.352 1 95.12 72 GLN B C 1
ATOM 2644 O O . GLN B 1 72 ? 17.438 2.904 10.891 1 95.12 72 GLN B O 1
ATOM 2649 N N . PRO B 1 73 ? 17.938 4.105 9.055 1 94.5 73 PRO B N 1
ATOM 2650 C CA . PRO B 1 73 ? 17.734 2.936 8.195 1 94.5 73 PRO B CA 1
ATOM 2651 C C . PRO B 1 73 ? 18.625 1.755 8.602 1 94.5 73 PRO B C 1
ATOM 2653 O O . PRO B 1 73 ? 19.812 1.93 8.867 1 94.5 73 PRO B O 1
ATOM 2656 N N . GLY B 1 74 ? 18 0.63 8.719 1 94 74 GLY B N 1
ATOM 2657 C CA . GLY B 1 74 ? 18.734 -0.58 9.062 1 94 74 GLY B CA 1
ATOM 2658 C C . GLY B 1 74 ? 18.859 -0.79 10.562 1 94 74 GLY B C 1
ATOM 2659 O O . GLY B 1 74 ? 19.25 -1.869 11.016 1 94 74 GLY B O 1
ATOM 2660 N N . GLN B 1 75 ? 18.5 0.18 11.383 1 95.69 75 GLN B N 1
ATOM 2661 C CA . GLN B 1 75 ? 18.641 0.105 12.836 1 95.69 75 GLN B CA 1
ATOM 2662 C C . GLN B 1 75 ? 17.703 -0.948 13.422 1 95.69 75 GLN B C 1
ATOM 2664 O O . GLN B 1 75 ? 16.516 -0.955 13.133 1 95.69 75 GLN B O 1
ATOM 2669 N N . PRO B 1 76 ? 18.234 -1.863 14.219 1 95.69 76 PRO B N 1
ATOM 2670 C CA . PRO B 1 76 ? 17.359 -2.836 14.875 1 95.69 76 PRO B CA 1
ATOM 2671 C C . PRO B 1 76 ? 16.516 -2.215 15.992 1 95.69 76 PRO B C 1
ATOM 2673 O O . PRO B 1 76 ? 17 -1.332 16.703 1 95.69 76 PRO B O 1
ATOM 2676 N N . LEU B 1 77 ? 15.336 -2.621 16.031 1 96.56 77 LEU B N 1
ATOM 2677 C CA . LEU B 1 77 ? 14.445 -2.23 17.125 1 96.56 77 LEU B CA 1
ATOM 2678 C C . LEU B 1 77 ? 14.125 -3.424 18.016 1 96.56 77 LEU B C 1
ATOM 2680 O O . LEU B 1 77 ? 13.531 -4.406 17.562 1 96.56 77 LEU B O 1
ATOM 2684 N N . ARG B 1 78 ? 14.477 -3.373 19.312 1 94.75 78 ARG B N 1
ATOM 2685 C CA . ARG B 1 78 ? 14.234 -4.461 20.25 1 94.75 78 ARG B CA 1
ATOM 2686 C C . ARG B 1 78 ? 12.93 -4.242 21.016 1 94.75 78 ARG B C 1
ATOM 2688 O O . ARG B 1 78 ? 12.727 -3.186 21.625 1 94.75 78 ARG B O 1
ATOM 2695 N N . GLU B 1 79 ? 12.094 -5.211 20.922 1 94 79 GLU B N 1
ATOM 2696 C CA . GLU B 1 79 ? 10.797 -5.152 21.578 1 94 79 GLU B CA 1
ATOM 2697 C C . GLU B 1 79 ? 10.945 -4.801 23.062 1 94 79 GLU B C 1
ATOM 2699 O O . GLU B 1 79 ? 10.188 -3.988 23.594 1 94 79 GLU B O 1
ATOM 2704 N N . GLN B 1 80 ? 11.938 -5.371 23.703 1 93.31 80 GLN B N 1
ATOM 2705 C CA . GLN B 1 80 ? 12.133 -5.172 25.141 1 93.31 80 GLN B CA 1
ATOM 2706 C C . GLN B 1 80 ? 12.477 -3.717 25.453 1 93.31 80 GLN B C 1
ATOM 2708 O O . GLN B 1 80 ? 11.961 -3.143 26.406 1 93.31 80 GLN B O 1
ATOM 2713 N N . ASP B 1 81 ? 13.336 -3.135 24.734 1 95.31 81 ASP B N 1
ATOM 2714 C CA . ASP B 1 81 ? 13.734 -1.745 24.922 1 95.31 81 ASP B CA 1
ATOM 2715 C C . ASP B 1 81 ? 12.539 -0.805 24.781 1 95.31 81 ASP B C 1
ATOM 2717 O O . ASP B 1 81 ? 12.359 0.112 25.578 1 95.31 81 ASP B O 1
ATOM 2721 N N . LEU B 1 82 ? 11.75 -1.046 23.781 1 96.25 82 LEU B N 1
ATOM 2722 C CA . LEU B 1 82 ? 10.602 -0.182 23.516 1 96.25 82 LEU B CA 1
ATOM 2723 C C . LEU B 1 82 ? 9.516 -0.393 24.562 1 96.25 82 LEU B C 1
ATOM 2725 O O . LEU B 1 82 ? 8.812 0.55 24.938 1 96.25 82 LEU B O 1
ATOM 2729 N N . SER B 1 83 ? 9.359 -1.654 24.922 1 95.88 83 SER B N 1
ATOM 2730 C CA . SER B 1 83 ? 8.438 -1.937 26.016 1 95.88 83 SER B CA 1
ATOM 2731 C C . SER B 1 83 ? 8.789 -1.121 27.25 1 95.88 83 SER B C 1
ATOM 2733 O O . SER B 1 83 ? 7.906 -0.526 27.875 1 95.88 83 SER B O 1
ATOM 2735 N N . SER B 1 84 ? 10.008 -1.088 27.609 1 95.69 84 SER B N 1
ATOM 2736 C CA . SER B 1 84 ? 10.484 -0.32 28.75 1 95.69 84 SER B CA 1
ATOM 2737 C C . SER B 1 84 ? 10.289 1.177 28.531 1 95.69 84 SER B C 1
ATOM 2739 O O . SER B 1 84 ? 9.812 1.884 29.422 1 95.69 84 SER B O 1
ATOM 2741 N N . GLU B 1 85 ? 10.609 1.635 27.406 1 94.69 85 GLU B N 1
ATOM 2742 C CA . GLU B 1 85 ? 10.539 3.055 27.078 1 94.69 85 GLU B CA 1
ATOM 2743 C C . GLU B 1 85 ? 9.102 3.568 27.141 1 94.69 85 GLU B C 1
ATOM 2745 O O . GLU B 1 85 ? 8.852 4.656 27.672 1 94.69 85 GLU B O 1
ATOM 2750 N N . PHE B 1 86 ? 8.203 2.738 26.641 1 95.56 86 PHE B N 1
ATOM 2751 C CA . PHE B 1 86 ? 6.82 3.189 26.547 1 95.56 86 PHE B CA 1
ATOM 2752 C C . PHE B 1 86 ? 6.023 2.748 27.766 1 95.56 86 PHE B C 1
ATOM 2754 O O . PHE B 1 86 ? 4.875 3.164 27.938 1 95.56 86 PHE B O 1
ATOM 2761 N N . GLY B 1 87 ? 6.555 1.881 28.516 1 96.25 87 GLY B N 1
ATOM 2762 C CA . GLY B 1 87 ? 5.871 1.405 29.703 1 96.25 87 GLY B CA 1
ATOM 2763 C C . GLY B 1 87 ? 4.688 0.505 29.406 1 96.25 87 GLY B C 1
ATOM 2764 O O . GLY B 1 87 ? 3.621 0.645 30 1 96.25 87 GLY B O 1
ATOM 2765 N N . VAL B 1 88 ? 4.836 -0.302 28.422 1 96 88 VAL B N 1
ATOM 2766 C CA . VAL B 1 88 ? 3.771 -1.213 28.016 1 96 88 VAL B CA 1
ATOM 2767 C C . VAL B 1 88 ? 4.34 -2.619 27.828 1 96 88 VAL B C 1
ATOM 2769 O O . VAL B 1 88 ? 5.559 -2.809 27.828 1 96 88 VAL B O 1
ATOM 2772 N N . SER B 1 89 ? 3.438 -3.566 27.734 1 93.81 89 SER B N 1
ATOM 2773 C CA . SER B 1 89 ? 3.865 -4.93 27.438 1 93.81 89 SER B CA 1
ATOM 2774 C C . SER B 1 89 ? 4.34 -5.047 26 1 93.81 89 SER B C 1
ATOM 2776 O O . SER B 1 89 ? 4.23 -4.098 25.219 1 93.81 89 SER B O 1
ATOM 2778 N N . ARG B 1 90 ? 4.812 -6.203 25.625 1 93.5 90 ARG B N 1
ATOM 2779 C CA . ARG B 1 90 ? 5.344 -6.422 24.281 1 93.5 90 ARG B CA 1
ATOM 2780 C C . ARG B 1 90 ? 4.219 -6.535 23.266 1 93.5 90 ARG B C 1
ATOM 2782 O O . ARG B 1 90 ? 4.441 -6.355 22.062 1 93.5 90 ARG B O 1
ATOM 2789 N N . GLY B 1 91 ? 3.086 -6.855 23.672 1 90.75 91 GLY B N 1
ATOM 2790 C CA . GLY B 1 91 ? 1.938 -7.008 22.797 1 90.75 91 GLY B CA 1
ATOM 2791 C C . GLY B 1 91 ? 1.688 -5.793 21.922 1 90.75 91 GLY B C 1
ATOM 2792 O O . GLY B 1 91 ? 1.74 -5.887 20.688 1 90.75 91 GLY B O 1
ATOM 2793 N N . PRO B 1 92 ? 1.503 -4.656 22.562 1 93.44 92 PRO B N 1
ATOM 2794 C CA . PRO B 1 92 ? 1.281 -3.432 21.797 1 93.44 92 PRO B CA 1
ATOM 2795 C C . PRO B 1 92 ? 2.467 -3.074 20.906 1 93.44 92 PRO B C 1
ATOM 2797 O O . PRO B 1 92 ? 2.281 -2.514 19.828 1 93.44 92 PRO B O 1
ATOM 2800 N N . ILE B 1 93 ? 3.643 -3.393 21.328 1 95.19 93 ILE B N 1
ATOM 2801 C CA . ILE B 1 93 ? 4.832 -3.115 20.531 1 95.19 93 ILE B CA 1
ATOM 2802 C C . ILE B 1 93 ? 4.812 -3.967 19.266 1 95.19 93 ILE B C 1
ATOM 2804 O O . ILE B 1 93 ? 5.055 -3.461 18.172 1 95.19 93 ILE B O 1
ATOM 2808 N N . ARG B 1 94 ? 4.461 -5.188 19.422 1 90.19 94 ARG B N 1
ATOM 2809 C CA . ARG B 1 94 ? 4.406 -6.094 18.281 1 90.19 94 ARG B CA 1
ATOM 2810 C C . ARG B 1 94 ? 3.336 -5.66 17.281 1 90.19 94 ARG B C 1
ATOM 2812 O O . ARG B 1 94 ? 3.535 -5.754 16.078 1 90.19 94 ARG B O 1
ATOM 2819 N N . GLU B 1 95 ? 2.289 -5.184 17.797 1 90 95 GLU B N 1
ATOM 2820 C CA . GLU B 1 95 ? 1.229 -4.688 16.938 1 90 95 GLU B CA 1
ATOM 2821 C C . GLU B 1 95 ? 1.68 -3.447 16.172 1 90 95 GLU B C 1
ATOM 2823 O O . GLU B 1 95 ? 1.392 -3.309 14.977 1 90 95 GLU B O 1
ATOM 2828 N N . ALA B 1 96 ? 2.359 -2.629 16.828 1 94.31 96 ALA B N 1
ATOM 2829 C CA . ALA B 1 96 ? 2.906 -1.444 16.172 1 94.31 96 ALA B CA 1
ATOM 2830 C C . ALA B 1 96 ? 3.912 -1.829 15.094 1 94.31 96 ALA B C 1
ATOM 2832 O O . ALA B 1 96 ? 3.904 -1.261 14 1 94.31 96 ALA B O 1
ATOM 2833 N N . PHE B 1 97 ? 4.719 -2.818 15.438 1 94.31 97 PHE B N 1
ATOM 2834 C CA . PHE B 1 97 ? 5.695 -3.32 14.477 1 94.31 97 PHE B CA 1
ATOM 2835 C C . PHE B 1 97 ? 5 -3.846 13.227 1 94.31 97 PHE B C 1
ATOM 2837 O O . PHE B 1 97 ? 5.438 -3.572 12.102 1 94.31 97 PHE B O 1
ATOM 2844 N N . ARG B 1 98 ? 3.979 -4.5 13.414 1 89.62 98 ARG B N 1
ATOM 2845 C CA . ARG B 1 98 ? 3.244 -5.062 12.289 1 89.62 98 ARG B CA 1
ATOM 2846 C C . ARG B 1 98 ? 2.674 -3.963 11.398 1 89.62 98 ARG B C 1
ATOM 2848 O O . ARG B 1 98 ? 2.773 -4.035 10.172 1 89.62 98 ARG B O 1
ATOM 2855 N N . GLN B 1 99 ? 2.094 -3.006 11.969 1 90.94 99 GLN B N 1
ATOM 2856 C CA . GLN B 1 99 ? 1.533 -1.887 11.227 1 90.94 99 GLN B CA 1
ATOM 2857 C C . GLN B 1 99 ? 2.605 -1.185 10.398 1 90.94 99 GLN B C 1
ATOM 2859 O O . GLN B 1 99 ? 2.408 -0.923 9.211 1 90.94 99 GLN B O 1
ATOM 2864 N N . LEU B 1 100 ? 3.717 -0.947 11.031 1 95.31 100 LEU B N 1
ATOM 2865 C CA . LEU B 1 100 ? 4.789 -0.211 10.375 1 95.31 100 LEU B CA 1
ATOM 2866 C C . LEU B 1 100 ? 5.461 -1.068 9.305 1 95.31 100 LEU B C 1
ATOM 2868 O O . LEU B 1 100 ? 5.969 -0.545 8.312 1 95.31 100 LEU B O 1
ATOM 2872 N N . THR B 1 101 ? 5.453 -2.391 9.547 1 92.44 101 THR B N 1
ATOM 2873 C CA . THR B 1 101 ? 5.973 -3.307 8.539 1 92.44 101 THR B CA 1
ATOM 2874 C C . THR B 1 101 ? 5.086 -3.299 7.293 1 92.44 101 THR B C 1
ATOM 2876 O O . THR B 1 101 ? 5.586 -3.264 6.168 1 92.44 101 THR B O 1
ATOM 2879 N N . GLU B 1 102 ? 3.838 -3.23 7.48 1 87.88 102 GLU B N 1
ATOM 2880 C CA . GLU B 1 102 ? 2.885 -3.199 6.375 1 87.88 102 GLU B CA 1
ATOM 2881 C C . GLU B 1 102 ? 2.971 -1.883 5.609 1 87.88 102 GLU B C 1
ATOM 2883 O O . GLU B 1 102 ? 2.584 -1.812 4.441 1 87.88 102 GLU B O 1
ATOM 2888 N N . GLN B 1 103 ? 3.48 -0.929 6.285 1 91.62 103 GLN B N 1
ATOM 2889 C CA . GLN B 1 103 ? 3.639 0.378 5.656 1 91.62 103 GLN B CA 1
ATOM 2890 C C . GLN B 1 103 ? 5.012 0.51 5 1 91.62 103 GLN B C 1
ATOM 2892 O O . GLN B 1 103 ? 5.301 1.519 4.355 1 91.62 103 GLN B O 1
ATOM 2897 N N . GLY B 1 104 ? 5.887 -0.453 5.266 1 92.88 104 GLY B N 1
ATOM 2898 C CA . GLY B 1 104 ? 7.195 -0.473 4.625 1 92.88 104 GLY B CA 1
ATOM 2899 C C . GLY B 1 104 ? 8.25 0.297 5.398 1 92.88 104 GLY B C 1
ATOM 2900 O O . GLY B 1 104 ? 9.336 0.554 4.883 1 92.88 104 GLY B O 1
ATOM 2901 N N . LEU B 1 105 ? 7.938 0.659 6.633 1 96.12 105 LEU B N 1
ATOM 2902 C CA . LEU B 1 105 ? 8.875 1.452 7.422 1 96.12 105 LEU B CA 1
ATOM 2903 C C . LEU B 1 105 ? 9.766 0.553 8.266 1 96.12 105 LEU B C 1
ATOM 2905 O O . LEU B 1 105 ? 10.836 0.976 8.711 1 96.12 105 LEU B O 1
ATOM 2909 N N . LEU B 1 106 ? 9.234 -0.647 8.539 1 96.19 106 LEU B N 1
ATOM 2910 C CA . LEU B 1 106 ? 10.016 -1.669 9.234 1 96.19 106 LEU B CA 1
ATOM 2911 C C . LEU B 1 106 ? 10.109 -2.939 8.391 1 96.19 106 LEU B C 1
ATOM 2913 O O . LEU B 1 106 ? 9.305 -3.15 7.484 1 96.19 106 LEU B O 1
ATOM 2917 N N . THR B 1 107 ? 11.086 -3.713 8.633 1 93.12 107 THR B N 1
ATOM 2918 C CA . THR B 1 107 ? 11.25 -5.035 8.039 1 93.12 107 THR B CA 1
ATOM 2919 C C . THR B 1 107 ? 11.453 -6.094 9.117 1 93.12 107 THR B C 1
ATOM 2921 O O . THR B 1 107 ? 12.117 -5.84 10.125 1 93.12 107 THR B O 1
ATOM 2924 N N . LEU B 1 108 ? 10.781 -7.176 8.875 1 85.88 108 LEU B N 1
ATOM 2925 C CA . LEU B 1 108 ? 10.938 -8.32 9.766 1 85.88 108 LEU B CA 1
ATOM 2926 C C . LEU B 1 108 ? 11.805 -9.398 9.125 1 85.88 108 LEU B C 1
ATOM 2928 O O . LEU B 1 108 ? 11.508 -9.859 8.023 1 85.88 108 LEU B O 1
ATOM 2932 N N . GLU B 1 109 ? 12.883 -9.703 9.633 1 77.56 109 GLU B N 1
ATOM 2933 C CA . GLU B 1 109 ? 13.727 -10.797 9.164 1 77.56 109 GLU B CA 1
ATOM 2934 C C . GLU B 1 109 ? 13.703 -11.969 10.133 1 77.56 109 GLU B C 1
ATOM 2936 O O . GLU B 1 109 ? 13.875 -11.781 11.344 1 77.56 109 GLU B O 1
ATOM 2941 N N . PRO B 1 110 ? 13.469 -13.102 9.516 1 73.38 110 PRO B N 1
ATOM 2942 C CA . PRO B 1 110 ? 13.5 -14.273 10.398 1 73.38 110 PRO B CA 1
ATOM 2943 C C . PRO B 1 110 ? 14.812 -14.398 11.172 1 73.38 110 PRO B C 1
ATOM 2945 O O . PRO B 1 110 ? 15.891 -14.211 10.594 1 73.38 110 PRO B O 1
ATOM 2948 N N . ASN B 1 111 ? 14.672 -14.539 12.422 1 71.44 111 ASN B N 1
ATOM 2949 C CA . ASN B 1 111 ? 15.789 -14.773 13.336 1 71.44 111 ASN B CA 1
ATOM 2950 C C . ASN B 1 111 ? 16.594 -13.5 13.562 1 71.44 111 ASN B C 1
ATOM 2952 O O . ASN B 1 111 ? 17.609 -13.516 14.266 1 71.44 111 ASN B O 1
ATOM 2956 N N . LYS B 1 112 ? 16.391 -12.398 12.828 1 78.12 112 LYS B N 1
ATOM 2957 C CA . LYS B 1 112 ? 17.125 -11.156 13.008 1 78.12 112 LYS B CA 1
ATOM 2958 C C . LYS B 1 112 ? 16.266 -10.086 13.664 1 78.12 112 LYS B C 1
ATOM 2960 O O . LYS B 1 112 ? 16.781 -9.062 14.117 1 78.12 112 LYS B O 1
ATOM 2965 N N . GLY B 1 113 ? 15 -10.32 13.695 1 88.31 113 GLY B N 1
ATOM 2966 C CA . GLY B 1 113 ? 14.133 -9.375 14.391 1 88.31 113 GLY B CA 1
ATOM 2967 C C . GLY B 1 113 ? 13.625 -8.266 13.5 1 88.31 113 GLY B C 1
ATOM 2968 O O . GLY B 1 113 ? 13.477 -8.453 12.289 1 88.31 113 GLY B O 1
ATOM 2969 N N . VAL B 1 114 ? 13.258 -7.098 14.148 1 94.94 114 VAL B N 1
ATOM 2970 C CA . VAL B 1 114 ? 12.648 -5.969 13.453 1 94.94 114 VAL B CA 1
ATOM 2971 C C . VAL B 1 114 ? 13.68 -4.855 13.273 1 94.94 114 VAL B C 1
ATOM 2973 O O . VAL B 1 114 ? 14.43 -4.539 14.203 1 94.94 114 VAL B O 1
ATOM 2976 N N . ARG B 1 115 ? 13.758 -4.281 12.062 1 96.62 115 ARG B N 1
ATOM 2977 C CA . ARG B 1 115 ? 14.664 -3.178 11.766 1 96.62 115 ARG B CA 1
ATOM 2978 C C . ARG B 1 115 ? 13.953 -2.078 10.984 1 96.62 115 ARG B C 1
ATOM 2980 O O . ARG B 1 115 ? 12.938 -2.332 10.328 1 96.62 115 ARG B O 1
ATOM 2987 N N . VAL B 1 116 ? 14.477 -0.914 11.086 1 96.56 116 VAL B N 1
ATOM 2988 C CA . VAL B 1 116 ? 14 0.152 10.203 1 96.56 116 VAL B CA 1
ATOM 2989 C C . VAL B 1 116 ? 14.32 -0.196 8.758 1 96.56 116 VAL B C 1
ATOM 2991 O O . VAL B 1 116 ? 15.422 -0.657 8.453 1 96.56 116 VAL B O 1
ATOM 2994 N N . ALA B 1 117 ? 13.391 -0.044 7.922 1 95.44 117 ALA B N 1
ATOM 2995 C CA . ALA B 1 117 ? 13.578 -0.363 6.508 1 95.44 117 ALA B CA 1
ATOM 2996 C C . ALA B 1 117 ? 14.688 0.488 5.895 1 95.44 117 ALA B C 1
ATOM 2998 O O . ALA B 1 117 ? 14.875 1.642 6.281 1 95.44 117 ALA B O 1
ATOM 2999 N N . GLN B 1 118 ? 15.367 -0.078 4.949 1 93.44 118 GLN B N 1
ATOM 3000 C CA . GLN B 1 118 ? 16.359 0.683 4.199 1 93.44 118 GLN B CA 1
ATOM 3001 C C . GLN B 1 118 ? 15.695 1.731 3.311 1 93.44 118 GLN B C 1
ATOM 3003 O O . GLN B 1 118 ? 14.547 1.566 2.9 1 93.44 118 GLN B O 1
ATOM 3008 N N . LEU B 1 119 ? 16.422 2.748 2.992 1 92.62 119 LEU B N 1
ATOM 3009 C CA . LEU B 1 119 ? 15.938 3.754 2.057 1 92.62 119 LEU B CA 1
ATOM 3010 C C . LEU B 1 119 ? 15.758 3.158 0.664 1 92.62 119 LEU B C 1
ATOM 3012 O O . LEU B 1 119 ? 16.516 2.268 0.264 1 92.62 119 LEU B O 1
ATOM 3016 N N . PRO B 1 120 ? 14.719 3.645 0.037 1 92.06 120 PRO B N 1
ATOM 3017 C CA . PRO B 1 120 ? 14.648 3.225 -1.364 1 92.06 120 PRO B CA 1
ATOM 3018 C C . PRO B 1 120 ? 15.914 3.576 -2.148 1 92.06 120 PRO B C 1
ATOM 3020 O O . PRO B 1 120 ? 16.516 4.629 -1.92 1 92.06 120 PRO B O 1
ATOM 3023 N N . SER B 1 121 ? 16.297 2.727 -3.064 1 90.94 121 SER B N 1
ATOM 3024 C CA . SER B 1 121 ? 17.453 3 -3.895 1 90.94 121 SER B CA 1
ATOM 3025 C C . SER B 1 121 ? 17.219 4.191 -4.816 1 90.94 121 SER B C 1
ATOM 3027 O O . SER B 1 121 ? 16.078 4.516 -5.129 1 90.94 121 SER B O 1
ATOM 3029 N N . PRO B 1 122 ? 18.25 4.855 -5.258 1 92.19 122 PRO B N 1
ATOM 3030 C CA . PRO B 1 122 ? 18.109 5.992 -6.176 1 92.19 122 PRO B CA 1
ATOM 3031 C C . PRO B 1 122 ? 17.312 5.641 -7.43 1 92.19 122 PRO B C 1
ATOM 3033 O O . PRO B 1 122 ? 16.594 6.492 -7.969 1 92.19 122 PRO B O 1
ATOM 3036 N N . LYS B 1 123 ? 17.344 4.367 -7.84 1 93.25 123 LYS B N 1
ATOM 3037 C CA . LYS B 1 123 ? 16.641 3.926 -9.039 1 93.25 123 LYS B CA 1
ATOM 3038 C C . LYS B 1 123 ? 15.141 3.826 -8.797 1 93.25 123 LYS B C 1
ATOM 3040 O O . LYS B 1 123 ? 14.344 4.008 -9.727 1 93.25 123 LYS B O 1
ATOM 3045 N N . VAL B 1 124 ? 14.758 3.648 -7.547 1 95.38 124 VAL B N 1
ATOM 3046 C CA . VAL B 1 124 ? 13.359 3.395 -7.215 1 95.38 124 VAL B CA 1
ATOM 3047 C C . VAL B 1 124 ? 12.672 4.707 -6.84 1 95.38 124 VAL B C 1
ATOM 3049 O O . VAL B 1 124 ? 11.453 4.828 -6.957 1 95.38 124 VAL B O 1
ATOM 3052 N N . ARG B 1 125 ? 13.422 5.699 -6.453 1 93.88 125 ARG B N 1
ATOM 3053 C CA . ARG B 1 125 ? 12.883 6.938 -5.902 1 93.88 125 ARG B CA 1
ATOM 3054 C C . ARG B 1 125 ? 11.977 7.641 -6.91 1 93.88 125 ARG B C 1
ATOM 3056 O O . ARG B 1 125 ? 10.867 8.062 -6.574 1 93.88 125 ARG B O 1
ATOM 3063 N N . PRO B 1 126 ? 12.375 7.703 -8.203 1 95.56 126 PRO B N 1
ATOM 3064 C CA . PRO B 1 126 ? 11.5 8.352 -9.18 1 95.56 126 PRO B CA 1
ATOM 3065 C C . PRO B 1 126 ? 10.172 7.613 -9.367 1 95.56 126 PRO B C 1
ATOM 3067 O O . PRO B 1 126 ? 9.141 8.242 -9.602 1 95.56 126 PRO B O 1
ATOM 3070 N N . LEU B 1 127 ? 10.234 6.297 -9.258 1 97 127 LEU B N 1
ATOM 3071 C CA . LEU B 1 127 ? 9.008 5.508 -9.367 1 97 127 LEU B CA 1
ATOM 3072 C C . LEU B 1 127 ? 8.039 5.848 -8.242 1 97 127 LEU B C 1
ATOM 3074 O O . LEU B 1 127 ? 6.848 6.055 -8.484 1 97 127 LEU B O 1
ATOM 3078 N N . ILE B 1 128 ? 8.555 5.91 -7.047 1 96.38 128 ILE B N 1
ATOM 3079 C CA . ILE B 1 128 ? 7.734 6.203 -5.879 1 96.38 128 ILE B CA 1
ATOM 3080 C C . ILE B 1 128 ? 7.086 7.578 -6.035 1 96.38 128 ILE B C 1
ATOM 3082 O O . ILE B 1 128 ? 5.887 7.738 -5.793 1 96.38 128 ILE B O 1
ATOM 3086 N N . ALA B 1 129 ? 7.867 8.555 -6.469 1 95.88 129 ALA B N 1
ATOM 3087 C CA . ALA B 1 129 ? 7.348 9.906 -6.688 1 95.88 129 ALA B CA 1
ATOM 3088 C C . ALA B 1 129 ? 6.25 9.898 -7.75 1 95.88 129 ALA B C 1
ATOM 3090 O O . ALA B 1 129 ? 5.223 10.562 -7.59 1 95.88 129 ALA B O 1
ATOM 3091 N N . GLU B 1 130 ? 6.445 9.148 -8.781 1 97.25 130 GLU B N 1
ATOM 3092 C CA . GLU B 1 130 ? 5.473 9.062 -9.867 1 97.25 130 GLU B CA 1
ATOM 3093 C C . GLU B 1 130 ? 4.168 8.43 -9.391 1 97.25 130 GLU B C 1
ATOM 3095 O O . GLU B 1 130 ? 3.08 8.883 -9.75 1 97.25 130 GLU B O 1
ATOM 3100 N N . LEU B 1 131 ? 4.312 7.379 -8.641 1 98.19 131 LEU B N 1
ATOM 3101 C CA . LEU B 1 131 ? 3.127 6.723 -8.102 1 98.19 131 LEU B CA 1
ATOM 3102 C C . LEU B 1 131 ? 2.328 7.684 -7.227 1 98.19 131 LEU B C 1
ATOM 3104 O O . LEU B 1 131 ? 1.104 7.766 -7.34 1 98.19 131 LEU B O 1
ATOM 3108 N N . ARG B 1 132 ? 3.01 8.383 -6.344 1 97.94 132 ARG B N 1
ATOM 3109 C CA . ARG B 1 132 ? 2.342 9.344 -5.469 1 97.94 132 ARG B CA 1
ATOM 3110 C C . ARG B 1 132 ? 1.625 10.422 -6.285 1 97.94 132 ARG B C 1
ATOM 3112 O O . ARG B 1 132 ? 0.454 10.711 -6.039 1 97.94 132 ARG B O 1
ATOM 3119 N N . ARG B 1 133 ? 2.342 10.977 -7.301 1 98.12 133 ARG B N 1
ATOM 3120 C CA . ARG B 1 133 ? 1.764 12.023 -8.141 1 98.12 133 ARG B CA 1
ATOM 3121 C C . ARG B 1 133 ? 0.506 11.523 -8.844 1 98.12 133 ARG B C 1
ATOM 3123 O O . ARG B 1 133 ? -0.5 12.234 -8.906 1 98.12 133 ARG B O 1
ATOM 3130 N N . LYS B 1 134 ? 0.536 10.344 -9.336 1 98.19 134 LYS B N 1
ATOM 3131 C CA . LYS B 1 134 ? -0.6 9.797 -10.07 1 98.19 134 LYS B CA 1
ATOM 3132 C C . LYS B 1 134 ? -1.847 9.734 -9.195 1 98.19 134 LYS B C 1
ATOM 3134 O O . LYS B 1 134 ? -2.939 10.102 -9.633 1 98.19 134 LYS B O 1
ATOM 3139 N N . ILE B 1 135 ? -1.633 9.32 -7.984 1 98.56 135 ILE B N 1
ATOM 3140 C CA . ILE B 1 135 ? -2.773 9.172 -7.086 1 98.56 135 ILE B CA 1
ATOM 3141 C C . ILE B 1 135 ? -3.289 10.555 -6.68 1 98.56 135 ILE B C 1
ATOM 3143 O O . ILE B 1 135 ? -4.484 10.828 -6.781 1 98.56 135 ILE B O 1
ATOM 3147 N N . GLU B 1 136 ? -2.436 11.391 -6.203 1 98.69 136 GLU B N 1
ATOM 3148 C CA . GLU B 1 136 ? -2.854 12.672 -5.656 1 98.69 136 GLU B CA 1
ATOM 3149 C C . GLU B 1 136 ? -3.438 13.57 -6.742 1 98.69 136 GLU B C 1
ATOM 3151 O O . GLU B 1 136 ? -4.418 14.281 -6.508 1 98.69 136 GLU B O 1
ATOM 3156 N N . LEU B 1 137 ? -2.814 13.586 -7.969 1 98.62 137 LEU B N 1
ATOM 3157 C CA . LEU B 1 137 ? -3.346 14.375 -9.07 1 98.62 137 LEU B CA 1
ATOM 3158 C C . LEU B 1 137 ? -4.707 13.852 -9.516 1 98.62 137 LEU B C 1
ATOM 3160 O O . LEU B 1 137 ? -5.621 14.633 -9.789 1 98.62 137 LEU B O 1
ATOM 3164 N N . PHE B 1 138 ? -4.875 12.555 -9.578 1 98.56 138 PHE B N 1
ATOM 3165 C CA . PHE B 1 138 ? -6.16 11.945 -9.906 1 98.56 138 PHE B CA 1
ATOM 3166 C C . PHE B 1 138 ? -7.234 12.391 -8.922 1 98.56 138 PHE B C 1
ATOM 3168 O O . PHE B 1 138 ? -8.328 12.789 -9.328 1 98.56 138 PHE B O 1
ATOM 3175 N N . VAL B 1 139 ? -6.891 12.281 -7.652 1 98.31 139 VAL B N 1
ATOM 3176 C CA . VAL B 1 139 ? -7.855 12.625 -6.613 1 98.31 139 VAL B CA 1
ATOM 3177 C C . VAL B 1 139 ? -8.242 14.102 -6.73 1 98.31 139 VAL B C 1
ATOM 3179 O O . VAL B 1 139 ? -9.422 14.438 -6.781 1 98.31 139 VAL B O 1
ATOM 3182 N N . LEU B 1 140 ? -7.238 14.969 -6.793 1 98.62 140 LEU B N 1
ATOM 3183 C CA . LEU B 1 140 ? -7.523 16.406 -6.859 1 98.62 140 LEU B CA 1
ATOM 3184 C C . LEU B 1 140 ? -8.367 16.734 -8.086 1 98.62 140 LEU B C 1
ATOM 3186 O O . LEU B 1 140 ? -9.32 17.516 -8 1 98.62 140 LEU B O 1
ATOM 3190 N N . GLU B 1 141 ? -8.016 16.125 -9.211 1 98.25 141 GLU B N 1
ATOM 3191 C CA . GLU B 1 141 ? -8.773 16.344 -10.438 1 98.25 141 GLU B CA 1
ATOM 3192 C C . GLU B 1 141 ? -10.234 15.914 -10.266 1 98.25 141 GLU B C 1
ATOM 3194 O O . GLU B 1 141 ? -11.141 16.625 -10.711 1 98.25 141 GLU B O 1
ATOM 3199 N N . ASN B 1 142 ? -10.445 14.805 -9.641 1 97.38 142 ASN B N 1
ATOM 3200 C CA . ASN B 1 142 ? -11.773 14.219 -9.508 1 97.38 142 ASN B CA 1
ATOM 3201 C C . ASN B 1 142 ? -12.633 15 -8.516 1 97.38 142 ASN B C 1
ATOM 3203 O O . ASN B 1 142 ? -13.844 15.102 -8.68 1 97.38 142 ASN B O 1
ATOM 3207 N N . ILE B 1 143 ? -12.023 15.539 -7.492 1 97.38 143 ILE B N 1
ATOM 3208 C CA . ILE B 1 143 ? -12.82 16.141 -6.43 1 97.38 143 ILE B CA 1
ATOM 3209 C C . ILE B 1 143 ? -12.906 17.656 -6.648 1 97.38 143 ILE B C 1
ATOM 3211 O O . ILE B 1 143 ? -13.641 18.344 -5.941 1 97.38 143 ILE B O 1
ATOM 3215 N N . PHE B 1 144 ? -12.258 18.203 -7.594 1 98.25 144 PHE B N 1
ATOM 3216 C CA . PHE B 1 144 ? -11.992 19.625 -7.711 1 98.25 144 PHE B CA 1
ATOM 3217 C C . PHE B 1 144 ? -13.297 20.422 -7.672 1 98.25 144 PHE B C 1
ATOM 3219 O O . PHE B 1 144 ? -13.398 21.422 -6.945 1 98.25 144 PHE B O 1
ATOM 3226 N N . GLU B 1 145 ? -14.305 20 -8.391 1 96.81 145 GLU B N 1
ATOM 3227 C CA . GLU B 1 145 ? -15.547 20.75 -8.555 1 96.81 145 GLU B CA 1
ATOM 3228 C C . GLU B 1 145 ? -16.438 20.609 -7.32 1 96.81 145 GLU B C 1
ATOM 3230 O O . GLU B 1 145 ? -17.406 21.359 -7.156 1 96.81 145 GLU B O 1
ATOM 3235 N N . ARG B 1 146 ? -16.109 19.719 -6.48 1 96.06 146 ARG B N 1
ATOM 3236 C CA . ARG B 1 146 ? -16.984 19.469 -5.34 1 96.06 146 ARG B CA 1
ATOM 3237 C C . ARG B 1 146 ? -16.312 19.891 -4.035 1 96.06 146 ARG B C 1
ATOM 3239 O O . ARG B 1 146 ? -16.844 19.641 -2.949 1 96.06 146 ARG B O 1
ATOM 3246 N N . ILE B 1 147 ? -15.156 20.438 -4.102 1 97.56 147 ILE B N 1
ATOM 3247 C CA . ILE B 1 147 ? -14.469 20.938 -2.914 1 97.56 147 ILE B CA 1
ATOM 3248 C C . ILE B 1 147 ? -15.336 22 -2.234 1 97.56 147 ILE B C 1
ATOM 3250 O O . ILE B 1 147 ? -15.805 22.938 -2.883 1 97.56 147 ILE B O 1
ATOM 3254 N N . THR B 1 148 ? -15.508 21.875 -0.938 1 97 148 THR B N 1
ATOM 3255 C CA . THR B 1 148 ? -16.391 22.766 -0.193 1 97 148 THR B CA 1
ATOM 3256 C C . THR B 1 148 ? -15.586 23.781 0.611 1 97 148 THR B C 1
ATOM 3258 O O . THR B 1 148 ? -14.367 23.641 0.76 1 97 148 THR B O 1
ATOM 3261 N N . GLU B 1 149 ? -16.297 24.719 1.114 1 96.75 149 GLU B N 1
ATOM 3262 C CA . GLU B 1 149 ? -15.664 25.703 2.002 1 96.75 149 GLU B CA 1
ATOM 3263 C C . GLU B 1 149 ? -15.156 25.031 3.275 1 96.75 149 GLU B C 1
ATOM 3265 O O . GLU B 1 149 ? -14.148 25.453 3.844 1 96.75 149 GLU B O 1
ATOM 3270 N N . ALA B 1 150 ? -15.852 24.031 3.646 1 97.12 150 ALA B N 1
ATOM 3271 C CA . ALA B 1 150 ? -15.414 23.281 4.82 1 97.12 150 ALA B CA 1
ATOM 3272 C C . ALA B 1 150 ? -14.086 22.578 4.562 1 97.12 150 ALA B C 1
ATOM 3274 O O . ALA B 1 150 ? -13.211 22.562 5.434 1 97.12 150 ALA B O 1
ATOM 3275 N N . ASP B 1 151 ? -13.945 22 3.385 1 97.12 151 ASP B N 1
ATOM 3276 C CA . ASP B 1 151 ? -12.672 21.406 2.998 1 97.12 151 ASP B CA 1
ATOM 3277 C C . ASP B 1 151 ? -11.555 22.438 3.027 1 97.12 151 ASP B C 1
ATOM 3279 O O . ASP B 1 151 ? -10.5 22.203 3.625 1 97.12 151 ASP B O 1
ATOM 3283 N N . LEU B 1 152 ? -11.82 23.578 2.443 1 97.81 152 LEU B N 1
ATOM 3284 C CA . LEU B 1 152 ? -10.82 24.641 2.334 1 97.81 152 LEU B CA 1
ATOM 3285 C C . LEU B 1 152 ? -10.43 25.156 3.711 1 97.81 152 LEU B C 1
ATOM 3287 O O . LEU B 1 152 ? -9.25 25.438 3.965 1 97.81 152 LEU B O 1
ATOM 3291 N N . ALA B 1 153 ? -11.383 25.312 4.57 1 97.88 153 ALA B N 1
ATOM 3292 C CA . ALA B 1 153 ? -11.109 25.781 5.93 1 97.88 153 ALA B CA 1
ATOM 3293 C C . ALA B 1 153 ? -10.227 24.781 6.684 1 97.88 153 ALA B C 1
ATOM 3295 O O . ALA B 1 153 ? -9.289 25.188 7.379 1 97.88 153 ALA B O 1
ATOM 3296 N N . ALA B 1 154 ? -10.516 23.5 6.523 1 97.75 154 ALA B N 1
ATOM 3297 C CA . ALA B 1 154 ? -9.719 22.469 7.168 1 97.75 154 ALA B CA 1
ATOM 3298 C C . ALA B 1 154 ? -8.289 22.469 6.637 1 97.75 154 ALA B C 1
ATOM 3300 O O . ALA B 1 154 ? -7.332 22.328 7.406 1 97.75 154 ALA B O 1
ATOM 3301 N N . TRP B 1 155 ? -8.125 22.625 5.332 1 98.44 155 TRP B N 1
ATOM 3302 C CA . TRP B 1 155 ? -6.797 22.641 4.727 1 98.44 155 TRP B CA 1
ATOM 3303 C C . TRP B 1 155 ? -6.027 23.891 5.129 1 98.44 155 TRP B C 1
ATOM 3305 O O . TRP B 1 155 ? -4.809 23.844 5.316 1 98.44 155 TRP B O 1
ATOM 3315 N N . GLU B 1 156 ? -6.754 25 5.305 1 98.56 156 GLU B N 1
ATOM 3316 C CA . GLU B 1 156 ? -6.148 26.234 5.781 1 98.56 156 GLU B CA 1
ATOM 3317 C C . GLU B 1 156 ? -5.578 26.062 7.188 1 98.56 156 GLU B C 1
ATOM 3319 O O . GLU B 1 156 ? -4.5 26.578 7.492 1 98.56 156 GLU B O 1
ATOM 3324 N N . GLU B 1 157 ? -6.32 25.391 7.988 1 98.56 157 GLU B N 1
ATOM 3325 C CA . GLU B 1 157 ? -5.855 25.156 9.352 1 98.56 157 GLU B CA 1
ATOM 3326 C C . GLU B 1 157 ? -4.559 24.344 9.352 1 98.56 157 GLU B C 1
ATOM 3328 O O . GLU B 1 157 ? -3.65 24.625 10.133 1 98.56 157 GLU B O 1
ATOM 3333 N N . ILE B 1 158 ? -4.465 23.344 8.508 1 98.56 158 ILE B N 1
ATOM 3334 C CA . ILE B 1 158 ? -3.252 22.547 8.383 1 98.56 158 ILE B CA 1
ATOM 3335 C C . ILE B 1 158 ? -2.088 23.438 7.949 1 98.56 158 ILE B C 1
ATOM 3337 O O . ILE B 1 158 ? -0.993 23.344 8.508 1 98.56 158 ILE B O 1
ATOM 3341 N N . LEU B 1 159 ? -2.316 24.328 6.984 1 98.44 159 LEU B N 1
ATOM 3342 C CA . LEU B 1 159 ? -1.269 25.188 6.465 1 98.44 159 LEU B CA 1
ATOM 3343 C C . LEU B 1 159 ? -0.805 26.172 7.535 1 98.44 159 LEU B C 1
ATOM 3345 O O . LEU B 1 159 ? 0.38 26.516 7.605 1 98.44 159 LEU B O 1
ATOM 3349 N N . GLU B 1 160 ? -1.784 26.656 8.32 1 98.56 160 GLU B N 1
ATOM 3350 C CA . GLU B 1 160 ? -1.408 27.547 9.398 1 98.56 160 GLU B CA 1
ATOM 3351 C C . GLU B 1 160 ? -0.52 26.844 10.422 1 98.56 160 GLU B C 1
ATOM 3353 O O . GLU B 1 160 ? 0.457 27.422 10.906 1 98.56 160 GLU B O 1
ATOM 3358 N N . GLU B 1 161 ? -0.844 25.641 10.703 1 98.38 161 GLU B N 1
ATOM 3359 C CA . GLU B 1 161 ? 0.013 24.859 11.594 1 98.38 161 GLU B CA 1
ATOM 3360 C C . GLU B 1 161 ? 1.38 24.609 10.961 1 98.38 161 GLU B C 1
ATOM 3362 O O . GLU B 1 161 ? 2.398 24.609 11.656 1 98.38 161 GLU B O 1
ATOM 3367 N N . MET B 1 162 ? 1.411 24.391 9.68 1 97.62 162 MET B N 1
ATOM 3368 C CA . MET B 1 162 ? 2.666 24.234 8.953 1 97.62 162 MET B CA 1
ATOM 3369 C C . MET B 1 162 ? 3.512 25.5 9.039 1 97.62 162 MET B C 1
ATOM 3371 O O . MET B 1 162 ? 4.711 25.438 9.312 1 97.62 162 MET B O 1
ATOM 3375 N N . ARG B 1 163 ? 2.859 26.609 8.812 1 98.06 163 ARG B N 1
ATOM 3376 C CA . ARG B 1 163 ? 3.555 27.891 8.891 1 98.06 163 ARG B CA 1
ATOM 3377 C C . ARG B 1 163 ? 4.184 28.078 10.266 1 98.06 163 ARG B C 1
ATOM 3379 O O . ARG B 1 163 ? 5.355 28.453 10.375 1 98.06 163 ARG B O 1
ATOM 3386 N N . ARG B 1 164 ? 3.408 27.797 11.289 1 98.25 164 ARG B N 1
ATOM 3387 C CA . ARG B 1 164 ? 3.9 27.938 12.656 1 98.25 164 ARG B CA 1
ATOM 3388 C C . ARG B 1 164 ? 5.074 27 12.914 1 98.25 164 ARG B C 1
ATOM 3390 O O . ARG B 1 164 ? 6.039 27.375 13.586 1 98.25 164 ARG B O 1
ATOM 3397 N N . ALA B 1 165 ? 4.957 25.781 12.414 1 96.75 165 ALA B N 1
ATOM 3398 C CA . ALA B 1 165 ? 6.043 24.812 12.555 1 96.75 165 ALA B CA 1
ATOM 3399 C C . ALA B 1 165 ? 7.324 25.328 11.898 1 96.75 165 ALA B C 1
ATOM 3401 O O . ALA B 1 165 ? 8.414 25.203 12.469 1 96.75 165 ALA B O 1
ATOM 3402 N N . CYS B 1 166 ? 7.176 25.922 10.727 1 95.5 166 CYS B N 1
ATOM 3403 C CA . CYS B 1 166 ? 8.32 26.5 10.016 1 95.5 166 CYS B CA 1
ATOM 3404 C C . CYS B 1 166 ? 8.945 27.625 10.82 1 95.5 166 CYS B C 1
ATOM 3406 O O . CYS B 1 166 ? 10.164 27.672 10.984 1 95.5 166 CYS B O 1
ATOM 3408 N N . GLU B 1 167 ? 8.125 28.484 11.359 1 96.25 167 GLU B N 1
ATOM 3409 C CA . GLU B 1 167 ? 8.594 29.641 12.117 1 96.25 167 GLU B CA 1
ATOM 3410 C C . GLU B 1 167 ? 9.328 29.203 13.383 1 96.25 167 GLU B C 1
ATOM 3412 O O . GLU B 1 167 ? 10.258 29.875 13.828 1 96.25 167 GLU B O 1
ATOM 3417 N N . ARG B 1 168 ? 8.984 28.078 13.898 1 95.69 168 ARG B N 1
ATOM 3418 C CA . ARG B 1 168 ? 9.578 27.578 15.141 1 95.69 168 ARG B CA 1
ATOM 3419 C C . ARG B 1 168 ? 10.68 26.562 14.852 1 95.69 168 ARG B C 1
ATOM 3421 O O . ARG B 1 168 ? 11.203 25.922 15.766 1 95.69 168 ARG B O 1
ATOM 3428 N N . ASN B 1 169 ? 10.914 26.344 13.57 1 92.94 169 ASN B N 1
ATOM 3429 C CA . ASN B 1 169 ? 11.883 25.344 13.141 1 92.94 169 ASN B CA 1
ATOM 3430 C C . ASN B 1 169 ? 11.57 23.969 13.727 1 92.94 169 ASN B C 1
ATOM 3432 O O . ASN B 1 169 ? 12.477 23.266 14.188 1 92.94 169 ASN B O 1
ATOM 3436 N N . ASP B 1 170 ? 10.32 23.703 13.836 1 93.75 170 ASP B N 1
ATOM 3437 C CA . ASP B 1 170 ? 9.812 22.438 14.344 1 93.75 170 ASP B CA 1
ATOM 3438 C C . ASP B 1 170 ? 9.617 21.438 13.211 1 93.75 170 ASP B C 1
ATOM 3440 O O . ASP B 1 170 ? 8.508 21.281 12.695 1 93.75 170 ASP B O 1
ATOM 3444 N N . LEU B 1 171 ? 10.656 20.703 12.922 1 89.88 171 LEU B N 1
ATOM 3445 C CA . LEU B 1 171 ? 10.664 19.781 11.797 1 89.88 171 LEU B CA 1
ATOM 3446 C C . LEU B 1 171 ? 9.625 18.672 12 1 89.88 171 LEU B C 1
ATOM 3448 O O . LEU B 1 171 ? 8.992 18.234 11.039 1 89.88 171 LEU B O 1
ATOM 3452 N N . ARG B 1 172 ? 9.508 18.219 13.203 1 91.38 172 ARG B N 1
ATOM 3453 C CA . ARG B 1 172 ? 8.547 17.156 13.516 1 91.38 172 ARG B CA 1
ATOM 3454 C C . ARG B 1 172 ? 7.133 17.578 13.133 1 91.38 172 ARG B C 1
ATOM 3456 O O . ARG B 1 172 ? 6.438 16.859 12.414 1 91.38 172 ARG B O 1
ATOM 3463 N N . SER B 1 173 ? 6.801 18.703 13.578 1 94.38 173 SER B N 1
ATOM 3464 C CA . SER B 1 173 ? 5.477 19.219 13.258 1 94.38 173 SER B CA 1
ATOM 3465 C C . SER B 1 173 ? 5.332 19.484 11.766 1 94.38 173 SER B C 1
ATOM 3467 O O . SER B 1 173 ? 4.262 19.281 11.195 1 94.38 173 SER B O 1
ATOM 3469 N N . LEU B 1 174 ? 6.344 19.984 11.102 1 93.75 174 LEU B N 1
ATOM 3470 C CA . LEU B 1 174 ? 6.293 20.25 9.664 1 93.75 174 LEU B CA 1
ATOM 3471 C C . LEU B 1 174 ? 6 18.984 8.883 1 93.75 174 LEU B C 1
ATOM 3473 O O . LEU B 1 174 ? 5.117 18.969 8.016 1 93.75 174 LEU B O 1
ATOM 3477 N N . VAL B 1 175 ? 6.703 17.922 9.219 1 92.06 175 VAL B N 1
ATOM 3478 C CA . VAL B 1 175 ? 6.52 16.656 8.539 1 92.06 175 VAL B CA 1
ATOM 3479 C C . VAL B 1 175 ? 5.102 16.141 8.773 1 92.06 175 VAL B C 1
ATOM 3481 O O . VAL B 1 175 ? 4.453 15.633 7.852 1 92.06 175 VAL B O 1
ATOM 3484 N N . GLU B 1 176 ? 4.656 16.281 9.961 1 93.75 176 GLU B N 1
ATOM 3485 C CA . GLU B 1 176 ? 3.303 15.859 10.312 1 93.75 176 GLU B CA 1
ATOM 3486 C C . GLU B 1 176 ? 2.264 16.625 9.492 1 93.75 176 GLU B C 1
ATOM 3488 O O . GLU B 1 176 ? 1.336 16.016 8.945 1 93.75 176 GLU B O 1
ATOM 3493 N N . GLN B 1 177 ? 2.439 17.891 9.414 1 96.12 177 GLN B N 1
ATOM 3494 C CA . GLN B 1 177 ? 1.463 18.703 8.711 1 96.12 177 GLN B CA 1
ATOM 3495 C C . GLN B 1 177 ? 1.538 18.469 7.203 1 96.12 177 GLN B C 1
ATOM 3497 O O . GLN B 1 177 ? 0.52 18.531 6.508 1 96.12 177 GLN B O 1
ATOM 3502 N N . ASP B 1 178 ? 2.705 18.281 6.66 1 94.5 178 ASP B N 1
ATOM 3503 C CA . ASP B 1 178 ? 2.875 17.938 5.254 1 94.5 178 ASP B CA 1
ATOM 3504 C C . ASP B 1 178 ? 2.061 16.688 4.895 1 94.5 178 ASP B C 1
ATOM 3506 O O . ASP B 1 178 ? 1.263 16.719 3.953 1 94.5 178 ASP B O 1
ATOM 3510 N N . LEU B 1 179 ? 2.215 15.727 5.684 1 95.31 179 LEU B N 1
ATOM 3511 C CA . LEU B 1 179 ? 1.484 14.477 5.461 1 95.31 179 LEU B CA 1
ATOM 3512 C C . LEU B 1 179 ? -0.016 14.695 5.633 1 95.31 179 LEU B C 1
ATOM 3514 O O . LEU B 1 179 ? -0.815 14.156 4.859 1 95.31 179 LEU B O 1
ATOM 3518 N N . ARG B 1 180 ? -0.37 15.438 6.621 1 97 180 ARG B N 1
ATOM 3519 C CA . ARG B 1 180 ? -1.777 15.703 6.895 1 97 180 ARG B CA 1
ATOM 3520 C C . ARG B 1 180 ? -2.438 16.422 5.727 1 97 180 ARG B C 1
ATOM 3522 O O . ARG B 1 180 ? -3.594 16.156 5.395 1 97 180 ARG B O 1
ATOM 3529 N N . PHE B 1 181 ? -1.724 17.344 5.109 1 98.5 181 PHE B N 1
ATOM 3530 C CA . PHE B 1 181 ? -2.26 18.109 3.986 1 98.5 181 PHE B CA 1
ATOM 3531 C C . PHE B 1 181 ? -2.586 17.188 2.816 1 98.5 181 PHE B C 1
ATOM 3533 O O . PHE B 1 181 ? -3.713 17.188 2.314 1 98.5 181 PHE B O 1
ATOM 3540 N N . HIS B 1 182 ? -1.71 16.406 2.439 1 98.19 182 HIS B N 1
ATOM 3541 C CA . HIS B 1 182 ? -1.896 15.492 1.313 1 98.19 182 HIS B CA 1
ATOM 3542 C C . HIS B 1 182 ? -2.93 14.422 1.636 1 98.19 182 HIS B C 1
ATOM 3544 O O . HIS B 1 182 ? -3.748 14.062 0.784 1 98.19 182 HIS B O 1
ATOM 3550 N N . ARG B 1 183 ? -2.904 13.953 2.848 1 97.69 183 ARG B N 1
ATOM 3551 C CA . ARG B 1 183 ? -3.889 12.977 3.297 1 97.69 183 ARG B CA 1
ATOM 3552 C C . ARG B 1 183 ? -5.301 13.547 3.223 1 97.69 183 ARG B C 1
ATOM 3554 O O . ARG B 1 183 ? -6.234 12.852 2.809 1 97.69 183 ARG B O 1
ATOM 3561 N N . ALA B 1 184 ? -5.41 14.789 3.643 1 97.62 184 ALA B N 1
ATOM 3562 C CA . ALA B 1 184 ? -6.723 15.438 3.633 1 97.62 184 ALA B CA 1
ATOM 3563 C C . ALA B 1 184 ? -7.285 15.516 2.217 1 97.62 184 ALA B C 1
ATOM 3565 O O . ALA B 1 184 ? -8.484 15.32 2.008 1 97.62 184 ALA B O 1
ATOM 3566 N N . ILE B 1 185 ? -6.43 15.781 1.278 1 97.56 185 ILE B N 1
ATOM 3567 C CA . ILE B 1 185 ? -6.84 15.812 -0.121 1 97.56 185 ILE B CA 1
ATOM 3568 C C . ILE B 1 185 ? -7.312 14.422 -0.548 1 97.56 185 ILE B C 1
ATOM 3570 O O . ILE B 1 185 ? -8.398 14.273 -1.111 1 97.56 185 ILE B O 1
ATOM 3574 N N . ILE B 1 186 ? -6.57 13.383 -0.219 1 97.56 186 ILE B N 1
ATOM 3575 C CA . ILE B 1 186 ? -6.906 12.016 -0.596 1 97.56 186 ILE B CA 1
ATOM 3576 C C . ILE B 1 186 ? -8.227 11.609 0.046 1 97.56 186 ILE B C 1
ATOM 3578 O O . ILE B 1 186 ? -9.086 11 -0.605 1 97.56 186 ILE B O 1
ATOM 3582 N N . GLN B 1 187 ? -8.469 11.969 1.286 1 95.56 187 GLN B N 1
ATOM 3583 C CA . GLN B 1 187 ? -9.641 11.586 2.068 1 95.56 187 GLN B CA 1
ATOM 3584 C C . GLN B 1 187 ? -10.898 12.281 1.553 1 95.56 187 GLN B C 1
ATOM 3586 O O . GLN B 1 187 ? -12.016 11.875 1.891 1 95.56 187 GLN B O 1
ATOM 3591 N N . SER B 1 188 ? -10.711 13.305 0.812 1 95.44 188 SER B N 1
ATOM 3592 C CA . SER B 1 188 ? -11.852 14.016 0.246 1 95.44 188 SER B CA 1
ATOM 3593 C C . SER B 1 188 ? -12.469 13.25 -0.915 1 95.44 188 SER B C 1
ATOM 3595 O O . SER B 1 188 ? -13.555 13.586 -1.391 1 95.44 188 SER B O 1
ATOM 3597 N N . HIS B 1 189 ? -11.75 12.281 -1.354 1 94.81 189 HIS B N 1
ATOM 3598 C CA . HIS B 1 189 ? -12.305 11.414 -2.387 1 94.81 189 HIS B CA 1
ATOM 3599 C C . HIS B 1 189 ? -13.219 10.352 -1.784 1 94.81 189 HIS B C 1
ATOM 3601 O O . HIS B 1 189 ? -13.008 9.914 -0.65 1 94.81 189 HIS B O 1
ATOM 3607 N N . ASP B 1 190 ? -14.211 9.859 -2.518 1 89.5 190 ASP B N 1
ATOM 3608 C CA . ASP B 1 190 ? -15.227 8.945 -2.021 1 89.5 190 ASP B CA 1
ATOM 3609 C C . ASP B 1 190 ? -14.688 7.52 -1.916 1 89.5 190 ASP B C 1
ATOM 3611 O O . ASP B 1 190 ? -15.266 6.68 -1.219 1 89.5 190 ASP B O 1
ATOM 3615 N N . ASP B 1 191 ? -13.672 7.238 -2.637 1 90.69 191 ASP B N 1
ATOM 3616 C CA . ASP B 1 191 ? -13.102 5.898 -2.586 1 90.69 191 ASP B CA 1
ATOM 3617 C C . ASP B 1 191 ? -12.086 5.777 -1.451 1 90.69 191 ASP B C 1
ATOM 3619 O O . ASP B 1 191 ? -10.945 6.223 -1.583 1 90.69 191 ASP B O 1
ATOM 3623 N N . GLU B 1 192 ? -12.367 5.07 -0.437 1 87.06 192 GLU B N 1
ATOM 3624 C CA . GLU B 1 192 ? -11.523 4.934 0.749 1 87.06 192 GLU B CA 1
ATOM 3625 C C . GLU B 1 192 ? -10.281 4.098 0.454 1 87.06 192 GLU B C 1
ATOM 3627 O O . GLU B 1 192 ? -9.273 4.211 1.148 1 87.06 192 GLU B O 1
ATOM 3632 N N . GLY B 1 193 ? -10.359 3.324 -0.536 1 91.44 193 GLY B N 1
ATOM 3633 C CA . GLY B 1 193 ? -9.234 2.486 -0.904 1 91.44 193 GLY B CA 1
ATOM 3634 C C . GLY B 1 193 ? -8.031 3.281 -1.383 1 91.44 193 GLY B C 1
ATOM 3635 O O . GLY B 1 193 ? -6.898 2.801 -1.321 1 91.44 193 GLY B O 1
ATOM 3636 N N . LEU B 1 194 ? -8.227 4.473 -1.815 1 96.12 194 LEU B N 1
ATOM 3637 C CA . LEU B 1 194 ? -7.133 5.293 -2.332 1 96.12 194 LEU B CA 1
ATOM 3638 C C . LEU B 1 194 ? -6.164 5.672 -1.22 1 96.12 194 LEU B C 1
ATOM 3640 O O . LEU B 1 194 ? -4.957 5.781 -1.453 1 96.12 194 LEU B O 1
ATOM 3644 N N . LEU B 1 195 ? -6.727 5.855 -0.028 1 95.31 195 LEU B N 1
ATOM 3645 C CA . LEU B 1 195 ? -5.859 6.16 1.104 1 95.31 195 LEU B CA 1
ATOM 3646 C C . LEU B 1 195 ? -4.934 4.992 1.413 1 95.31 195 LEU B C 1
ATOM 3648 O O . LEU B 1 195 ? -3.754 5.191 1.717 1 95.31 195 LEU B O 1
ATOM 3652 N N . ILE B 1 196 ? -5.387 3.834 1.294 1 93.56 196 ILE B N 1
ATOM 3653 C CA . ILE B 1 196 ? -4.633 2.615 1.571 1 93.56 196 ILE B CA 1
ATOM 3654 C C . ILE B 1 196 ? -3.508 2.461 0.551 1 93.56 196 ILE B C 1
ATOM 3656 O O . ILE B 1 196 ? -2.406 2.025 0.894 1 93.56 196 ILE B O 1
ATOM 3660 N N . LEU B 1 197 ? -3.789 2.832 -0.678 1 96.31 197 LEU B N 1
ATOM 3661 C CA . LEU B 1 197 ? -2.785 2.742 -1.732 1 96.31 197 LEU B CA 1
ATOM 3662 C C . LEU B 1 197 ? -1.747 3.852 -1.593 1 96.31 197 LEU B C 1
ATOM 3664 O O . LEU B 1 197 ? -0.556 3.625 -1.816 1 96.31 197 LEU B O 1
ATOM 3668 N N . TRP B 1 198 ? -2.178 4.992 -1.177 1 97.62 198 TRP B N 1
ATOM 3669 C CA . TRP B 1 198 ? -1.366 6.207 -1.152 1 97.62 198 TRP B CA 1
ATOM 3670 C C . TRP B 1 198 ? -0.403 6.195 0.03 1 97.62 198 TRP B C 1
ATOM 3672 O O . TRP B 1 198 ? 0.765 6.562 -0.109 1 97.62 198 TRP B O 1
ATOM 3682 N N . GLN B 1 199 ? -0.806 5.773 1.147 1 96.25 199 GLN B N 1
ATOM 3683 C CA . GLN B 1 199 ? -0.114 6.035 2.406 1 96.25 199 GLN B CA 1
ATOM 3684 C C . GLN B 1 199 ? 1.266 5.383 2.42 1 96.25 199 GLN B C 1
ATOM 3686 O O . GLN B 1 199 ? 2.264 6.039 2.729 1 96.25 199 GLN B O 1
ATOM 3691 N N . PRO B 1 200 ? 1.355 4.102 2.045 1 95.19 200 PRO B N 1
ATOM 3692 C CA . PRO B 1 200 ? 2.705 3.533 2.045 1 95.19 200 PRO B CA 1
ATOM 3693 C C . PRO B 1 200 ? 3.639 4.23 1.059 1 95.19 200 PRO B C 1
ATOM 3695 O O . PRO B 1 200 ? 4.84 4.348 1.317 1 95.19 200 PRO B O 1
ATOM 3698 N N . ILE B 1 201 ? 3.137 4.695 -0.037 1 96.75 201 ILE B N 1
ATOM 3699 C CA . ILE B 1 201 ? 3.928 5.379 -1.053 1 96.75 201 ILE B CA 1
ATOM 3700 C C . ILE B 1 201 ? 4.441 6.707 -0.499 1 96.75 201 ILE B C 1
ATOM 3702 O O . ILE B 1 201 ? 5.633 7.008 -0.594 1 96.75 201 ILE B O 1
ATOM 3706 N N . ALA B 1 202 ? 3.531 7.434 0.108 1 96.38 202 ALA B N 1
ATOM 3707 C CA . ALA B 1 202 ? 3.887 8.727 0.689 1 96.38 202 ALA B CA 1
ATOM 3708 C C . ALA B 1 202 ? 4.934 8.562 1.79 1 96.38 202 ALA B C 1
ATOM 3710 O O . ALA B 1 202 ? 5.906 9.312 1.845 1 96.38 202 ALA B O 1
ATOM 3711 N N . LEU B 1 203 ? 4.777 7.602 2.619 1 95 203 LEU B N 1
ATOM 3712 C CA . LEU B 1 203 ? 5.68 7.387 3.744 1 95 203 LEU B CA 1
ATOM 3713 C C . L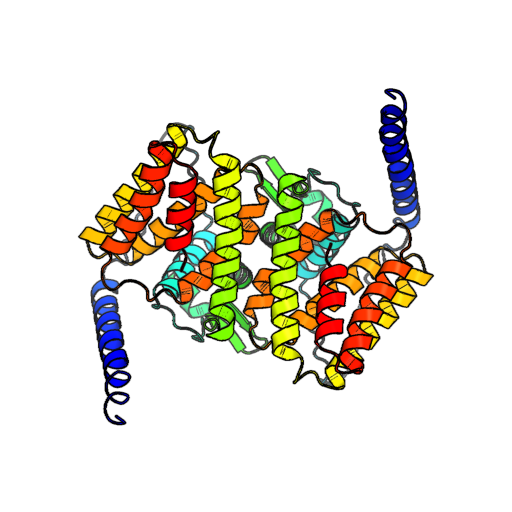EU B 1 203 ? 7.059 6.949 3.262 1 95 203 LEU B C 1
ATOM 3715 O O . LEU B 1 203 ? 8.078 7.422 3.771 1 95 203 LEU B O 1
ATOM 3719 N N . ARG B 1 204 ? 7.039 6.094 2.283 1 93.5 204 ARG B N 1
ATOM 3720 C CA . ARG B 1 204 ? 8.32 5.656 1.737 1 93.5 204 ARG B CA 1
ATOM 3721 C C . ARG B 1 204 ? 9.07 6.824 1.103 1 93.5 204 ARG B C 1
ATOM 3723 O O . ARG B 1 204 ? 10.297 6.914 1.212 1 93.5 204 ARG B O 1
ATOM 3730 N N . MET B 1 205 ? 8.375 7.652 0.47 1 93.06 205 MET B N 1
ATOM 3731 C CA . MET B 1 205 ? 8.992 8.844 -0.118 1 93.06 205 MET B CA 1
ATOM 3732 C C . MET B 1 205 ? 9.562 9.75 0.964 1 93.06 205 MET B C 1
ATOM 3734 O O . MET B 1 205 ? 10.664 10.281 0.812 1 93.06 205 MET B O 1
ATOM 3738 N N . LEU B 1 206 ? 8.852 9.891 2.014 1 91.44 206 LEU B N 1
ATOM 3739 C CA . LEU B 1 206 ? 9.227 10.812 3.078 1 91.44 206 LEU B CA 1
ATOM 3740 C C . LEU B 1 206 ? 10.453 10.305 3.832 1 91.44 206 LEU B C 1
ATOM 3742 O O . LEU B 1 206 ? 11.141 11.078 4.504 1 91.44 206 LEU B O 1
ATOM 3746 N N . MET B 1 207 ? 10.734 9.031 3.75 1 89.19 207 MET B N 1
ATOM 3747 C CA . MET B 1 207 ? 11.93 8.5 4.391 1 89.19 207 MET B CA 1
ATOM 3748 C C . MET B 1 207 ? 13.188 9.141 3.82 1 89.19 207 MET B C 1
ATOM 3750 O O . MET B 1 207 ? 14.25 9.102 4.445 1 89.19 207 MET B O 1
ATOM 3754 N N . GLN B 1 208 ? 13.07 9.672 2.652 1 78.12 208 GLN B N 1
ATOM 3755 C CA . GLN B 1 208 ? 14.219 10.305 2.008 1 78.12 208 GLN B CA 1
ATOM 3756 C C . GLN B 1 208 ? 14.125 11.82 2.08 1 78.12 208 GLN B C 1
ATOM 3758 O O . GLN B 1 208 ? 14.773 12.531 1.302 1 78.12 208 GLN B O 1
ATOM 3763 N N . TYR B 1 209 ? 13.273 12.188 2.875 1 64.88 209 TYR B N 1
ATOM 3764 C CA . TYR B 1 209 ? 12.891 13.594 2.883 1 64.88 209 TYR B CA 1
ATOM 3765 C C . TYR B 1 209 ? 14.055 14.477 3.318 1 64.88 209 TYR B C 1
ATOM 3767 O O . TYR B 1 209 ? 14.5 14.406 4.465 1 64.88 209 TYR B O 1
ATOM 3775 N N . ASN B 1 210 ? 14.992 14.609 2.512 1 63.84 210 ASN B N 1
ATOM 3776 C CA . ASN B 1 210 ? 15.977 15.648 2.789 1 63.84 210 ASN B CA 1
ATOM 3777 C C . ASN B 1 210 ? 15.742 16.891 1.935 1 63.84 210 ASN B C 1
ATOM 3779 O O . ASN B 1 210 ? 16.625 17.312 1.186 1 63.84 210 ASN B O 1
ATOM 3783 N N . ARG B 1 211 ? 14.602 17.344 2.02 1 56.59 211 ARG B N 1
ATOM 3784 C CA . ARG B 1 211 ? 14.312 18.25 0.916 1 56.59 211 ARG B CA 1
ATOM 3785 C C . ARG B 1 211 ? 14.555 19.703 1.324 1 56.59 211 ARG B C 1
ATOM 3787 O O . ARG B 1 211 ? 14.758 20.562 0.471 1 56.59 211 ARG B O 1
ATOM 3794 N N . PHE B 1 212 ? 14.508 20.016 2.609 1 62.19 212 PHE B N 1
ATOM 3795 C CA . PHE B 1 212 ? 14.352 21.469 2.691 1 62.19 212 PHE B CA 1
ATOM 3796 C C . PHE B 1 212 ? 15.523 22.094 3.428 1 62.19 212 PHE B C 1
ATOM 3798 O O . PHE B 1 212 ? 15.906 21.641 4.504 1 62.19 212 PHE B O 1
ATOM 3805 N N . THR B 1 213 ? 16.141 22.812 2.672 1 66.06 213 THR B N 1
ATOM 3806 C CA . THR B 1 213 ? 17.062 23.75 3.303 1 66.06 213 THR B CA 1
ATOM 3807 C C . THR B 1 213 ? 16.312 24.844 4.043 1 66.06 213 THR B C 1
ATOM 3809 O O . THR B 1 213 ? 16.688 25.234 5.152 1 66.06 213 THR B O 1
ATOM 3812 N N . ASP B 1 214 ? 15.305 25.375 3.441 1 82.19 214 ASP B N 1
ATOM 3813 C CA . ASP B 1 214 ? 14.383 26.328 4.043 1 82.19 214 ASP B CA 1
ATOM 3814 C C . ASP B 1 214 ? 13.008 25.703 4.277 1 82.19 214 ASP B C 1
ATOM 3816 O O . ASP B 1 214 ? 12.32 25.328 3.322 1 82.19 214 ASP B O 1
ATOM 3820 N N . LEU B 1 215 ? 12.648 25.703 5.543 1 90.06 215 LEU B N 1
ATOM 3821 C CA . LEU B 1 215 ? 11.406 25.031 5.918 1 90.06 215 LEU B CA 1
ATOM 3822 C C . LEU B 1 215 ? 10.195 25.781 5.355 1 90.06 215 LEU B C 1
ATOM 3824 O O . LEU B 1 215 ? 9.18 25.172 5.027 1 90.06 215 LEU B O 1
ATOM 3828 N N . MET B 1 216 ? 10.406 27.109 5.164 1 94.31 216 MET B N 1
ATOM 3829 C CA . MET B 1 216 ? 9.281 27.922 4.707 1 94.31 216 MET B CA 1
ATOM 3830 C C . MET B 1 216 ? 8.93 27.594 3.262 1 94.31 216 MET B C 1
ATOM 3832 O O . MET B 1 216 ? 7.809 27.844 2.818 1 94.31 216 MET B O 1
ATOM 3836 N N . ASP B 1 217 ? 9.844 27.062 2.488 1 92.38 217 ASP B N 1
ATOM 3837 C CA . ASP B 1 217 ? 9.57 26.641 1.12 1 92.38 217 ASP B CA 1
ATOM 3838 C C . ASP B 1 217 ? 8.469 25.594 1.086 1 92.38 217 ASP B C 1
ATOM 3840 O O . ASP B 1 217 ? 7.645 25.578 0.168 1 92.38 217 ASP B O 1
ATOM 3844 N N . SER B 1 218 ? 8.5 24.766 2.09 1 93 218 SER B N 1
ATOM 3845 C CA . SER B 1 218 ? 7.449 23.75 2.178 1 93 218 SER B CA 1
ATOM 3846 C C . SER B 1 218 ? 6.078 24.391 2.344 1 93 218 SER B C 1
ATOM 3848 O O . SER B 1 218 ? 5.133 24.047 1.631 1 93 218 SER B O 1
ATOM 3850 N N . TYR B 1 219 ? 6.059 25.375 3.199 1 96.19 219 TYR B N 1
ATOM 3851 C CA . TYR B 1 219 ? 4.805 26.094 3.416 1 96.19 219 TYR B CA 1
ATOM 3852 C C . TYR B 1 219 ? 4.348 26.797 2.141 1 96.19 219 TYR B C 1
ATOM 3854 O O . TYR B 1 219 ? 3.186 26.672 1.747 1 96.19 219 TYR B O 1
ATOM 3862 N N . HIS B 1 220 ? 5.23 27.469 1.511 1 96.5 220 HIS B N 1
ATOM 3863 C CA . HIS B 1 220 ? 4.887 28.25 0.325 1 96.5 220 HIS B CA 1
ATOM 3864 C C . HIS B 1 220 ? 4.41 27.344 -0.806 1 96.5 220 HIS B C 1
ATOM 3866 O O . HIS B 1 220 ? 3.5 27.703 -1.555 1 96.5 220 HIS B O 1
ATOM 3872 N N . GLU B 1 221 ? 5.004 26.219 -0.932 1 96.12 221 GLU B N 1
ATOM 3873 C CA . GLU B 1 221 ? 4.602 25.25 -1.957 1 96.12 221 GLU B CA 1
ATOM 3874 C C . GLU B 1 221 ? 3.168 24.781 -1.732 1 96.12 221 GLU B C 1
ATOM 3876 O O . GLU B 1 221 ? 2.379 24.703 -2.676 1 96.12 221 GLU B O 1
ATOM 3881 N N . HIS B 1 222 ? 2.865 24.5 -0.506 1 97.56 222 HIS B N 1
ATOM 3882 C CA . HIS B 1 222 ? 1.521 24.031 -0.188 1 97.56 222 HIS B CA 1
ATOM 3883 C C . HIS B 1 222 ? 0.506 25.172 -0.283 1 97.56 222 HIS B C 1
ATOM 3885 O O . HIS B 1 222 ? -0.631 24.953 -0.712 1 97.56 222 HIS B O 1
ATOM 3891 N N . ARG B 1 223 ? 0.918 26.344 0.096 1 98.25 223 ARG B N 1
ATOM 3892 C CA . ARG B 1 223 ? 0.07 27.516 -0.026 1 98.25 223 ARG B CA 1
ATOM 3893 C C . ARG B 1 223 ? -0.336 27.766 -1.477 1 98.25 223 ARG B C 1
ATOM 3895 O O . ARG B 1 223 ? -1.494 28.078 -1.76 1 98.25 223 ARG B O 1
ATOM 3902 N N . ARG B 1 224 ? 0.576 27.578 -2.398 1 98.31 224 ARG B N 1
ATOM 3903 C CA . ARG B 1 224 ? 0.303 27.75 -3.822 1 98.31 224 ARG B CA 1
ATOM 3904 C C . ARG B 1 224 ? -0.799 26.797 -4.285 1 98.31 224 ARG B C 1
ATOM 3906 O O . ARG B 1 224 ? -1.649 27.172 -5.094 1 98.31 224 ARG B O 1
ATOM 3913 N N . ILE B 1 225 ? -0.821 25.594 -3.785 1 98.62 225 ILE B N 1
ATOM 3914 C CA . ILE B 1 225 ? -1.837 24.609 -4.137 1 98.62 225 ILE B CA 1
ATOM 3915 C C . ILE B 1 225 ? -3.207 25.094 -3.664 1 98.62 225 ILE B C 1
ATOM 3917 O O . ILE B 1 225 ? -4.152 25.156 -4.453 1 98.62 225 ILE B O 1
ATOM 3921 N N . LEU B 1 226 ? -3.268 25.453 -2.371 1 98.62 226 LEU B N 1
ATOM 3922 C CA . LEU B 1 226 ? -4.547 25.844 -1.796 1 98.62 226 LEU B CA 1
ATOM 3923 C C . LEU B 1 226 ? -5.066 27.125 -2.455 1 98.62 226 LEU B C 1
ATOM 3925 O O . LEU B 1 226 ? -6.262 27.25 -2.717 1 98.62 226 LEU B O 1
ATOM 3929 N N . ASP B 1 227 ? -4.18 28.078 -2.729 1 98.5 227 ASP B N 1
ATOM 3930 C CA . ASP B 1 227 ? -4.57 29.328 -3.365 1 98.5 227 ASP B CA 1
ATOM 3931 C C . ASP B 1 227 ? -5.141 29.078 -4.762 1 98.5 227 ASP B C 1
ATOM 3933 O O . ASP B 1 227 ? -6.121 29.703 -5.16 1 98.5 227 ASP B O 1
ATOM 3937 N N . ALA B 1 228 ? -4.52 28.203 -5.5 1 98.62 228 ALA B N 1
ATOM 3938 C CA . ALA B 1 228 ? -5.012 27.859 -6.832 1 98.62 228 ALA B CA 1
ATOM 3939 C C . ALA B 1 228 ? -6.395 27.203 -6.758 1 98.62 228 ALA B C 1
ATOM 3941 O O . ALA B 1 228 ? -7.258 27.484 -7.594 1 98.62 228 ALA B O 1
ATOM 3942 N N . ILE B 1 229 ? -6.633 26.391 -5.727 1 98.5 229 ILE B N 1
ATOM 3943 C CA . ILE B 1 229 ? -7.934 25.75 -5.527 1 98.5 229 ILE B CA 1
ATOM 3944 C C . ILE B 1 229 ? -8.977 26.812 -5.191 1 98.5 229 ILE B C 1
ATOM 3946 O O . ILE B 1 229 ? -10.078 26.812 -5.754 1 98.5 229 ILE B O 1
ATOM 3950 N N . ARG B 1 230 ? -8.664 27.719 -4.348 1 97.38 230 ARG B N 1
ATOM 3951 C CA . ARG B 1 230 ? -9.57 28.797 -3.947 1 97.38 230 ARG B CA 1
ATOM 3952 C C . ARG B 1 230 ? -9.938 29.672 -5.137 1 97.38 230 ARG B C 1
ATOM 3954 O O . ARG B 1 230 ? -11.062 30.156 -5.23 1 97.38 230 ARG B O 1
ATOM 3961 N N . ALA B 1 231 ? -8.977 29.859 -6.008 1 97.75 231 ALA B N 1
ATOM 3962 C CA . ALA B 1 231 ? -9.18 30.672 -7.199 1 97.75 231 ALA B CA 1
ATOM 3963 C C . ALA B 1 231 ? -9.93 29.906 -8.281 1 97.75 231 ALA B C 1
ATOM 3965 O O . ALA B 1 231 ? -10.156 30.422 -9.375 1 97.75 231 ALA B O 1
ATOM 3966 N N . HIS B 1 232 ? -10.188 28.625 -8.023 1 97.75 232 HIS B N 1
AT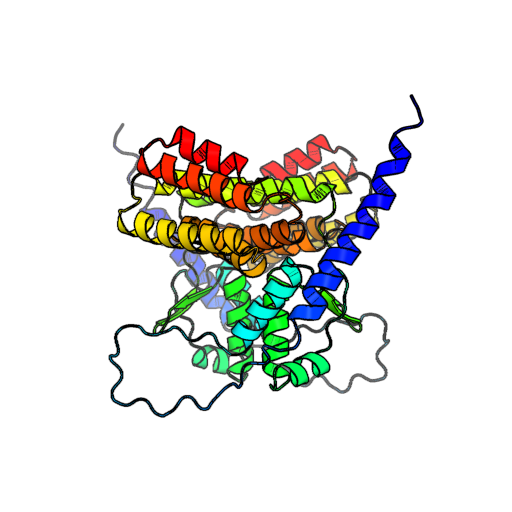OM 3967 C CA . HIS B 1 232 ? -10.898 27.734 -8.945 1 97.75 232 HIS B CA 1
ATOM 3968 C C . HIS B 1 232 ? -10.109 27.547 -10.234 1 97.75 232 HIS B C 1
ATOM 3970 O O . HIS B 1 232 ? -10.703 27.469 -11.32 1 97.75 232 HIS B O 1
ATOM 3976 N N . ASP B 1 233 ? -8.867 27.625 -10.125 1 98.38 233 ASP B N 1
ATOM 3977 C CA . ASP B 1 233 ? -7.973 27.359 -11.25 1 98.38 233 ASP B CA 1
ATOM 3978 C C . ASP B 1 233 ? -7.441 25.922 -11.195 1 98.38 233 ASP B C 1
ATOM 3980 O O . ASP B 1 233 ? -6.363 25.672 -10.656 1 98.38 233 ASP B O 1
ATOM 3984 N N . LYS B 1 234 ? -8.148 25.078 -11.812 1 98.38 234 LYS B N 1
ATOM 3985 C CA . LYS B 1 234 ? -7.844 23.641 -11.742 1 98.38 234 LYS B CA 1
ATOM 3986 C C . LYS B 1 234 ? -6.465 23.359 -12.328 1 98.38 234 LYS B C 1
ATOM 3988 O O . LYS B 1 234 ? -5.68 22.609 -11.727 1 98.38 234 LYS B O 1
ATOM 3993 N N . ALA B 1 235 ? -6.168 23.891 -13.461 1 98.62 235 ALA B N 1
ATOM 3994 C CA . ALA B 1 235 ? -4.891 23.641 -14.117 1 98.62 235 ALA B CA 1
ATOM 3995 C C . ALA B 1 235 ? -3.725 24.062 -13.234 1 98.62 235 ALA B C 1
ATOM 3997 O O . ALA B 1 235 ? -2.748 23.328 -13.078 1 98.62 235 ALA B O 1
ATOM 3998 N N . ALA B 1 236 ? -3.811 25.219 -12.633 1 98.62 236 ALA B N 1
ATOM 3999 C CA . ALA B 1 236 ? -2.764 25.734 -11.758 1 98.62 236 ALA B CA 1
ATOM 4000 C C . ALA B 1 236 ? -2.633 24.875 -10.5 1 98.62 236 ALA B C 1
ATOM 4002 O O . ALA B 1 236 ? -1.523 24.641 -10.016 1 98.62 236 ALA B O 1
ATOM 4003 N N . ALA B 1 237 ? -3.777 24.438 -9.922 1 98.75 237 ALA B N 1
ATOM 4004 C CA . ALA B 1 237 ? -3.766 23.609 -8.727 1 98.75 237 ALA B CA 1
ATOM 4005 C C . ALA B 1 237 ? -3.051 22.281 -8.992 1 98.75 237 ALA B C 1
ATOM 4007 O O . ALA B 1 237 ? -2.209 21.859 -8.195 1 98.75 237 ALA B O 1
ATOM 4008 N N . LEU B 1 238 ? -3.346 21.672 -10.141 1 98.62 238 LEU B N 1
ATOM 4009 C CA . LEU B 1 238 ? -2.727 20.406 -10.508 1 98.62 238 LEU B CA 1
ATOM 4010 C C . LEU B 1 238 ? -1.231 20.578 -10.758 1 98.62 238 LEU B C 1
ATOM 4012 O O . LEU B 1 238 ? -0.427 19.75 -10.336 1 98.62 238 LEU B O 1
ATOM 4016 N N . GLN B 1 239 ? -0.891 21.625 -11.359 1 98.44 239 GLN B N 1
ATOM 4017 C CA . GLN B 1 239 ? 0.518 21.906 -11.617 1 98.44 239 GLN B CA 1
ATOM 4018 C C . GLN B 1 239 ? 1.276 22.141 -10.312 1 98.44 239 GLN B C 1
ATOM 4020 O O . GLN B 1 239 ? 2.387 21.625 -10.133 1 98.44 239 GLN B O 1
ATOM 4025 N N . ALA B 1 240 ? 0.748 22.922 -9.438 1 98.31 240 ALA B N 1
ATOM 4026 C CA . ALA B 1 240 ? 1.372 23.188 -8.148 1 98.31 240 ALA B CA 1
ATOM 4027 C C . ALA B 1 240 ? 1.555 21.891 -7.352 1 98.31 240 ALA B C 1
ATOM 4029 O O . ALA B 1 240 ? 2.6 21.688 -6.73 1 98.31 240 ALA B O 1
ATOM 4030 N N . LEU B 1 241 ? 0.533 21.062 -7.344 1 98.38 241 LEU B N 1
ATOM 4031 C CA . LEU B 1 241 ? 0.609 19.797 -6.637 1 98.38 241 LEU B CA 1
ATOM 4032 C C . LEU B 1 241 ? 1.692 18.906 -7.242 1 98.38 241 LEU B C 1
ATOM 4034 O O . LEU B 1 241 ? 2.473 18.281 -6.512 1 98.38 241 LEU B O 1
ATOM 4038 N N . GLN B 1 242 ? 1.732 18.844 -8.539 1 97.5 242 GLN B N 1
ATOM 4039 C CA . GLN B 1 242 ? 2.752 18.062 -9.242 1 97.5 242 GLN B CA 1
ATOM 4040 C C . GLN B 1 242 ? 4.156 18.531 -8.859 1 97.5 242 GLN B C 1
ATOM 4042 O O . GLN B 1 242 ? 5.043 17.703 -8.609 1 97.5 242 GLN B O 1
ATOM 4047 N N . GLU B 1 243 ? 4.383 19.797 -8.766 1 95.12 243 GLU B N 1
ATOM 4048 C CA . GLU B 1 243 ? 5.688 20.375 -8.469 1 95.12 243 GLU B CA 1
ATOM 4049 C C . GLU B 1 243 ? 6.059 20.172 -7 1 95.12 243 GLU B C 1
ATOM 4051 O O . GLU B 1 243 ? 7.242 20.125 -6.656 1 95.12 243 GLU B O 1
ATOM 4056 N N . ASN B 1 244 ? 5.008 20.125 -6.184 1 93.94 244 ASN B N 1
ATOM 4057 C CA . ASN B 1 244 ? 5.238 19.922 -4.758 1 93.94 244 ASN B CA 1
ATOM 4058 C C . ASN B 1 244 ? 5.762 18.516 -4.461 1 93.94 244 ASN B C 1
ATOM 4060 O O . ASN B 1 244 ? 6.547 18.328 -3.531 1 93.94 244 ASN B O 1
ATOM 4064 N N . ILE B 1 245 ? 5.336 17.562 -5.32 1 90.31 245 ILE B N 1
ATOM 4065 C CA . ILE B 1 245 ? 5.707 16.172 -5.113 1 90.31 245 ILE B CA 1
ATOM 4066 C C . ILE B 1 245 ? 6.953 15.836 -5.934 1 90.31 245 ILE B C 1
ATOM 4068 O O . ILE B 1 245 ? 6.855 15.547 -7.129 1 90.31 245 ILE B O 1
ATOM 4072 N N . GLN B 1 246 ? 8.078 16.078 -5.477 1 79 246 GLN B N 1
ATOM 4073 C CA . GLN B 1 246 ? 9.32 15.812 -6.191 1 79 246 GLN B CA 1
ATOM 4074 C C . GLN B 1 246 ? 10.258 14.945 -5.363 1 79 246 GLN B C 1
ATOM 4076 O O . GLN B 1 246 ? 10.188 14.938 -4.133 1 79 246 GLN B O 1
#

Nearest PDB structures (foldseek):
  4p9f-assembly1_A  TM=8.530E-01  e=1.568E-10  Escherichia coli UMEA 3718-1
  3sxy-assembly1_B  TM=7.845E-01  e=6.589E-10  Thermotoga maritima
  7u5q-assembly2_B  TM=7.504E-01  e=2.784E-10  Brucella melitensis ATCC 23457
  3ihu-assembly2_B  TM=8.701E-01  e=1.706E-08  Cupriavidus pinatubonensis JMP134
  6za7-assembly1_B  TM=6.719E-01  e=1.790E-08  Agrobacterium fabrum str. C58

Organism: NCBI:txid1204385

Secondary structure (DSSP, 8-state):
--GGGSHHHHHHHHHHHHHHHHHHHHTSTT-----------S--SS-------HHHHHHHHHHHHHHTTSSPTT-EE-HHHHHHHHTS-HHHHHHHHHHHHHTTSEEEETTTEEEEPPPPPTTTHHHHHHHHHHHHHHHHHHHGGG--HHHHHHHHHHHHHHHHHHHTT-HHHHHHHHHHHHHHHHHTSS-THHHHHHHHHHHHHHTT----SSHHHHHHHHHHHHHHHHTT-HHHHHHHHHHH--/--GGGSHHHHHHHHHHHHHHHHHHHHTSS------------S--SS-------HHHHHHHHHHHHHHTTSSPTT-EE-HHHHHHHHT--HHHHHHHHHHHHHTTSEEEETTTEEEEPPPPPTTTHHHHHHHHHHHHHHHHHHHGGG--HHHHHHHHHHHHHHHHHHHTT-HHHHHHHHHHHHHHHHHTSS-THHHHHHHHHHHHHHTT----SSHHHHHHHHHHHHHHHHTT-HHHHHHHHHHH--

Radius of gyration: 25.18 Å; Cα contacts (8 Å, |Δi|>4): 454; chains: 2; bounding box: 72×68×70 Å